Protein AF-A0A9P4I0J9-F1 (afdb_monomer)

Organism: NCBI:txid1314787

Nearest PDB structures (foldseek):
  6vil-assembly1_A  TM=6.342E-01  e=3.861E-03  Mus musculus
  6vil-assembly4_D  TM=7.256E-01  e=3.517E-02  Mus musculus
  4da4-assembly2_B  TM=3.181E-01  e=2.851E-04  Mus musculus
  6z1p-assembly1_At  TM=1.988E-01  e=9.945E-01  Tetrahymena thermophila SB210

Structure (mmCIF, N/CA/C/O backbone):
data_AF-A0A9P4I0J9-F1
#
_entry.id   AF-A0A9P4I0J9-F1
#
loop_
_atom_site.group_PDB
_atom_site.id
_atom_site.type_symbol
_atom_site.label_atom_id
_atom_site.label_alt_id
_atom_site.label_comp_id
_atom_site.label_asym_id
_atom_site.label_entity_id
_atom_site.label_seq_id
_atom_site.pdbx_PDB_ins_code
_atom_site.Cartn_x
_atom_site.Cartn_y
_atom_site.Cartn_z
_atom_site.occupancy
_atom_site.B_iso_or_equiv
_atom_site.auth_seq_id
_atom_site.auth_comp_id
_atom_site.auth_asym_id
_atom_site.auth_atom_id
_atom_site.pdbx_PDB_model_num
ATOM 1 N N . MET A 1 1 ? 35.336 -26.425 0.601 1.00 68.75 1 MET A N 1
ATOM 2 C CA . MET A 1 1 ? 36.348 -27.220 -0.132 1.00 68.75 1 MET A CA 1
ATOM 3 C C . MET A 1 1 ? 36.564 -26.547 -1.483 1.00 68.75 1 MET A C 1
ATOM 5 O O . MET A 1 1 ? 35.566 -26.185 -2.101 1.00 68.75 1 MET A O 1
ATOM 9 N N . VAL A 1 2 ? 37.815 -26.267 -1.863 1.00 86.06 2 VAL A N 1
ATOM 10 C CA . VAL A 1 2 ? 38.164 -25.614 -3.141 1.00 86.06 2 VAL A CA 1
ATOM 11 C C . VAL A 1 2 ? 38.646 -26.689 -4.107 1.00 86.06 2 VAL A C 1
ATOM 13 O O . VAL A 1 2 ? 39.490 -27.499 -3.737 1.00 86.06 2 VAL A O 1
ATOM 16 N N . GLU A 1 3 ? 38.092 -26.705 -5.310 1.00 92.75 3 GLU A N 1
ATOM 17 C CA . GLU A 1 3 ? 38.424 -27.637 -6.380 1.00 92.75 3 GLU A CA 1
ATOM 18 C C . GLU A 1 3 ? 39.177 -26.883 -7.483 1.00 92.75 3 GLU A C 1
ATOM 20 O O . GLU A 1 3 ? 38.707 -25.852 -7.971 1.00 92.75 3 GLU A O 1
ATOM 25 N N . VAL A 1 4 ? 40.377 -27.361 -7.826 1.00 94.31 4 VAL A N 1
ATOM 26 C CA . VAL A 1 4 ? 41.252 -26.728 -8.822 1.00 94.31 4 VAL A CA 1
ATOM 27 C C . VAL A 1 4 ? 41.124 -27.475 -10.145 1.00 94.31 4 VAL A C 1
ATOM 29 O O . VAL A 1 4 ? 41.554 -28.623 -10.255 1.00 94.31 4 VAL A O 1
ATOM 32 N N . LEU A 1 5 ? 40.539 -26.822 -11.145 1.00 94.56 5 LEU A N 1
ATOM 33 C CA . LEU A 1 5 ? 40.363 -27.357 -12.490 1.00 94.56 5 LEU A CA 1
ATOM 34 C C . LEU A 1 5 ? 41.642 -27.147 -13.303 1.00 94.56 5 LEU A C 1
ATOM 36 O O . LEU A 1 5 ? 42.174 -26.038 -13.343 1.00 94.56 5 LEU A O 1
ATOM 40 N N . GLN A 1 6 ? 42.122 -28.213 -13.941 1.00 96.31 6 GLN A N 1
ATOM 41 C CA . GLN A 1 6 ? 43.345 -28.196 -14.742 1.00 96.31 6 GLN A CA 1
ATOM 42 C C . GLN A 1 6 ? 43.036 -27.733 -16.165 1.00 96.31 6 GLN A C 1
ATOM 44 O O . GLN A 1 6 ? 42.313 -28.411 -16.895 1.00 96.31 6 GLN A O 1
ATOM 49 N N . VAL A 1 7 ? 43.580 -26.585 -16.561 1.00 93.75 7 VAL A N 1
ATOM 50 C CA . VAL A 1 7 ? 43.434 -26.058 -17.920 1.00 93.75 7 VAL A CA 1
ATOM 51 C C . VAL A 1 7 ? 44.343 -26.835 -18.883 1.00 93.75 7 VAL A C 1
ATOM 53 O O . VAL A 1 7 ? 45.548 -26.937 -18.615 1.00 93.75 7 VAL A O 1
ATOM 56 N N . PRO A 1 8 ? 43.820 -27.359 -20.012 1.00 89.19 8 PRO A N 1
ATOM 57 C CA . PRO A 1 8 ? 44.622 -28.051 -21.020 1.00 89.19 8 PRO A CA 1
ATOM 58 C C . PRO A 1 8 ? 45.741 -27.175 -21.598 1.00 89.19 8 PRO A C 1
ATOM 60 O O . PRO A 1 8 ? 45.658 -25.948 -21.600 1.00 89.19 8 PRO A O 1
ATOM 63 N N . ASP A 1 9 ? 46.787 -27.804 -22.139 1.00 88.56 9 ASP A N 1
ATOM 64 C CA . ASP A 1 9 ? 47.866 -27.081 -22.834 1.00 88.56 9 ASP A CA 1
ATOM 65 C C . ASP A 1 9 ? 47.443 -26.520 -24.202 1.00 88.56 9 ASP A C 1
ATOM 67 O O . ASP A 1 9 ? 48.098 -25.619 -24.728 1.00 88.56 9 ASP A O 1
ATOM 71 N N . ALA A 1 10 ? 46.345 -27.022 -24.771 1.00 84.31 10 ALA A N 1
ATOM 72 C CA . ALA A 1 10 ? 45.794 -26.545 -26.033 1.00 84.31 10 ALA A CA 1
ATOM 73 C C . ALA A 1 10 ? 45.177 -25.142 -25.861 1.00 84.31 10 ALA A C 1
ATOM 75 O O . ALA A 1 10 ? 44.298 -24.930 -25.024 1.00 84.31 10 ALA A O 1
ATOM 76 N N . SER A 1 11 ? 45.678 -24.164 -26.620 1.00 91.38 11 SER A N 1
ATOM 77 C CA . SER A 1 11 ? 45.246 -22.763 -26.570 1.00 91.38 11 SER A CA 1
ATOM 78 C C . SER A 1 11 ? 45.637 -22.039 -27.855 1.00 91.38 11 SER A C 1
ATOM 80 O O . SER A 1 11 ? 46.719 -22.266 -28.394 1.00 91.38 11 SER A O 1
ATOM 82 N N . ASP A 1 12 ? 44.799 -21.104 -28.298 1.00 91.06 12 ASP A N 1
ATOM 83 C CA . ASP A 1 12 ? 45.092 -20.205 -29.420 1.00 91.06 12 ASP A CA 1
ATOM 84 C C . ASP A 1 12 ? 45.889 -18.953 -28.992 1.00 91.06 12 ASP A C 1
ATOM 86 O O . ASP A 1 12 ? 46.214 -18.087 -29.805 1.00 91.06 12 ASP A O 1
ATOM 90 N N . GLY A 1 13 ? 46.214 -18.825 -27.704 1.00 90.81 13 GLY A N 1
ATOM 91 C CA . GLY A 1 13 ? 46.849 -17.635 -27.151 1.00 90.81 13 GLY A CA 1
ATOM 92 C C . GLY A 1 13 ? 48.238 -17.349 -27.736 1.00 90.81 13 GLY A C 1
ATOM 93 O O . GLY A 1 13 ? 49.169 -18.146 -27.635 1.00 90.81 13 GLY A O 1
ATOM 94 N N . ASN A 1 14 ? 48.434 -16.137 -28.255 1.00 88.56 14 ASN A N 1
ATOM 95 C CA . ASN A 1 14 ? 49.718 -15.649 -28.749 1.00 88.56 14 ASN A CA 1
ATOM 96 C C . ASN A 1 14 ? 50.461 -14.836 -27.674 1.00 88.56 14 ASN A C 1
ATOM 98 O O . ASN A 1 14 ? 50.035 -13.748 -27.267 1.00 88.56 14 ASN A O 1
ATOM 102 N N . ALA A 1 15 ? 51.630 -15.330 -27.252 1.00 87.62 15 ALA A N 1
ATOM 103 C CA . ALA A 1 15 ? 52.439 -14.691 -26.217 1.00 87.62 15 ALA A CA 1
ATOM 104 C C . ALA A 1 15 ? 53.045 -13.327 -26.619 1.00 87.62 15 ALA A C 1
ATOM 106 O O . ALA A 1 15 ? 53.403 -12.537 -25.745 1.00 87.62 15 ALA A O 1
ATOM 107 N N . GLY A 1 16 ? 53.130 -13.029 -27.918 1.00 85.00 16 GLY A N 1
ATOM 108 C CA . GLY A 1 16 ? 53.579 -11.742 -28.454 1.00 85.00 16 GLY A CA 1
ATOM 109 C C . GLY A 1 16 ? 52.495 -10.660 -28.468 1.00 85.00 16 GLY A C 1
ATOM 110 O O . GLY A 1 16 ? 52.801 -9.482 -28.644 1.00 85.00 16 GLY A O 1
ATOM 111 N N . HIS A 1 17 ? 51.224 -11.013 -28.253 1.00 92.69 17 HIS A N 1
ATOM 112 C CA . HIS A 1 17 ? 50.138 -10.036 -28.173 1.00 92.69 17 HIS A CA 1
ATOM 113 C C . HIS A 1 17 ? 50.061 -9.462 -26.766 1.00 92.69 17 HIS A C 1
ATOM 115 O O . HIS A 1 17 ? 49.460 -10.053 -25.868 1.00 92.69 17 HIS A O 1
ATOM 121 N N . ARG A 1 18 ? 50.724 -8.323 -26.572 1.00 91.94 18 ARG A N 1
ATOM 122 C CA . ARG A 1 18 ? 50.876 -7.615 -25.298 1.00 91.94 18 ARG A CA 1
ATOM 123 C C . ARG A 1 18 ? 50.580 -6.123 -25.489 1.00 91.94 18 ARG A C 1
ATOM 125 O O . ARG A 1 18 ? 50.684 -5.643 -26.621 1.00 91.94 18 ARG A O 1
ATOM 132 N N . PRO A 1 19 ? 50.201 -5.395 -24.422 1.00 89.62 19 PRO A N 1
ATOM 133 C CA . PRO A 1 19 ? 50.063 -3.947 -24.504 1.00 89.62 19 PRO A CA 1
ATOM 134 C C . PRO A 1 19 ? 51.399 -3.287 -24.857 1.00 89.62 19 PRO A C 1
ATOM 136 O O . PRO A 1 19 ? 52.463 -3.840 -24.581 1.00 89.62 19 PRO A O 1
ATOM 139 N N . ASP A 1 20 ? 51.325 -2.078 -25.411 1.00 84.75 20 ASP A N 1
ATOM 140 C CA . ASP A 1 20 ? 52.494 -1.221 -25.615 1.00 84.75 20 ASP A CA 1
ATOM 141 C C . ASP A 1 20 ? 53.254 -1.028 -24.280 1.00 84.75 20 ASP A C 1
ATOM 143 O O . ASP A 1 20 ? 52.652 -0.537 -23.311 1.00 84.75 20 ASP A O 1
ATOM 147 N N . PRO A 1 21 ? 54.555 -1.390 -24.207 1.00 79.12 21 PRO A N 1
ATOM 148 C CA . PRO A 1 21 ? 55.380 -1.215 -23.011 1.00 79.12 21 PRO A CA 1
ATOM 149 C C . PRO A 1 21 ? 55.423 0.226 -22.488 1.00 79.12 21 PRO A C 1
ATOM 151 O O . PRO A 1 21 ? 55.600 0.437 -21.290 1.00 79.12 21 PRO A O 1
ATOM 154 N N . HIS A 1 22 ? 55.221 1.221 -23.355 1.00 79.25 22 HIS A N 1
ATOM 155 C CA . HIS A 1 22 ? 55.258 2.637 -22.988 1.00 79.25 22 HIS A CA 1
ATOM 156 C C . HIS A 1 22 ? 53.895 3.195 -22.547 1.00 79.25 22 HIS A C 1
ATOM 158 O O . HIS A 1 22 ? 53.808 4.344 -22.116 1.00 79.25 22 HIS A O 1
ATOM 164 N N . ALA A 1 23 ? 52.819 2.401 -22.592 1.00 81.44 23 ALA A N 1
ATOM 165 C CA . ALA A 1 23 ? 51.459 2.868 -22.308 1.00 81.44 23 ALA A CA 1
ATOM 166 C C . ALA A 1 23 ? 51.027 2.753 -20.829 1.00 81.44 23 ALA A C 1
ATOM 168 O O . ALA A 1 23 ? 49.840 2.940 -20.529 1.00 81.44 23 ALA A O 1
ATOM 169 N N . GLY A 1 24 ? 51.960 2.472 -19.911 1.00 84.38 24 GLY A N 1
ATOM 170 C CA . GLY A 1 24 ? 51.718 2.453 -18.461 1.00 84.38 24 GLY A CA 1
ATOM 171 C C . GLY A 1 24 ? 50.949 1.228 -17.954 1.00 84.38 24 GLY A C 1
ATOM 172 O O . GLY A 1 24 ? 50.252 1.320 -16.945 1.00 84.38 24 GLY A O 1
ATOM 173 N N . TYR A 1 25 ? 51.030 0.102 -18.667 1.00 88.94 25 TYR A N 1
ATOM 174 C CA . TYR A 1 25 ? 50.451 -1.168 -18.231 1.00 88.94 25 TYR A CA 1
ATOM 175 C C . TYR A 1 25 ? 51.435 -1.944 -17.355 1.00 88.94 25 TYR A C 1
ATOM 177 O O . TYR A 1 25 ? 52.613 -2.044 -17.686 1.00 88.94 25 TYR A O 1
ATOM 185 N N . PHE A 1 26 ? 50.938 -2.576 -16.295 1.00 88.50 26 PHE A N 1
ATOM 186 C CA . PHE A 1 26 ? 51.705 -3.520 -15.483 1.00 88.50 26 PHE A CA 1
ATOM 187 C C . PHE A 1 26 ? 51.047 -4.899 -15.503 1.00 88.50 26 PHE A C 1
ATOM 189 O O . PHE A 1 26 ? 49.822 -5.029 -15.539 1.00 88.50 26 PHE A O 1
ATOM 196 N N . ARG A 1 27 ? 51.863 -5.953 -15.548 1.00 89.12 27 ARG A N 1
ATOM 197 C CA . ARG A 1 27 ? 51.378 -7.336 -15.611 1.00 89.12 27 ARG A CA 1
ATOM 198 C C . ARG A 1 27 ? 50.840 -7.762 -14.247 1.00 89.12 27 ARG A C 1
ATOM 200 O O . ARG A 1 27 ? 51.507 -7.569 -13.238 1.00 89.12 27 ARG A O 1
ATOM 207 N N . ILE A 1 28 ? 49.682 -8.416 -14.231 1.00 85.38 28 ILE A N 1
ATOM 208 C CA . ILE A 1 28 ? 49.177 -9.098 -13.038 1.00 85.38 28 ILE A CA 1
ATOM 209 C C . ILE A 1 28 ? 49.783 -10.503 -13.013 1.00 85.38 28 ILE A C 1
ATOM 211 O O . ILE A 1 28 ? 49.493 -11.319 -13.888 1.00 85.38 28 ILE A O 1
ATOM 215 N N . ALA A 1 29 ? 50.644 -10.773 -12.029 1.00 74.38 29 ALA A N 1
ATOM 216 C CA . ALA A 1 29 ? 51.324 -12.062 -11.896 1.00 74.38 29 ALA A CA 1
ATOM 217 C C . ALA A 1 29 ? 50.340 -13.208 -11.611 1.00 74.38 29 ALA A C 1
ATOM 219 O O . ALA A 1 29 ? 50.455 -14.272 -12.215 1.00 74.38 29 ALA A O 1
ATOM 220 N N . PHE A 1 30 ? 49.341 -12.958 -10.758 1.00 81.62 30 PHE A N 1
ATOM 221 C CA . PHE A 1 30 ? 48.326 -13.936 -10.378 1.00 81.62 30 PHE A CA 1
ATOM 222 C C . PHE A 1 30 ? 46.908 -13.346 -10.507 1.00 81.62 30 PHE A C 1
ATOM 224 O O . PHE A 1 30 ? 46.443 -12.626 -9.620 1.00 81.62 30 PHE A O 1
ATOM 231 N N . PRO A 1 31 ? 46.202 -13.571 -11.631 1.00 86.94 31 PRO A N 1
ATOM 232 C CA . PRO A 1 31 ? 44.880 -13.000 -11.872 1.00 86.94 31 PRO A CA 1
ATOM 233 C C . PRO A 1 31 ? 43.773 -13.836 -11.208 1.00 86.94 31 PRO A C 1
ATOM 235 O O . PRO A 1 31 ? 42.862 -14.308 -11.879 1.00 86.94 31 PRO A O 1
ATOM 238 N N . GLU A 1 32 ? 43.823 -13.989 -9.884 1.00 82.31 32 GLU A N 1
ATOM 239 C CA . GLU A 1 32 ? 42.953 -14.888 -9.103 1.00 82.31 32 GLU A CA 1
ATOM 240 C C . GLU A 1 32 ? 41.456 -14.734 -9.421 1.00 82.31 32 GLU A C 1
ATOM 242 O O . GLU A 1 32 ? 40.760 -15.714 -9.663 1.00 82.31 32 GLU A O 1
ATOM 247 N N . ASN A 1 33 ? 40.963 -13.493 -9.527 1.00 79.19 33 ASN A N 1
ATOM 248 C CA . ASN A 1 33 ? 39.554 -13.236 -9.857 1.00 79.19 33 ASN A CA 1
ATOM 249 C C . ASN A 1 33 ? 39.151 -13.792 -11.239 1.00 79.19 33 ASN A C 1
ATOM 251 O O . ASN A 1 33 ? 37.992 -14.140 -11.431 1.00 79.19 33 ASN A O 1
ATOM 255 N N . TYR A 1 34 ? 40.080 -13.856 -12.200 1.00 89.00 34 TYR A N 1
ATOM 256 C CA . TYR A 1 34 ? 39.820 -14.468 -13.505 1.00 89.00 34 TYR A CA 1
ATOM 257 C C . TYR A 1 34 ? 39.800 -15.994 -13.383 1.00 89.00 34 TYR A C 1
ATOM 259 O O . TYR A 1 34 ? 38.911 -16.625 -13.940 1.00 89.00 34 TYR A O 1
ATOM 267 N N . LEU A 1 35 ? 40.734 -16.580 -12.627 1.00 90.00 35 LEU A N 1
ATOM 268 C CA . LEU A 1 35 ? 40.828 -18.031 -12.436 1.00 90.00 35 LEU A CA 1
ATOM 269 C C . LEU A 1 35 ? 39.612 -18.597 -11.690 1.00 90.00 35 LEU A C 1
ATOM 271 O O . LEU A 1 35 ? 39.065 -19.613 -12.108 1.00 90.00 35 LEU A O 1
ATOM 275 N N . ILE A 1 36 ? 39.147 -17.923 -10.635 1.00 85.94 36 ILE A N 1
ATOM 276 C CA . ILE A 1 36 ? 37.952 -18.334 -9.882 1.00 85.94 36 ILE A CA 1
ATOM 277 C C . ILE A 1 36 ? 36.706 -18.218 -10.761 1.00 85.94 36 ILE A C 1
ATOM 279 O O . ILE A 1 36 ? 35.953 -19.176 -10.906 1.00 85.94 36 ILE A O 1
ATOM 283 N N . PHE A 1 37 ? 36.507 -17.060 -11.397 1.00 87.50 37 PHE A N 1
ATOM 284 C CA . PHE A 1 37 ? 35.320 -16.822 -12.215 1.00 87.50 37 PHE A CA 1
ATOM 285 C C . PHE A 1 37 ? 35.221 -17.800 -13.394 1.00 87.50 37 PHE A C 1
ATOM 287 O O . PHE A 1 37 ? 34.162 -18.385 -13.627 1.00 87.50 37 PHE A O 1
ATOM 294 N N . LEU A 1 38 ? 36.320 -17.999 -14.129 1.00 92.25 38 LEU A N 1
ATOM 295 C CA . LEU A 1 38 ? 36.351 -18.944 -15.244 1.00 92.25 38 LEU A CA 1
ATOM 296 C C . LEU A 1 38 ? 36.198 -20.386 -14.751 1.00 92.25 38 LEU A C 1
ATOM 298 O O . LEU A 1 38 ? 35.479 -21.150 -15.384 1.00 92.25 38 LEU A O 1
ATOM 302 N N . GLY A 1 39 ? 36.798 -20.743 -13.610 1.00 91.56 39 GLY A N 1
ATOM 303 C CA . GLY A 1 39 ? 36.669 -22.073 -13.014 1.00 91.56 39 GLY A CA 1
ATOM 304 C C . GLY A 1 39 ? 35.231 -22.412 -12.624 1.00 91.56 39 GLY A C 1
ATOM 305 O O . GLY A 1 39 ? 34.734 -23.480 -12.971 1.00 91.56 39 GLY A O 1
ATOM 306 N N . GLU A 1 40 ? 34.517 -21.490 -11.973 1.00 89.62 40 GLU A N 1
ATOM 307 C CA . GLU A 1 40 ? 33.098 -21.682 -11.649 1.00 89.62 40 GLU A CA 1
ATOM 308 C C . GLU A 1 40 ? 32.221 -21.777 -12.901 1.00 89.62 40 GLU A C 1
ATOM 310 O O . GLU A 1 40 ? 31.343 -22.641 -12.977 1.00 89.62 40 GLU A O 1
ATOM 315 N N . CYS A 1 41 ? 32.458 -20.918 -13.896 1.00 88.69 41 CYS A N 1
ATOM 316 C CA . CYS A 1 41 ? 31.709 -20.969 -15.149 1.00 88.69 41 CYS A CA 1
ATOM 317 C C . CYS A 1 41 ? 31.977 -22.270 -15.915 1.00 88.69 41 CYS A C 1
ATOM 319 O O . CYS A 1 41 ? 31.044 -22.851 -16.464 1.00 88.69 41 CYS A O 1
ATOM 321 N N . TRP A 1 42 ? 33.216 -22.763 -15.908 1.00 94.19 42 TRP A N 1
ATOM 322 C CA . TRP A 1 42 ? 33.584 -24.007 -16.578 1.00 94.19 42 TRP A CA 1
ATOM 323 C C . TRP A 1 42 ? 32.996 -25.242 -15.894 1.00 94.19 42 TRP A C 1
ATOM 325 O O . TRP A 1 42 ? 32.468 -26.122 -16.572 1.00 94.19 42 TRP A O 1
ATOM 335 N N . ALA A 1 43 ? 33.001 -25.284 -14.558 1.00 91.94 43 ALA A N 1
ATOM 336 C CA . ALA A 1 43 ? 32.340 -26.345 -13.799 1.00 91.94 43 ALA A CA 1
ATOM 337 C C . ALA A 1 43 ? 30.835 -26.413 -14.108 1.00 91.94 43 ALA A C 1
ATOM 339 O O . ALA A 1 43 ? 30.259 -27.493 -14.228 1.00 91.94 43 ALA A O 1
ATOM 340 N N . ARG A 1 44 ? 30.181 -25.255 -14.275 1.00 91.94 44 ARG A N 1
ATOM 341 C CA . ARG A 1 44 ? 28.766 -25.188 -14.675 1.00 91.94 44 ARG A CA 1
ATOM 342 C C . ARG A 1 44 ? 28.555 -25.630 -16.118 1.00 91.94 44 ARG A C 1
ATOM 344 O O . ARG A 1 44 ? 27.642 -26.407 -16.369 1.00 91.94 44 ARG A O 1
ATOM 351 N N . HIS A 1 45 ? 29.406 -25.171 -17.035 1.00 88.06 45 HIS A N 1
ATOM 352 C CA . HIS A 1 45 ? 29.361 -25.537 -18.455 1.00 88.06 45 HIS A CA 1
ATOM 353 C C . HIS A 1 45 ? 29.497 -27.048 -18.669 1.00 88.06 45 HIS A C 1
ATOM 355 O O . HIS A 1 45 ? 28.765 -27.634 -19.455 1.00 88.06 45 HIS A O 1
ATOM 361 N N . THR A 1 46 ? 30.373 -27.694 -17.898 1.00 87.56 46 THR A N 1
ATOM 362 C CA . THR A 1 46 ? 30.609 -29.147 -17.957 1.00 87.56 46 THR A CA 1
ATOM 363 C C . THR A 1 46 ? 29.645 -29.972 -17.097 1.00 87.56 46 THR A C 1
ATOM 365 O O . THR A 1 46 ? 29.736 -31.197 -17.084 1.00 87.56 46 THR A O 1
ATOM 368 N N . GLY A 1 47 ? 28.731 -29.335 -16.352 1.00 88.12 47 GLY A N 1
ATOM 369 C CA . GLY A 1 47 ? 27.794 -30.022 -15.455 1.00 88.12 47 GLY A CA 1
ATOM 370 C C . GLY A 1 47 ? 28.429 -30.629 -14.195 1.00 88.12 47 GLY A C 1
ATOM 371 O O . GLY A 1 47 ? 27.782 -31.405 -13.498 1.00 88.12 47 GLY A O 1
ATOM 372 N N . THR A 1 48 ? 29.676 -30.277 -13.872 1.00 86.12 48 THR A N 1
ATOM 373 C CA . THR A 1 48 ? 30.423 -30.768 -12.694 1.00 86.12 48 THR A CA 1
ATOM 374 C C . THR A 1 48 ? 30.260 -29.880 -11.451 1.00 86.12 48 THR A C 1
ATOM 376 O O . THR A 1 48 ? 30.844 -30.144 -10.396 1.00 86.12 48 THR A O 1
ATOM 379 N N . TYR A 1 49 ? 29.453 -28.820 -11.556 1.00 91.00 49 TYR A N 1
ATOM 380 C CA . TYR A 1 49 ? 29.207 -27.856 -10.487 1.00 91.00 49 TYR A CA 1
ATOM 381 C C . TYR A 1 49 ? 28.386 -28.440 -9.329 1.00 91.00 49 TYR A C 1
ATOM 383 O O . TYR A 1 49 ? 27.237 -28.843 -9.500 1.00 91.00 49 TYR A O 1
ATOM 391 N N . ASN A 1 50 ? 28.946 -28.375 -8.121 1.00 84.25 50 ASN A N 1
ATOM 392 C CA . ASN A 1 50 ? 28.307 -28.787 -6.878 1.00 84.25 50 ASN A CA 1
ATOM 393 C C . ASN A 1 50 ? 28.077 -27.582 -5.948 1.00 84.25 50 ASN A C 1
ATOM 395 O O . ASN A 1 50 ? 29.044 -26.908 -5.568 1.00 84.25 50 ASN A O 1
ATOM 399 N N . PRO A 1 51 ? 26.826 -27.328 -5.516 1.00 78.94 51 PRO A N 1
ATOM 400 C CA . PRO A 1 51 ? 26.522 -26.299 -4.525 1.00 78.94 51 PRO A CA 1
ATOM 401 C C . PRO A 1 51 ? 27.342 -26.493 -3.237 1.00 78.94 51 PRO A C 1
ATOM 403 O O . PRO A 1 51 ? 27.392 -27.585 -2.676 1.00 78.94 51 PRO A O 1
ATOM 406 N N . GLY A 1 52 ? 28.013 -25.436 -2.771 1.00 80.00 52 GLY A N 1
ATOM 407 C CA . GLY A 1 52 ? 28.858 -25.467 -1.565 1.00 80.00 52 GLY A CA 1
ATOM 408 C C . GLY A 1 52 ? 30.348 -25.770 -1.801 1.00 80.00 52 GLY A C 1
ATOM 409 O O . GLY A 1 52 ? 31.149 -25.643 -0.868 1.00 80.00 52 GLY A O 1
ATOM 410 N N . ARG A 1 53 ? 30.761 -26.107 -3.032 1.00 82.75 53 ARG A N 1
ATOM 411 C CA . ARG A 1 53 ? 32.177 -26.133 -3.445 1.00 82.75 53 ARG A CA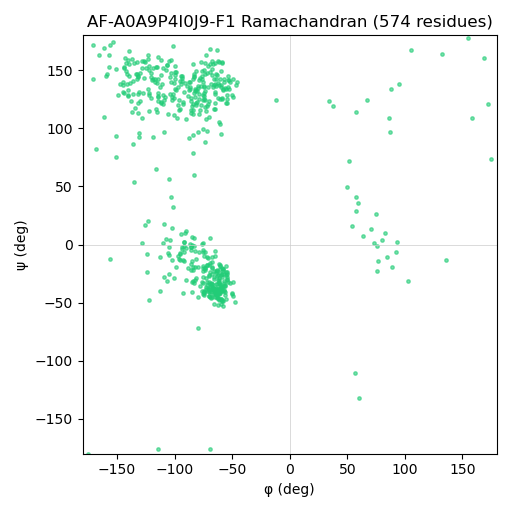 1
ATOM 412 C C . ARG A 1 53 ? 32.555 -24.856 -4.195 1.00 82.75 53 ARG A C 1
ATOM 414 O O . ARG A 1 53 ? 31.723 -24.255 -4.868 1.00 82.75 53 ARG A O 1
ATOM 421 N N . LYS A 1 54 ? 33.816 -24.437 -4.058 1.00 85.06 54 LYS A N 1
ATOM 422 C CA . LYS A 1 54 ? 34.401 -23.326 -4.829 1.00 85.06 54 LYS A CA 1
ATOM 423 C C . LYS A 1 54 ? 35.288 -23.901 -5.924 1.00 85.06 54 LYS A C 1
ATOM 425 O O . LYS A 1 54 ? 36.025 -24.839 -5.638 1.00 85.06 54 LYS A O 1
ATOM 430 N N . TYR A 1 55 ? 35.260 -23.316 -7.115 1.00 90.62 55 TYR A N 1
ATOM 431 C CA . TYR A 1 55 ? 36.048 -23.772 -8.261 1.00 90.62 55 TYR A CA 1
ATOM 432 C C . TYR A 1 55 ? 37.042 -22.689 -8.680 1.00 90.62 55 TYR A C 1
ATOM 434 O O . TYR A 1 55 ? 36.708 -21.507 -8.682 1.00 90.62 55 TYR A O 1
ATOM 442 N N . THR A 1 56 ? 38.263 -23.080 -9.030 1.00 93.62 56 THR A N 1
ATOM 443 C CA . THR A 1 56 ? 39.272 -22.177 -9.602 1.00 93.62 56 THR A CA 1
ATOM 444 C C . THR A 1 56 ? 40.069 -22.899 -10.672 1.00 93.62 56 THR A C 1
ATOM 446 O O . THR A 1 56 ? 40.275 -24.102 -10.573 1.00 93.62 56 THR A O 1
ATOM 449 N N . LEU A 1 57 ? 40.538 -22.177 -11.683 1.00 93.88 57 LEU A N 1
ATOM 450 C CA . LEU A 1 57 ? 41.539 -22.702 -12.610 1.00 93.88 57 LEU A CA 1
ATOM 451 C C . LEU A 1 57 ? 42.923 -22.739 -11.949 1.00 93.88 57 LEU A C 1
ATOM 453 O O . LEU A 1 57 ? 43.228 -21.890 -11.106 1.00 93.88 57 LEU A O 1
ATOM 457 N N . ASP A 1 58 ? 43.764 -23.683 -12.361 1.00 94.69 58 ASP A N 1
ATOM 458 C CA . ASP A 1 58 ? 45.193 -23.722 -12.027 1.00 94.69 58 ASP A CA 1
ATOM 459 C C . ASP A 1 58 ? 45.974 -22.579 -12.708 1.00 94.69 58 ASP A C 1
ATOM 461 O O . ASP A 1 58 ? 46.883 -21.994 -12.113 1.00 94.69 58 ASP A O 1
ATOM 465 N N . ARG A 1 59 ? 45.591 -22.218 -13.940 1.00 94.12 59 ARG A N 1
ATOM 466 C CA . ARG A 1 59 ? 46.190 -21.142 -14.747 1.00 94.12 59 ARG A CA 1
ATOM 467 C C . ARG A 1 59 ? 45.216 -20.598 -15.798 1.00 94.12 59 ARG A C 1
ATOM 469 O O . ARG A 1 59 ? 44.141 -21.140 -16.015 1.00 94.12 59 ARG A O 1
ATOM 476 N N . LEU A 1 60 ? 45.588 -19.505 -16.465 1.00 95.75 60 LEU A N 1
ATOM 477 C CA . LEU A 1 60 ? 44.919 -19.093 -17.708 1.00 95.75 60 LEU A CA 1
ATOM 478 C C . LEU A 1 60 ? 45.400 -19.967 -18.878 1.00 95.75 60 LEU A C 1
ATOM 480 O O . LEU A 1 60 ? 46.527 -20.467 -18.807 1.00 95.75 60 LEU A O 1
ATOM 484 N N . PRO A 1 61 ? 44.616 -20.094 -19.969 1.00 95.50 61 PRO A N 1
ATOM 485 C CA . PRO A 1 61 ? 45.079 -20.787 -21.166 1.00 95.50 61 PRO A CA 1
ATOM 486 C C . PRO A 1 61 ? 46.436 -20.245 -21.645 1.00 95.50 61 PRO A C 1
ATOM 488 O O . PRO A 1 61 ? 46.651 -19.023 -21.607 1.00 95.50 61 PRO A O 1
ATOM 491 N N . PRO A 1 62 ? 47.362 -21.116 -22.089 1.00 94.06 62 PRO A N 1
ATOM 492 C CA . PRO A 1 62 ? 48.677 -20.699 -22.563 1.00 94.06 62 PRO A CA 1
ATOM 493 C C . PRO A 1 62 ? 48.625 -19.513 -23.534 1.00 94.06 62 PRO A C 1
ATOM 495 O O . PRO A 1 62 ? 47.758 -19.431 -24.399 1.00 94.06 62 PRO A O 1
ATOM 498 N N . GLY A 1 63 ? 49.538 -18.554 -23.361 1.00 91.31 63 GLY A N 1
ATOM 499 C CA . GLY A 1 63 ? 49.617 -17.342 -24.186 1.00 91.31 63 GLY A CA 1
ATOM 500 C C . GLY A 1 63 ? 48.774 -16.155 -23.698 1.00 91.31 63 GLY A C 1
ATOM 501 O O . GLY A 1 63 ? 49.127 -15.012 -24.025 1.00 91.31 63 GLY A O 1
ATOM 502 N N . TYR A 1 64 ? 47.764 -16.381 -22.848 1.00 95.44 64 TYR A N 1
ATOM 503 C CA . TYR A 1 64 ? 46.928 -15.325 -22.268 1.00 95.44 64 TYR A CA 1
ATOM 504 C C . TYR A 1 64 ? 47.478 -14.755 -20.958 1.00 95.44 64 TYR A C 1
ATOM 506 O O . TYR A 1 64 ? 47.920 -15.481 -20.070 1.00 95.44 64 TYR A O 1
ATOM 514 N N . VAL A 1 65 ? 47.445 -13.426 -20.825 1.00 94.06 65 VAL A N 1
ATOM 515 C CA . VAL A 1 65 ? 47.980 -12.703 -19.661 1.00 94.06 65 VAL A CA 1
ATOM 516 C C . VAL A 1 65 ? 47.124 -11.478 -19.345 1.00 94.06 65 VAL A C 1
A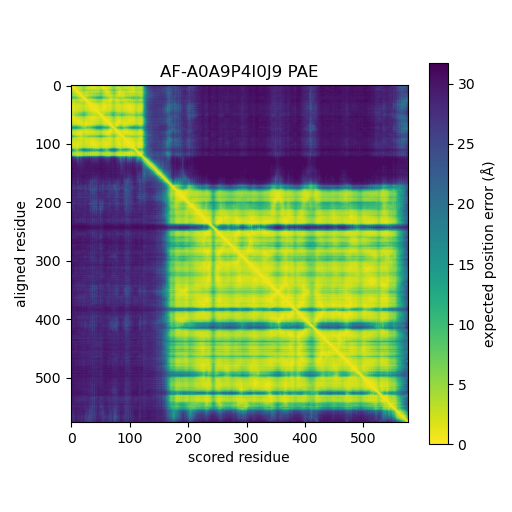TOM 518 O O . VAL A 1 65 ? 46.716 -10.745 -20.246 1.00 94.06 65 VAL A O 1
ATOM 521 N N . VAL A 1 66 ? 46.892 -11.218 -18.055 1.00 94.12 66 VAL A N 1
ATOM 522 C CA . VAL A 1 66 ? 46.192 -10.012 -17.591 1.00 94.12 66 VAL A CA 1
ATOM 523 C C . VAL A 1 66 ? 47.185 -8.891 -17.299 1.00 94.12 66 VAL A C 1
ATOM 525 O O . VAL A 1 66 ? 48.167 -9.072 -16.579 1.00 94.12 66 VAL A O 1
ATOM 528 N N . TYR A 1 67 ? 46.890 -7.713 -17.832 1.00 91.75 67 TYR A N 1
ATOM 529 C CA . TYR A 1 67 ? 47.557 -6.453 -17.541 1.00 91.75 67 TYR A CA 1
ATOM 530 C C . TYR A 1 67 ? 46.582 -5.495 -16.862 1.00 91.75 67 TYR A C 1
ATOM 532 O O . TYR A 1 67 ? 45.374 -5.561 -17.079 1.00 91.75 67 TYR A O 1
ATOM 540 N N . ALA A 1 68 ? 47.110 -4.588 -16.058 1.00 88.19 68 ALA A N 1
ATOM 541 C CA . ALA A 1 68 ? 46.368 -3.537 -15.388 1.00 88.19 68 ALA A CA 1
ATOM 542 C C . ALA A 1 68 ? 46.921 -2.163 -15.765 1.00 88.19 68 ALA A C 1
ATOM 544 O O . ALA A 1 68 ? 48.107 -2.025 -16.068 1.00 88.19 68 ALA A O 1
ATOM 545 N N . LYS A 1 69 ? 46.054 -1.151 -15.755 1.00 87.38 69 LYS A N 1
ATOM 546 C CA . LYS A 1 69 ? 46.421 0.250 -15.962 1.00 87.38 69 LYS A CA 1
ATOM 547 C C . LYS A 1 69 ? 45.619 1.147 -15.027 1.00 87.38 69 LYS A C 1
ATOM 549 O O . LYS A 1 69 ? 44.400 1.023 -14.934 1.00 87.38 69 LYS A O 1
ATOM 554 N N . ASN A 1 70 ? 46.306 2.073 -14.365 1.00 84.94 70 ASN A N 1
ATOM 555 C CA . ASN A 1 70 ? 45.659 3.075 -13.521 1.00 84.94 70 ASN A CA 1
ATOM 556 C C . ASN A 1 70 ? 44.913 4.091 -14.389 1.00 84.94 70 ASN A C 1
ATOM 558 O O . ASN A 1 70 ? 45.447 4.582 -15.391 1.00 84.94 70 ASN A O 1
ATOM 562 N N . ARG A 1 71 ? 43.683 4.425 -14.001 1.00 81.38 71 ARG A N 1
ATOM 563 C CA . ARG A 1 71 ? 42.897 5.450 -14.684 1.00 81.38 71 ARG A CA 1
ATOM 564 C C . ARG A 1 71 ? 43.346 6.838 -14.226 1.00 81.38 71 ARG A C 1
ATOM 566 O O . ARG A 1 71 ? 43.524 7.080 -13.036 1.00 81.38 71 ARG A O 1
ATOM 573 N N . ALA A 1 72 ? 43.521 7.763 -15.170 1.00 74.12 72 ALA A N 1
ATOM 574 C CA . ALA A 1 72 ? 43.876 9.142 -14.838 1.00 74.12 72 ALA A CA 1
ATOM 575 C C . ALA A 1 72 ? 42.812 9.759 -13.911 1.00 74.12 72 ALA A C 1
ATOM 577 O O . ALA A 1 72 ? 41.615 9.624 -14.172 1.00 74.12 72 ALA A O 1
ATOM 578 N N . ASN A 1 73 ? 43.259 10.424 -12.842 1.00 72.50 73 ASN A N 1
ATOM 579 C CA . ASN A 1 73 ? 42.420 11.089 -11.835 1.00 72.50 73 ASN A CA 1
ATOM 580 C C . ASN A 1 73 ? 41.405 10.175 -11.123 1.00 72.50 73 ASN A C 1
ATOM 582 O O . ASN A 1 73 ? 40.350 10.631 -10.688 1.00 72.50 73 ASN A O 1
ATOM 586 N N . SER A 1 74 ? 41.707 8.883 -10.984 1.00 70.25 74 SER A N 1
ATOM 587 C CA . SER A 1 74 ? 40.870 7.947 -10.238 1.00 70.25 74 SER A CA 1
ATOM 588 C C . SER A 1 74 ? 41.722 6.922 -9.493 1.00 70.25 74 SER A C 1
ATOM 590 O O . SER A 1 74 ? 42.803 6.555 -9.941 1.00 70.25 74 SER A O 1
ATOM 592 N N . LYS A 1 75 ? 41.204 6.411 -8.370 1.00 72.25 75 LYS A N 1
ATOM 593 C CA . LYS A 1 75 ? 41.762 5.230 -7.687 1.00 72.25 75 LYS A CA 1
ATOM 594 C C . LYS A 1 75 ? 41.411 3.915 -8.414 1.00 72.25 75 LYS A C 1
ATOM 596 O O . LYS A 1 75 ? 41.770 2.841 -7.944 1.00 72.25 75 LYS A O 1
ATOM 601 N N . HIS A 1 76 ? 40.681 3.984 -9.532 1.00 66.94 76 HIS A N 1
ATOM 602 C CA . HIS A 1 76 ? 40.258 2.825 -10.314 1.00 66.94 76 HIS A CA 1
ATOM 603 C C . HIS A 1 76 ? 41.396 2.258 -11.178 1.00 66.94 76 HIS A C 1
ATOM 605 O O . HIS A 1 76 ? 42.106 3.000 -11.864 1.00 66.94 76 HIS A O 1
ATOM 611 N N . VAL A 1 77 ? 41.516 0.928 -11.192 1.00 79.88 77 VAL A N 1
ATOM 612 C CA . VAL A 1 77 ? 42.492 0.181 -11.994 1.00 79.88 77 VAL A CA 1
ATOM 613 C C . VAL A 1 77 ? 41.752 -0.664 -13.024 1.00 79.88 77 VAL A C 1
ATOM 615 O O . VAL A 1 77 ? 41.041 -1.607 -12.675 1.00 79.88 77 VAL A O 1
ATOM 618 N N . ASP A 1 78 ? 41.939 -0.344 -14.299 1.00 81.56 78 ASP A N 1
ATOM 619 C CA . ASP A 1 78 ? 41.332 -1.080 -15.403 1.00 81.56 78 ASP A CA 1
ATOM 620 C C . ASP A 1 78 ? 42.167 -2.330 -15.717 1.00 81.56 78 ASP A C 1
ATOM 622 O O . ASP A 1 78 ? 43.394 -2.250 -15.822 1.00 81.56 78 ASP A O 1
ATOM 626 N N . LYS A 1 79 ? 41.515 -3.488 -15.881 1.00 89.88 79 LYS A N 1
ATOM 627 C CA . LYS A 1 79 ? 42.171 -4.772 -16.178 1.00 89.88 79 LYS A CA 1
ATOM 628 C C . LYS A 1 79 ? 41.851 -5.232 -17.594 1.00 89.88 79 LYS A C 1
ATOM 630 O O . LYS A 1 79 ? 40.716 -5.148 -18.046 1.00 89.88 79 LYS A O 1
ATOM 635 N N . TYR A 1 80 ? 42.862 -5.751 -18.274 1.00 91.88 80 TYR A N 1
ATOM 636 C CA . TYR A 1 80 ? 42.806 -6.122 -19.679 1.00 91.88 80 TYR A CA 1
ATOM 637 C C . TYR A 1 80 ? 43.504 -7.463 -19.883 1.00 91.88 80 TYR A C 1
ATOM 639 O O . TYR A 1 80 ? 44.678 -7.610 -19.548 1.00 91.88 80 TYR A O 1
ATOM 647 N N . LEU A 1 81 ? 42.799 -8.440 -20.440 1.00 94.75 81 LEU A N 1
ATOM 648 C CA . LEU A 1 81 ? 43.346 -9.752 -20.764 1.00 94.75 81 LEU A CA 1
ATOM 649 C C . LEU A 1 81 ? 43.766 -9.775 -22.238 1.00 94.75 81 LEU A C 1
ATOM 651 O O . LEU A 1 81 ? 42.944 -9.617 -23.141 1.00 94.75 81 LEU A O 1
ATOM 655 N N . TYR A 1 82 ? 45.069 -9.933 -22.455 1.00 94.31 82 TYR A N 1
ATOM 656 C CA . TYR A 1 82 ? 45.725 -9.977 -23.760 1.00 94.31 82 TYR A CA 1
ATOM 657 C C . TYR A 1 82 ? 46.115 -11.413 -24.118 1.00 94.31 82 TYR A C 1
ATOM 659 O O . TYR A 1 82 ? 46.284 -12.247 -23.231 1.00 94.31 82 TYR A O 1
ATOM 667 N N . GLY A 1 83 ? 46.294 -11.679 -25.412 1.00 93.19 83 GLY A N 1
ATOM 668 C CA . GLY A 1 83 ? 46.712 -12.986 -25.934 1.00 93.19 83 GLY A CA 1
ATOM 669 C C . GLY A 1 83 ? 45.921 -13.449 -27.157 1.00 93.19 83 GLY A C 1
ATOM 670 O O . GLY A 1 83 ? 46.371 -14.341 -27.856 1.00 93.19 83 GLY A O 1
ATOM 671 N N . HIS A 1 84 ? 44.787 -12.822 -27.479 1.00 93.38 84 HIS A N 1
ATOM 672 C CA . HIS A 1 84 ? 43.926 -13.277 -28.576 1.00 93.38 84 HIS A CA 1
ATOM 673 C C . HIS A 1 84 ? 44.603 -13.173 -29.964 1.00 93.38 84 HIS A C 1
ATOM 675 O O . HIS A 1 84 ? 45.182 -12.120 -30.251 1.00 93.38 84 HIS A O 1
ATOM 681 N N . PRO A 1 85 ? 44.474 -14.162 -30.875 1.00 90.00 85 PRO A N 1
ATOM 682 C CA . PRO A 1 85 ? 45.092 -14.153 -32.215 1.00 90.00 85 PRO A CA 1
ATOM 683 C C . PRO A 1 85 ? 44.788 -12.937 -33.100 1.00 90.00 85 PRO A C 1
ATOM 685 O O . PRO A 1 85 ? 45.581 -12.580 -33.965 1.00 90.00 85 PRO A O 1
ATOM 688 N N . ALA A 1 86 ? 43.660 -12.258 -32.879 1.00 86.81 86 ALA A N 1
ATOM 689 C CA . ALA A 1 86 ? 43.243 -11.085 -33.665 1.00 86.81 86 ALA A CA 1
ATOM 690 C C . ALA A 1 86 ? 44.159 -9.843 -33.540 1.00 86.81 86 ALA A C 1
ATOM 692 O O . ALA A 1 86 ? 43.921 -8.847 -34.228 1.00 86.81 86 ALA A O 1
ATOM 693 N N . GLY A 1 87 ? 45.175 -9.863 -32.670 1.00 83.81 87 GLY A N 1
ATOM 694 C CA . GLY A 1 87 ? 46.272 -8.889 -32.670 1.00 83.81 87 GLY A CA 1
ATOM 695 C C . GLY A 1 87 ? 46.603 -8.289 -31.302 1.00 83.81 87 GLY A C 1
ATOM 696 O O . GLY A 1 87 ? 45.799 -8.319 -30.372 1.00 83.81 87 GLY A O 1
ATOM 697 N N . SER A 1 88 ? 47.777 -7.661 -31.198 1.00 79.94 88 SER A N 1
ATOM 698 C CA . SER A 1 88 ? 48.302 -7.060 -29.958 1.00 79.94 88 SER A CA 1
ATOM 699 C C . SER A 1 88 ? 47.436 -5.940 -29.375 1.00 79.94 88 SER A C 1
ATOM 701 O O . SER A 1 88 ? 47.383 -5.788 -28.163 1.00 79.94 88 SER A O 1
ATOM 703 N N . ASN A 1 89 ? 46.687 -5.206 -30.204 1.00 80.12 89 ASN A N 1
ATOM 704 C CA . ASN A 1 89 ? 45.756 -4.157 -29.760 1.00 80.12 89 ASN A CA 1
ATOM 705 C C . ASN A 1 89 ? 44.365 -4.692 -29.356 1.00 80.12 89 ASN A C 1
ATOM 707 O O . ASN A 1 89 ? 43.433 -3.909 -29.146 1.00 80.12 89 ASN A O 1
ATOM 711 N N . LYS A 1 90 ? 44.174 -6.017 -29.312 1.00 85.38 90 LYS A N 1
ATOM 712 C CA . LYS A 1 90 ? 42.897 -6.663 -28.987 1.00 85.38 90 LYS A CA 1
ATOM 713 C C . LYS A 1 90 ? 42.985 -7.309 -27.610 1.00 85.38 90 LYS A C 1
ATOM 715 O O . LYS A 1 90 ? 43.468 -8.427 -27.462 1.00 85.38 90 LYS A O 1
ATOM 720 N N . ALA A 1 91 ? 42.494 -6.587 -26.609 1.00 90.56 91 ALA A N 1
ATOM 721 C CA . ALA A 1 91 ? 42.357 -7.093 -25.252 1.00 90.56 91 ALA A CA 1
ATOM 722 C C . ALA A 1 91 ? 40.894 -7.187 -24.841 1.00 90.56 91 ALA A C 1
ATOM 724 O O . ALA A 1 91 ? 40.093 -6.297 -25.145 1.00 90.56 91 ALA A O 1
ATOM 725 N N . TYR A 1 92 ? 40.584 -8.240 -24.099 1.00 90.56 92 TYR A N 1
ATOM 726 C CA . TYR A 1 92 ? 39.333 -8.368 -23.372 1.00 90.56 92 TYR A CA 1
ATOM 727 C C . TYR A 1 92 ? 39.375 -7.443 -22.158 1.00 90.56 92 TYR A C 1
ATOM 729 O O . TYR A 1 92 ? 40.298 -7.514 -21.348 1.00 90.56 92 TYR A O 1
ATOM 737 N N . ARG A 1 93 ? 38.392 -6.556 -22.028 1.00 87.81 93 ARG A N 1
ATOM 738 C CA . ARG A 1 93 ? 38.327 -5.534 -20.967 1.00 87.81 93 ARG A CA 1
ATOM 739 C C . ARG A 1 93 ? 37.775 -6.077 -19.650 1.00 87.81 93 ARG A C 1
ATOM 741 O O . ARG A 1 93 ? 37.711 -5.362 -18.658 1.00 87.81 93 ARG A O 1
ATOM 748 N N . SER A 1 94 ? 37.332 -7.330 -19.648 1.00 85.19 94 SER A N 1
ATOM 749 C CA . SER A 1 94 ? 36.860 -8.044 -18.468 1.00 85.19 94 SER A CA 1
ATOM 750 C C . SER A 1 94 ? 36.980 -9.551 -18.682 1.00 85.19 94 SER A C 1
ATOM 752 O O . SER A 1 94 ? 37.107 -10.024 -19.813 1.00 85.19 94 SER A O 1
ATOM 754 N N . VAL A 1 95 ? 36.917 -10.314 -17.590 1.00 87.06 95 VAL A N 1
ATOM 755 C CA . VAL A 1 95 ? 36.840 -11.780 -17.657 1.00 87.06 95 VAL A CA 1
ATOM 756 C C . VAL A 1 95 ? 35.574 -12.249 -18.387 1.00 87.06 95 VAL A C 1
ATOM 758 O O . VAL A 1 95 ? 35.624 -13.227 -19.122 1.00 87.06 95 VAL A O 1
ATOM 761 N N . ASN A 1 96 ? 34.473 -11.496 -18.287 1.00 83.12 96 ASN A N 1
ATOM 762 C CA . ASN A 1 96 ? 33.207 -11.813 -18.953 1.00 83.12 96 ASN A CA 1
ATOM 763 C C . ASN A 1 96 ? 33.315 -11.704 -20.478 1.00 83.12 96 ASN A C 1
ATOM 765 O O . ASN A 1 96 ? 32.744 -12.527 -21.183 1.00 83.12 96 ASN A O 1
ATOM 769 N N . GLU A 1 97 ? 34.056 -10.714 -20.998 1.00 87.31 97 GLU A N 1
ATOM 770 C CA . GLU A 1 97 ? 34.297 -10.628 -22.446 1.00 87.31 97 GLU A CA 1
ATOM 771 C C . GLU A 1 97 ? 35.148 -11.809 -22.950 1.00 87.31 97 GLU A C 1
ATOM 773 O O . GLU A 1 97 ? 35.002 -12.211 -24.104 1.00 87.31 97 GLU A O 1
ATOM 778 N N . PHE A 1 98 ? 36.023 -12.359 -22.098 1.00 94.25 98 PHE A N 1
ATOM 779 C CA . PHE A 1 98 ? 36.870 -13.509 -22.422 1.00 94.25 98 PHE A CA 1
ATOM 780 C C . PHE A 1 98 ? 36.150 -14.855 -22.267 1.00 94.25 98 PHE A C 1
ATOM 782 O O . PHE A 1 98 ? 36.452 -15.778 -23.014 1.00 94.25 98 PHE A O 1
ATOM 789 N N . LEU A 1 99 ? 35.182 -14.973 -21.351 1.00 93.31 99 LEU A N 1
ATOM 790 C CA . LEU A 1 99 ? 34.473 -16.219 -21.037 1.00 93.31 99 LEU A CA 1
ATOM 791 C C . LEU A 1 99 ? 33.968 -17.017 -22.259 1.00 93.31 99 LEU A C 1
ATOM 793 O O . LEU A 1 99 ? 34.261 -18.208 -22.307 1.00 93.31 99 LEU A O 1
ATOM 797 N N . PRO A 1 100 ? 33.256 -16.438 -23.251 1.00 91.62 100 PRO A N 1
ATOM 798 C CA . PRO A 1 100 ? 32.793 -17.214 -24.406 1.00 91.62 100 PRO A CA 1
ATOM 799 C C . PRO A 1 100 ? 33.953 -17.784 -25.228 1.00 91.62 100 PRO A C 1
ATOM 801 O O . PRO A 1 100 ? 33.851 -18.887 -25.752 1.00 91.62 100 PRO A O 1
ATOM 804 N N . HIS A 1 101 ? 35.071 -17.056 -25.304 1.00 93.31 101 HIS A N 1
ATOM 805 C CA . HIS A 1 101 ? 36.288 -17.549 -25.946 1.00 93.31 101 HIS A CA 1
ATOM 806 C C . HIS A 1 101 ? 36.930 -18.660 -25.125 1.00 93.31 101 HIS A C 1
ATOM 808 O O . HIS A 1 101 ? 37.311 -19.686 -25.665 1.00 93.31 101 HIS A O 1
ATOM 814 N N . PHE A 1 102 ? 37.016 -18.474 -23.809 1.00 95.31 102 PHE A N 1
ATOM 815 C CA . PHE A 1 102 ? 37.566 -19.467 -22.897 1.00 95.31 102 PHE A CA 1
ATOM 816 C C . PHE A 1 102 ? 36.800 -20.797 -22.960 1.00 95.31 102 PHE A C 1
ATOM 818 O O . PHE A 1 102 ? 37.433 -21.834 -23.107 1.00 95.31 102 PHE A O 1
ATOM 825 N N . LEU A 1 103 ? 35.464 -20.782 -22.900 1.00 92.94 103 LEU A N 1
ATOM 826 C CA . LEU A 1 103 ? 34.664 -22.011 -23.002 1.00 92.94 103 LEU A CA 1
ATOM 827 C C . LEU A 1 103 ? 34.854 -22.690 -24.363 1.00 92.94 103 LEU A C 1
ATOM 829 O O . LEU A 1 103 ? 35.056 -23.897 -24.413 1.00 92.94 103 LEU A O 1
ATOM 833 N N . HIS A 1 104 ? 34.906 -21.907 -25.446 1.00 89.06 104 HIS A N 1
ATOM 834 C CA . HIS A 1 104 ? 35.225 -22.427 -26.777 1.00 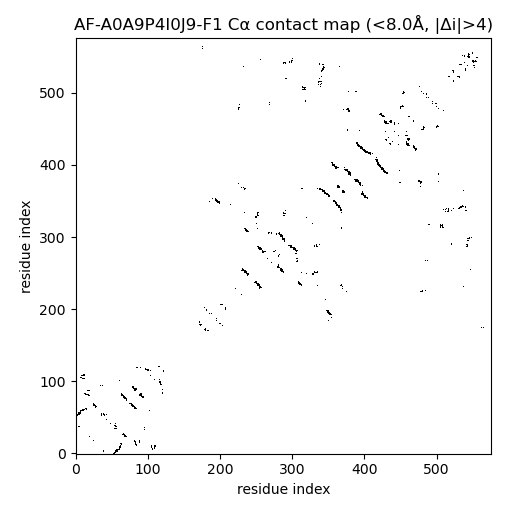89.06 104 HIS A CA 1
ATOM 835 C C . HIS A 1 104 ? 36.612 -23.091 -26.824 1.00 89.06 104 HIS A C 1
ATOM 837 O O . HIS A 1 104 ? 36.766 -24.154 -27.415 1.00 89.06 104 HIS A O 1
ATOM 843 N N . LEU A 1 105 ? 37.620 -22.520 -26.156 1.00 92.06 105 LEU A N 1
ATOM 844 C CA . LEU A 1 105 ? 38.937 -23.155 -26.031 1.00 92.06 105 LEU A CA 1
ATOM 845 C C . LEU A 1 105 ? 38.878 -24.472 -25.255 1.00 92.06 105 LEU A C 1
ATOM 847 O O . LEU A 1 105 ? 39.566 -25.418 -25.630 1.00 92.06 105 LEU A O 1
ATOM 851 N N . MET A 1 106 ? 38.075 -24.545 -24.193 1.00 92.56 106 MET A N 1
ATOM 852 C CA . MET A 1 106 ? 37.950 -25.772 -23.401 1.00 92.56 106 MET A CA 1
ATOM 853 C C . MET A 1 106 ? 37.217 -26.883 -24.161 1.00 92.56 106 MET A C 1
ATOM 855 O O . MET A 1 106 ? 37.544 -28.052 -23.973 1.00 92.56 106 MET A O 1
ATOM 859 N N . ASP A 1 107 ? 36.270 -26.524 -25.029 1.00 88.62 107 ASP A N 1
ATOM 860 C CA . ASP A 1 107 ? 35.498 -27.482 -25.823 1.00 88.62 107 ASP A CA 1
ATOM 861 C C . ASP A 1 107 ? 36.234 -27.923 -27.105 1.00 88.62 107 ASP A C 1
ATOM 863 O O . ASP A 1 107 ? 36.090 -29.071 -27.529 1.00 88.62 107 ASP A O 1
ATOM 867 N N . PHE A 1 108 ? 37.025 -27.032 -27.723 1.00 85.00 108 PHE A N 1
ATOM 868 C CA . PHE A 1 108 ? 37.551 -27.224 -29.087 1.00 85.00 108 PHE A CA 1
ATOM 869 C C . PHE A 1 108 ? 39.073 -27.043 -29.245 1.00 85.00 108 PHE A C 1
ATOM 871 O O . PHE A 1 108 ? 39.585 -27.149 -30.357 1.00 85.00 108 PHE A O 1
ATOM 878 N N . GLY A 1 109 ? 39.826 -26.766 -28.176 1.00 76.56 109 GLY A N 1
ATOM 879 C CA . GLY A 1 109 ? 41.298 -26.819 -28.177 1.00 76.56 109 GLY A CA 1
ATOM 880 C C . GLY A 1 109 ? 42.043 -25.694 -28.914 1.00 76.56 109 GLY A C 1
ATOM 881 O O . GLY A 1 109 ? 43.270 -25.689 -28.906 1.00 76.56 109 GLY A O 1
ATOM 882 N N . GLY A 1 110 ? 41.348 -24.713 -29.501 1.00 67.56 110 GLY A N 1
ATOM 883 C CA . GLY A 1 110 ? 41.960 -23.502 -30.079 1.00 67.56 110 GLY A CA 1
ATOM 884 C C . GLY A 1 110 ? 42.295 -23.536 -31.575 1.00 67.56 110 GLY A C 1
ATOM 885 O O . GLY A 1 110 ? 42.786 -22.534 -32.091 1.00 67.56 110 GLY A O 1
ATOM 886 N N . ASP A 1 111 ? 41.983 -24.620 -32.287 1.00 60.09 111 ASP A N 1
ATOM 887 C CA . ASP A 1 111 ? 42.298 -24.754 -33.721 1.00 60.09 111 ASP A CA 1
ATOM 888 C C . ASP A 1 111 ? 41.238 -24.147 -34.663 1.00 60.09 111 ASP A C 1
ATOM 890 O O . ASP A 1 111 ? 41.529 -23.877 -35.830 1.00 60.09 111 ASP A O 1
ATOM 894 N N . ASP A 1 112 ? 40.023 -23.878 -34.171 1.00 63.09 112 ASP A N 1
ATOM 895 C CA . ASP A 1 112 ? 38.933 -23.310 -34.969 1.00 63.09 112 ASP A CA 1
ATOM 896 C C . ASP A 1 112 ? 38.275 -22.113 -34.269 1.00 63.09 112 ASP A C 1
ATOM 898 O O . ASP A 1 112 ? 37.913 -22.177 -33.096 1.00 63.09 112 ASP A O 1
ATOM 902 N N . SER A 1 113 ? 38.102 -21.009 -34.999 1.00 68.56 113 SER A N 1
ATOM 903 C CA . SER A 1 113 ? 37.362 -19.827 -34.528 1.00 68.56 113 SER A CA 1
ATOM 904 C C . SER A 1 113 ? 35.899 -19.834 -34.982 1.00 68.56 113 SER A C 1
ATOM 906 O O . SER A 1 113 ? 35.109 -18.993 -34.535 1.00 68.56 113 SER A O 1
ATOM 908 N N . ALA A 1 114 ? 35.522 -20.781 -35.849 1.00 68.56 114 ALA A N 1
ATOM 909 C CA . ALA A 1 114 ? 34.157 -20.978 -36.297 1.00 68.56 114 ALA A CA 1
ATOM 910 C C . ALA A 1 114 ? 33.270 -21.410 -35.122 1.00 68.56 114 ALA A C 1
ATOM 912 O O . ALA A 1 114 ? 33.594 -22.309 -34.353 1.00 68.56 114 ALA A O 1
ATOM 913 N N . GLY A 1 115 ? 32.141 -20.721 -34.959 1.00 72.62 115 GLY A N 1
ATOM 914 C CA . GLY A 1 115 ? 31.204 -20.961 -33.857 1.00 72.62 115 GLY A CA 1
ATOM 915 C C . GLY A 1 115 ? 31.540 -20.238 -32.548 1.00 72.62 115 GLY A C 1
ATOM 916 O O . GLY A 1 115 ? 30.668 -20.149 -31.685 1.00 72.62 115 GLY A O 1
ATOM 917 N N . CYS A 1 116 ? 32.726 -19.631 -32.409 1.00 83.12 116 CYS A N 1
ATOM 918 C CA . CYS A 1 116 ? 33.061 -18.859 -31.213 1.00 83.12 116 CYS A CA 1
ATOM 919 C C . CYS A 1 116 ? 32.285 -17.529 -31.177 1.00 83.12 116 CYS A C 1
ATOM 921 O O . CYS A 1 116 ? 32.435 -16.658 -32.040 1.00 83.12 116 CYS A O 1
ATOM 923 N N . SER A 1 117 ? 31.472 -17.341 -30.136 1.00 84.44 117 SER A N 1
ATOM 924 C CA . SER A 1 117 ? 30.623 -16.155 -29.943 1.00 84.44 117 SER A CA 1
ATOM 925 C C . SER A 1 117 ? 31.351 -14.965 -29.303 1.00 84.44 117 SER A C 1
ATOM 927 O O . SER A 1 117 ? 30.733 -13.941 -28.995 1.00 84.44 117 SER A O 1
ATOM 929 N N . CYS A 1 118 ? 32.670 -15.063 -29.098 1.00 85.50 118 CYS A N 1
ATOM 930 C CA . CYS A 1 118 ? 33.444 -13.986 -28.498 1.00 85.50 118 CYS A CA 1
ATOM 931 C C . CYS A 1 118 ? 33.517 -12.756 -29.417 1.00 85.50 118 CYS A C 1
ATOM 933 O O . CYS A 1 118 ? 33.395 -12.824 -30.645 1.00 85.50 118 CYS A O 1
ATOM 935 N N . ARG A 1 119 ? 33.789 -11.597 -28.813 1.00 83.75 119 ARG A N 1
ATOM 936 C CA . ARG A 1 119 ? 33.838 -10.298 -29.501 1.00 83.75 119 ARG A CA 1
ATOM 937 C C . ARG A 1 119 ? 34.836 -10.239 -30.669 1.00 83.75 119 ARG A C 1
ATOM 939 O O . ARG A 1 119 ? 34.671 -9.391 -31.551 1.00 83.75 119 ARG A O 1
ATOM 946 N N . PHE A 1 120 ? 35.882 -11.066 -30.658 1.00 86.00 120 PHE A N 1
ATOM 947 C CA . PHE A 1 120 ? 36.948 -11.032 -31.661 1.00 86.00 120 PHE A CA 1
ATOM 948 C C . PHE A 1 120 ? 36.817 -12.111 -32.746 1.00 86.00 120 PHE A C 1
ATOM 950 O O . PHE A 1 120 ? 37.218 -11.833 -33.874 1.00 86.00 120 PHE A O 1
ATOM 957 N N . CYS A 1 121 ? 36.215 -13.268 -32.458 1.00 83.38 121 CYS A N 1
ATOM 958 C CA . CYS A 1 121 ? 35.953 -14.329 -33.441 1.00 83.38 121 CYS A CA 1
ATOM 959 C C . CYS A 1 121 ? 34.638 -14.095 -34.205 1.00 83.38 121 CYS A C 1
ATOM 961 O O . CYS A 1 121 ? 34.607 -14.186 -35.432 1.00 83.38 121 CYS A O 1
ATOM 963 N N . GLY A 1 122 ? 33.576 -13.655 -33.513 1.00 64.00 122 GLY A N 1
ATOM 964 C CA . GLY A 1 122 ? 32.222 -13.485 -34.065 1.00 64.00 122 GLY A CA 1
ATOM 965 C C . GLY A 1 122 ? 32.034 -12.344 -35.080 1.00 64.00 122 GLY A C 1
ATOM 966 O O . GLY A 1 122 ? 30.915 -12.069 -35.506 1.00 64.00 122 GLY A O 1
ATOM 967 N N . ARG A 1 123 ? 33.110 -11.653 -35.485 1.00 54.72 123 ARG A N 1
ATOM 968 C CA . ARG A 1 123 ? 33.110 -10.656 -36.571 1.00 54.72 123 ARG A CA 1
ATOM 969 C C . ARG A 1 123 ? 33.999 -11.110 -37.725 1.00 54.72 123 ARG A C 1
ATOM 971 O O . ARG A 1 123 ? 34.997 -10.467 -38.036 1.00 54.72 123 ARG A O 1
ATOM 978 N N . SER A 1 124 ? 33.630 -12.201 -38.385 1.00 38.44 124 SER A N 1
ATOM 979 C CA . SER A 1 124 ? 34.221 -12.555 -39.679 1.00 38.44 124 SER A CA 1
ATOM 980 C C . SER A 1 124 ? 33.251 -13.340 -40.568 1.00 38.44 124 SER A C 1
ATOM 982 O O . SER A 1 124 ? 33.391 -14.528 -40.802 1.00 38.44 124 SER A O 1
ATOM 984 N N . ALA A 1 125 ? 32.283 -12.618 -41.134 1.00 35.19 125 ALA A N 1
ATOM 985 C CA . ALA A 1 125 ? 31.627 -12.995 -42.387 1.00 35.19 125 ALA A CA 1
ATOM 986 C C . ALA A 1 125 ? 31.509 -11.767 -43.305 1.00 35.19 125 ALA A C 1
ATOM 988 O O . ALA A 1 125 ? 30.427 -11.395 -43.734 1.00 35.19 125 ALA A O 1
ATOM 989 N N . SER A 1 126 ? 32.628 -11.086 -43.569 1.00 34.47 126 SER A N 1
ATOM 990 C CA . SER A 1 126 ? 32.762 -10.193 -44.731 1.00 34.47 126 SER A CA 1
ATOM 991 C C . SER A 1 126 ? 34.224 -9.791 -44.927 1.00 34.47 126 SER A C 1
ATOM 993 O O . SER A 1 126 ? 34.646 -8.743 -44.444 1.00 34.47 126 SER A O 1
ATOM 995 N N . THR A 1 127 ? 35.017 -10.643 -45.577 1.00 30.53 127 THR A N 1
ATOM 996 C CA . THR A 1 127 ? 36.080 -10.268 -46.540 1.00 30.53 127 THR A CA 1
ATOM 997 C C . THR A 1 127 ? 36.856 -11.517 -46.967 1.00 30.53 127 THR A C 1
ATOM 999 O O . THR A 1 127 ? 38.009 -11.729 -46.600 1.00 30.53 127 THR A O 1
ATOM 1002 N N . ALA A 1 128 ? 36.224 -12.345 -47.800 1.00 28.20 128 ALA A N 1
ATOM 1003 C CA . ALA A 1 128 ? 36.981 -13.173 -48.727 1.00 28.20 128 ALA A CA 1
ATOM 1004 C C . ALA A 1 128 ? 37.407 -12.288 -49.907 1.00 28.20 128 ALA A C 1
ATOM 1006 O O . ALA A 1 128 ? 36.619 -11.530 -50.470 1.00 28.20 128 ALA A O 1
ATOM 1007 N N . ARG A 1 129 ? 38.702 -12.349 -50.204 1.00 28.36 129 ARG A N 1
ATOM 1008 C CA . ARG A 1 129 ? 39.419 -11.582 -51.221 1.00 28.36 129 ARG A CA 1
ATOM 1009 C C . ARG A 1 129 ? 38.769 -11.722 -52.600 1.00 28.36 129 ARG A C 1
ATOM 1011 O O . ARG A 1 129 ? 38.530 -12.825 -53.073 1.00 28.36 129 ARG A O 1
ATOM 1018 N N . SER A 1 130 ? 38.628 -10.603 -53.298 1.00 27.14 130 SER A N 1
ATOM 1019 C CA . SER A 1 130 ? 38.723 -10.570 -54.756 1.00 27.14 130 SER A CA 1
ATOM 1020 C C . SER A 1 130 ? 39.606 -9.392 -55.132 1.00 27.14 130 SER A C 1
ATOM 1022 O O . SER A 1 130 ? 39.352 -8.245 -54.768 1.00 27.14 130 SER A O 1
ATOM 1024 N N . ALA A 1 131 ? 40.721 -9.728 -55.765 1.00 26.16 131 ALA A N 1
ATOM 1025 C CA . ALA A 1 131 ? 41.688 -8.791 -56.286 1.00 26.16 131 ALA A CA 1
ATOM 1026 C C . ALA A 1 131 ? 41.130 -8.132 -57.551 1.00 26.16 131 ALA A C 1
ATOM 1028 O O . ALA A 1 131 ? 40.813 -8.827 -58.509 1.00 26.16 131 ALA A O 1
ATOM 1029 N N . SER A 1 132 ? 41.091 -6.801 -57.583 1.00 27.95 132 SER A N 1
ATOM 1030 C CA . SER A 1 132 ? 41.253 -6.039 -58.824 1.00 27.95 132 SER A CA 1
ATOM 1031 C C . SER A 1 132 ? 41.620 -4.586 -58.517 1.00 27.95 132 SER A C 1
ATOM 1033 O O . SER A 1 132 ? 40.838 -3.800 -57.990 1.00 27.95 132 SER A O 1
ATOM 1035 N N . THR A 1 133 ? 42.868 -4.276 -58.841 1.00 26.52 133 THR A N 1
ATOM 1036 C CA . THR A 1 133 ? 43.432 -3.000 -59.292 1.00 26.52 133 THR A CA 1
ATOM 1037 C C . THR A 1 133 ? 42.422 -1.912 -59.697 1.00 26.52 133 THR A C 1
ATOM 1039 O O . THR A 1 133 ? 41.686 -2.099 -60.660 1.00 26.52 133 THR A O 1
ATOM 1042 N N . SER A 1 134 ? 42.499 -0.715 -59.084 1.00 28.33 134 SER A N 1
ATOM 1043 C CA . SER A 1 134 ? 42.816 0.557 -59.786 1.00 28.33 134 SER A CA 1
ATOM 1044 C C . SER A 1 134 ? 42.668 1.837 -58.931 1.00 28.33 134 SER A C 1
ATOM 1046 O O . SER A 1 134 ? 41.601 2.179 -58.447 1.00 28.33 134 SER A O 1
ATOM 1048 N N . LYS A 1 135 ? 43.800 2.551 -58.828 1.00 29.95 135 LYS A N 1
ATOM 1049 C CA . LYS A 1 135 ? 44.057 4.013 -58.827 1.00 29.95 135 LYS A CA 1
ATOM 1050 C C . LYS A 1 135 ? 43.107 5.024 -58.132 1.00 29.95 135 LYS A C 1
ATOM 1052 O O . LYS A 1 135 ? 42.031 5.337 -58.612 1.00 29.95 135 LYS A O 1
ATOM 1057 N N . LYS A 1 136 ? 43.713 5.714 -57.146 1.00 26.88 136 LYS A N 1
ATOM 1058 C CA . LYS A 1 136 ? 43.790 7.184 -56.906 1.00 26.88 136 LYS A CA 1
ATOM 1059 C C . LYS A 1 136 ? 42.585 8.070 -57.298 1.00 26.88 136 LYS A C 1
ATOM 1061 O O . LYS A 1 136 ? 42.425 8.361 -58.478 1.00 26.88 136 LYS A O 1
ATOM 1066 N N . ARG A 1 137 ? 42.054 8.817 -56.312 1.00 25.86 137 ARG A N 1
ATOM 1067 C CA . ARG A 1 137 ? 42.271 10.284 -56.183 1.00 25.86 137 ARG A CA 1
ATOM 1068 C C . ARG A 1 137 ? 41.748 10.870 -54.857 1.00 25.86 137 ARG A C 1
ATOM 1070 O O . ARG A 1 137 ? 40.713 10.464 -54.351 1.00 25.86 137 ARG A O 1
ATOM 1077 N N . LYS A 1 138 ? 42.515 11.831 -54.324 1.00 26.20 138 LYS A N 1
ATOM 1078 C CA . LYS A 1 138 ? 42.188 12.771 -53.232 1.00 26.20 138 LYS A CA 1
ATOM 1079 C C . LYS A 1 138 ? 41.268 13.893 -53.742 1.00 26.20 138 LYS A C 1
ATOM 1081 O O . LYS A 1 138 ? 41.490 14.282 -54.884 1.00 26.20 138 LYS A O 1
ATOM 1086 N N . THR A 1 139 ? 40.405 14.426 -52.858 1.00 25.69 139 THR A N 1
ATOM 1087 C CA . THR A 1 139 ? 40.073 15.859 -52.547 1.00 25.69 139 THR A CA 1
ATOM 1088 C C . THR A 1 139 ? 38.683 15.918 -51.877 1.00 25.69 139 THR A C 1
ATOM 1090 O O . THR A 1 139 ? 37.732 15.412 -52.453 1.00 25.69 139 THR A O 1
ATOM 1093 N N . THR A 1 140 ? 38.550 16.207 -50.575 1.00 24.81 140 THR A N 1
ATOM 1094 C CA . THR A 1 140 ? 38.343 17.515 -49.890 1.00 24.81 140 THR A CA 1
ATOM 1095 C C . THR A 1 140 ? 37.001 18.243 -50.121 1.00 24.81 140 THR A C 1
ATOM 1097 O O . THR A 1 140 ? 36.693 18.633 -51.237 1.00 24.81 140 THR A O 1
ATOM 1100 N N . HIS A 1 141 ? 36.352 18.534 -48.979 1.00 26.31 141 HIS A N 1
ATOM 1101 C CA . HIS A 1 141 ? 35.355 19.569 -48.628 1.00 26.31 141 HIS A CA 1
ATOM 1102 C C . HIS A 1 141 ? 33.835 19.366 -48.846 1.00 26.31 141 HIS A C 1
ATOM 1104 O O . HIS A 1 141 ? 33.307 19.447 -49.942 1.00 26.31 141 HIS A O 1
ATOM 1110 N N . MET A 1 142 ? 33.176 19.213 -47.684 1.00 24.31 142 MET A N 1
ATOM 1111 C CA . MET A 1 142 ? 32.045 19.977 -47.117 1.00 24.31 142 MET A CA 1
ATOM 1112 C C . MET A 1 142 ? 30.709 20.121 -47.875 1.00 24.31 142 MET A C 1
ATOM 1114 O O . MET A 1 142 ? 30.563 20.926 -48.781 1.00 24.31 142 MET A O 1
ATOM 1118 N N . ALA A 1 143 ? 29.713 19.501 -47.233 1.00 23.53 143 ALA A N 1
ATOM 1119 C CA . ALA A 1 143 ? 28.445 20.072 -46.768 1.00 23.53 143 ALA A CA 1
ATOM 1120 C C . ALA A 1 143 ? 27.208 20.122 -47.690 1.00 23.53 143 ALA A C 1
ATOM 1122 O O . ALA A 1 143 ? 27.198 20.669 -48.786 1.00 23.53 143 ALA A O 1
ATOM 1123 N N . THR A 1 144 ? 26.118 19.697 -47.039 1.00 25.61 144 THR A N 1
ATOM 1124 C CA . THR A 1 144 ? 24.687 19.977 -47.237 1.00 25.61 144 THR A CA 1
ATOM 1125 C C . THR A 1 144 ? 23.839 19.024 -48.083 1.00 25.61 144 THR A C 1
ATOM 1127 O O . THR A 1 144 ? 24.205 18.576 -49.162 1.00 25.61 144 THR A O 1
ATOM 1130 N N . ASN A 1 145 ? 22.642 18.815 -47.522 1.00 26.33 145 ASN A N 1
ATOM 1131 C CA . ASN A 1 145 ? 21.402 18.272 -48.069 1.00 26.33 145 ASN A CA 1
ATOM 1132 C C . ASN A 1 145 ? 21.198 16.752 -48.046 1.00 26.33 145 ASN A C 1
ATOM 1134 O O . ASN A 1 145 ? 21.563 16.006 -48.949 1.00 26.33 145 ASN A O 1
ATOM 1138 N N . HIS A 1 146 ? 20.468 16.339 -47.004 1.00 29.84 146 HIS A N 1
ATOM 1139 C CA . HIS A 1 146 ? 19.574 15.188 -47.027 1.00 29.84 146 HIS A CA 1
ATOM 1140 C C . HIS A 1 146 ? 18.640 15.234 -48.244 1.00 29.84 146 HIS A C 1
ATOM 1142 O O . HIS A 1 146 ? 18.039 16.274 -48.522 1.00 29.84 146 HIS A O 1
ATOM 1148 N N . PRO A 1 147 ? 18.374 14.063 -48.837 1.00 25.78 147 PRO A N 1
ATOM 1149 C CA . PRO A 1 147 ? 17.009 13.732 -49.190 1.00 25.78 147 PRO A CA 1
ATOM 1150 C C . PRO A 1 147 ? 16.577 12.416 -48.540 1.00 25.78 147 PRO A C 1
ATOM 1152 O O . PRO A 1 147 ? 17.265 11.398 -48.553 1.00 25.78 147 PRO A O 1
ATOM 1155 N N . VAL A 1 148 ? 15.379 12.485 -47.974 1.00 27.77 148 VAL A N 1
ATOM 1156 C CA . VAL A 1 148 ? 14.498 11.375 -47.620 1.00 27.77 148 VAL A CA 1
ATOM 1157 C C . VAL A 1 148 ? 14.196 10.526 -48.859 1.00 27.77 148 VAL A C 1
ATOM 1159 O O . VAL A 1 148 ? 13.919 11.104 -49.910 1.00 27.77 148 VAL A O 1
ATOM 1162 N N . ARG A 1 149 ? 14.175 9.189 -48.705 1.00 26.59 149 ARG A N 1
ATOM 1163 C CA . ARG A 1 149 ? 13.290 8.190 -49.368 1.00 26.59 149 ARG A CA 1
ATOM 1164 C C . ARG A 1 149 ? 13.806 6.758 -49.100 1.00 26.59 149 ARG A C 1
ATOM 1166 O O . ARG A 1 149 ? 15.005 6.598 -48.909 1.00 26.59 149 ARG A O 1
ATOM 1173 N N . PRO A 1 150 ? 12.985 5.708 -49.258 1.00 24.89 150 PRO A N 1
ATOM 1174 C CA . PRO A 1 150 ? 11.648 5.482 -48.714 1.00 24.89 150 PRO A CA 1
ATOM 1175 C C . PRO A 1 150 ? 11.593 4.169 -47.897 1.00 24.89 150 PRO A C 1
ATOM 1177 O O . PRO A 1 150 ? 12.449 3.297 -48.008 1.00 24.89 150 PRO A O 1
ATOM 1180 N N . ILE A 1 151 ? 10.554 4.047 -47.074 1.00 28.02 151 ILE A N 1
ATOM 1181 C CA . ILE A 1 151 ? 10.175 2.820 -46.367 1.00 28.02 151 ILE A CA 1
ATOM 1182 C C . ILE A 1 151 ? 9.759 1.777 -47.408 1.00 28.02 151 ILE A C 1
ATOM 1184 O O . ILE A 1 151 ? 8.816 2.027 -48.158 1.00 28.02 151 ILE A O 1
ATOM 1188 N N . ASP A 1 152 ? 10.433 0.627 -47.424 1.00 23.66 152 ASP A N 1
ATOM 1189 C CA . ASP A 1 152 ? 9.953 -0.561 -48.126 1.00 23.66 152 ASP A CA 1
ATOM 1190 C C . ASP A 1 152 ? 9.269 -1.489 -47.114 1.00 23.66 152 ASP A C 1
ATOM 1192 O O . ASP A 1 152 ? 9.886 -2.042 -46.201 1.00 23.66 152 ASP A O 1
ATOM 1196 N N . LEU A 1 153 ? 7.944 -1.548 -47.236 1.00 31.19 153 LEU A N 1
ATOM 1197 C CA . LEU A 1 153 ? 7.030 -2.390 -46.479 1.00 31.19 153 LEU A CA 1
ATOM 1198 C C . LEU A 1 153 ? 6.929 -3.735 -47.196 1.00 31.19 153 LEU A C 1
ATOM 1200 O O . LEU A 1 153 ? 6.053 -3.928 -48.035 1.00 31.19 153 LEU A O 1
ATOM 1204 N N . THR A 1 154 ? 7.772 -4.690 -46.821 1.00 26.47 154 THR A N 1
ATOM 1205 C CA . THR A 1 154 ? 7.472 -6.108 -47.047 1.00 26.47 154 THR A CA 1
ATOM 1206 C C . THR A 1 154 ? 7.717 -6.876 -45.755 1.00 26.47 154 THR A C 1
ATOM 1208 O O . THR A 1 154 ? 8.813 -6.912 -45.204 1.00 26.47 154 THR A O 1
ATOM 1211 N N . GLY A 1 155 ? 6.620 -7.388 -45.199 1.00 27.52 155 GLY A N 1
ATOM 1212 C CA . GLY A 1 155 ? 6.598 -8.072 -43.919 1.00 27.52 155 GLY A CA 1
ATOM 1213 C C . GLY A 1 155 ? 7.194 -9.472 -43.995 1.00 27.52 155 GLY A C 1
ATOM 1214 O O . GLY A 1 155 ? 6.839 -10.264 -44.864 1.00 27.52 155 GLY A O 1
ATOM 1215 N N . GLN A 1 156 ? 8.007 -9.793 -42.997 1.00 25.03 156 GLN A N 1
ATOM 1216 C CA . GLN A 1 156 ? 8.090 -11.134 -42.437 1.00 25.03 156 GLN A CA 1
ATOM 1217 C C . GLN A 1 156 ? 7.771 -11.020 -40.946 1.00 25.03 156 GLN A C 1
ATOM 1219 O O . GLN A 1 156 ? 8.437 -10.311 -40.194 1.00 25.03 156 GLN A O 1
ATOM 1224 N N . MET A 1 157 ? 6.655 -11.637 -40.561 1.00 29.28 157 MET A N 1
ATOM 1225 C CA . MET A 1 157 ? 6.248 -11.812 -39.173 1.00 29.28 157 MET A CA 1
ATOM 1226 C C . MET A 1 157 ? 7.172 -12.864 -38.559 1.00 29.28 157 MET A C 1
ATOM 1228 O O . MET A 1 157 ? 7.047 -14.039 -38.890 1.00 29.28 157 MET A O 1
ATOM 1232 N N . ASP A 1 158 ? 8.081 -12.436 -37.685 1.00 28.08 158 ASP A N 1
ATOM 1233 C CA . ASP A 1 158 ? 8.839 -13.345 -36.829 1.00 28.08 158 ASP A CA 1
ATOM 1234 C C . ASP A 1 158 ? 8.061 -13.635 -35.532 1.00 28.08 158 ASP A C 1
ATOM 1236 O O . ASP A 1 158 ? 7.475 -12.756 -34.896 1.00 28.08 158 ASP A O 1
ATOM 1240 N N . ASP A 1 159 ? 8.069 -14.919 -35.196 1.00 27.58 159 ASP A N 1
ATOM 1241 C CA . ASP A 1 159 ? 7.359 -15.670 -34.160 1.00 27.58 159 ASP A CA 1
ATOM 1242 C C . ASP A 1 159 ? 7.434 -15.074 -32.722 1.00 27.58 159 ASP A C 1
ATOM 1244 O O . ASP A 1 159 ? 8.532 -14.813 -32.209 1.00 27.58 159 ASP A O 1
ATOM 1248 N N . PRO A 1 160 ? 6.301 -14.869 -32.012 1.00 30.23 160 PRO A N 1
ATOM 1249 C CA . PRO A 1 160 ? 6.275 -14.321 -30.657 1.00 30.23 160 PRO A CA 1
ATOM 1250 C C . PRO A 1 160 ? 6.509 -15.426 -29.614 1.00 30.23 160 PRO A C 1
ATOM 1252 O O . PRO A 1 160 ? 5.566 -15.904 -28.990 1.00 30.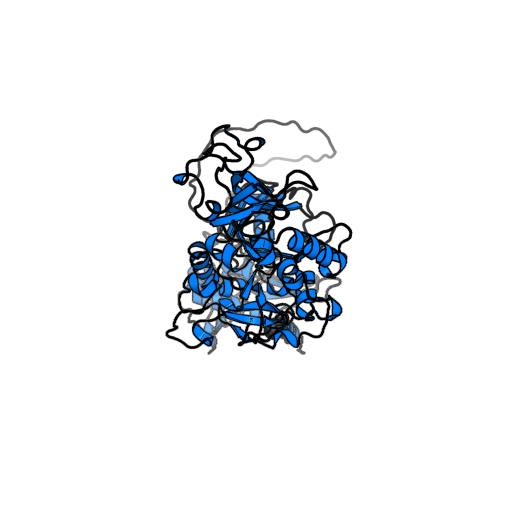23 160 PRO A O 1
ATOM 1255 N N . GLY A 1 161 ? 7.761 -15.849 -29.403 1.00 28.19 161 GLY A N 1
ATOM 1256 C CA . GLY A 1 161 ? 7.998 -16.970 -28.478 1.00 28.19 161 GLY A CA 1
ATOM 1257 C C . GLY A 1 161 ? 9.362 -17.123 -27.807 1.00 28.19 161 GLY A C 1
ATOM 1258 O O . GLY A 1 161 ? 9.454 -17.897 -26.856 1.00 28.19 161 GLY A O 1
ATOM 1259 N N . LYS A 1 162 ? 10.424 -16.416 -28.216 1.00 26.48 162 LYS A N 1
ATOM 1260 C CA . LYS A 1 162 ? 11.753 -16.595 -27.598 1.00 26.48 162 LYS A CA 1
ATOM 1261 C C . LYS A 1 162 ? 12.209 -15.367 -26.801 1.00 26.48 162 LYS A C 1
ATOM 1263 O O . LYS A 1 162 ? 12.345 -14.295 -27.394 1.00 26.48 162 LYS A O 1
ATOM 1268 N N . PRO A 1 163 ? 12.508 -15.504 -25.492 1.00 28.70 163 PRO A N 1
ATOM 1269 C CA . PRO A 1 163 ? 13.233 -14.472 -24.767 1.00 28.70 163 PRO A CA 1
ATOM 1270 C C . PRO A 1 163 ? 14.597 -14.285 -25.437 1.00 28.70 163 PRO A C 1
ATOM 1272 O O . PRO A 1 163 ? 15.340 -15.245 -25.630 1.00 28.70 163 PRO A O 1
ATOM 1275 N N . ARG A 1 164 ? 14.917 -13.052 -25.837 1.00 36.22 164 ARG A N 1
ATOM 1276 C CA . ARG A 1 164 ? 16.276 -12.695 -26.245 1.00 36.22 164 ARG A CA 1
ATOM 1277 C C . ARG A 1 164 ? 17.097 -12.518 -24.975 1.00 36.22 164 ARG A C 1
ATOM 1279 O O . ARG A 1 164 ? 16.806 -11.615 -24.194 1.00 36.22 164 ARG A O 1
ATOM 1286 N N . ASP A 1 165 ? 18.104 -13.364 -24.783 1.00 30.55 165 ASP A N 1
ATOM 1287 C CA . ASP A 1 165 ? 19.072 -13.209 -23.700 1.00 30.55 165 ASP A CA 1
ATOM 1288 C C . ASP A 1 165 ? 19.824 -11.885 -23.878 1.00 30.55 165 ASP A C 1
ATOM 1290 O O . ASP A 1 165 ? 20.662 -11.712 -24.767 1.00 30.55 165 ASP A O 1
ATOM 1294 N N . VAL A 1 166 ? 19.478 -10.907 -23.042 1.00 34.38 166 VAL A N 1
ATOM 1295 C CA . VAL A 1 166 ? 20.207 -9.645 -22.934 1.00 34.38 166 VAL A CA 1
ATOM 1296 C C . VAL A 1 166 ? 21.509 -9.941 -22.194 1.00 34.38 166 VAL A C 1
ATOM 1298 O O . VAL A 1 166 ? 21.493 -10.373 -21.044 1.00 34.38 166 VAL A O 1
ATOM 1301 N N . ALA A 1 167 ? 22.649 -9.715 -22.850 1.00 34.06 167 ALA A N 1
ATOM 1302 C CA . ALA A 1 167 ? 23.964 -9.910 -22.248 1.00 34.06 167 ALA A CA 1
ATOM 1303 C C . ALA A 1 167 ? 24.104 -9.098 -20.942 1.00 34.06 167 ALA A C 1
ATOM 1305 O O . ALA A 1 167 ? 24.013 -7.865 -20.951 1.00 34.06 167 ALA A O 1
ATOM 1306 N N . LEU A 1 168 ? 24.381 -9.800 -19.835 1.00 35.41 168 LEU A N 1
ATOM 1307 C CA . LEU A 1 168 ? 24.481 -9.271 -18.466 1.00 35.41 168 LEU A CA 1
ATOM 1308 C C . LEU A 1 168 ? 25.488 -8.106 -18.331 1.00 35.41 168 LEU A C 1
ATOM 1310 O O . LEU A 1 168 ? 25.355 -7.269 -17.449 1.00 35.41 168 LEU A O 1
ATOM 1314 N N . SER A 1 169 ? 26.473 -8.007 -19.234 1.00 36.00 169 SER A N 1
ATOM 1315 C CA . SER A 1 169 ? 27.488 -6.938 -19.255 1.00 36.00 169 SER A CA 1
ATOM 1316 C C . SER A 1 169 ? 26.976 -5.576 -19.738 1.00 36.00 169 SER A C 1
ATOM 1318 O O . SER A 1 169 ? 27.740 -4.614 -19.762 1.00 36.00 169 SER A O 1
ATOM 1320 N N . SER A 1 170 ? 25.733 -5.511 -20.218 1.00 41.72 170 SER A N 1
ATOM 1321 C CA . SER A 1 170 ? 25.084 -4.278 -20.678 1.00 41.72 170 SER A CA 1
ATOM 1322 C C . SER A 1 170 ? 24.042 -3.745 -19.696 1.00 41.72 170 SER A C 1
ATOM 1324 O O . SER A 1 170 ? 23.456 -2.695 -19.961 1.00 41.72 170 SER A O 1
ATOM 1326 N N . LEU A 1 171 ? 23.824 -4.465 -18.591 1.00 51.00 171 LEU A N 1
ATOM 1327 C CA . LEU A 1 171 ? 22.900 -4.071 -17.545 1.00 51.00 171 LEU A CA 1
ATOM 1328 C C . LEU A 1 171 ? 23.566 -3.017 -16.666 1.00 51.00 171 LEU A C 1
ATOM 1330 O O . LEU A 1 171 ? 24.651 -3.236 -16.130 1.00 51.00 171 LEU A O 1
ATOM 1334 N N . ARG A 1 172 ? 22.909 -1.871 -16.519 1.00 59.78 172 ARG A N 1
ATOM 1335 C CA . ARG A 1 172 ? 23.240 -0.924 -15.459 1.00 59.78 172 ARG A CA 1
ATOM 1336 C C . ARG A 1 172 ? 23.012 -1.617 -14.122 1.00 59.78 172 ARG A C 1
ATOM 1338 O O . ARG A 1 172 ? 22.023 -2.337 -13.972 1.00 59.78 172 ARG A O 1
ATOM 1345 N N . THR A 1 173 ? 23.940 -1.424 -13.199 1.00 56.50 173 THR A N 1
ATOM 1346 C CA . THR A 1 173 ? 23.876 -1.944 -11.834 1.00 56.50 173 THR A CA 1
ATOM 1347 C C . THR A 1 173 ? 23.928 -0.780 -10.862 1.00 56.50 173 THR A C 1
ATOM 1349 O O . THR A 1 173 ? 24.596 0.216 -11.150 1.00 56.50 173 THR A O 1
ATOM 1352 N N . ASP A 1 174 ? 23.257 -0.914 -9.728 1.00 54.97 174 ASP A N 1
ATOM 1353 C CA . ASP A 1 174 ? 23.352 0.036 -8.624 1.00 54.97 174 ASP A CA 1
ATOM 1354 C C . ASP A 1 174 ? 24.736 -0.004 -7.938 1.00 54.97 174 ASP A C 1
ATOM 1356 O O . ASP A 1 174 ? 25.664 -0.707 -8.365 1.00 54.97 174 ASP A O 1
ATOM 1360 N N . GLU A 1 175 ? 24.889 0.778 -6.866 1.00 44.38 175 GLU A N 1
ATOM 1361 C CA . GLU A 1 175 ? 26.120 0.863 -6.064 1.00 44.38 175 GLU A CA 1
ATOM 1362 C C . GLU A 1 175 ? 26.546 -0.492 -5.457 1.00 44.38 175 GLU A C 1
ATOM 1364 O O . GLU A 1 175 ? 27.726 -0.697 -5.138 1.00 44.38 175 GLU A O 1
ATOM 1369 N N . GLU A 1 176 ? 25.602 -1.430 -5.354 1.00 46.66 176 GLU A N 1
ATOM 1370 C CA . GLU A 1 176 ? 25.740 -2.761 -4.760 1.00 46.66 176 GLU A CA 1
ATOM 1371 C C . GLU A 1 176 ? 26.042 -3.841 -5.816 1.00 46.66 176 GLU A C 1
ATOM 1373 O O . GLU A 1 176 ? 26.411 -4.968 -5.480 1.00 46.66 176 GLU A O 1
ATOM 1378 N N . GLY A 1 177 ? 25.992 -3.486 -7.105 1.00 55.19 177 GLY A N 1
ATOM 1379 C CA . GLY A 1 177 ? 26.208 -4.410 -8.218 1.00 55.19 177 GLY A CA 1
ATOM 1380 C C . GLY A 1 177 ? 24.959 -5.211 -8.599 1.00 55.19 177 GLY A C 1
ATOM 1381 O O . GLY A 1 177 ? 25.061 -6.130 -9.418 1.00 55.19 177 GLY A O 1
ATOM 1382 N N . THR A 1 178 ? 23.792 -4.865 -8.048 1.00 60.91 178 THR A N 1
ATOM 1383 C CA . THR A 1 178 ? 22.501 -5.449 -8.420 1.00 60.91 178 THR A CA 1
ATOM 1384 C C . THR A 1 178 ? 22.009 -4.778 -9.704 1.00 60.91 178 THR A C 1
ATOM 1386 O O . THR A 1 178 ? 22.065 -3.554 -9.820 1.00 60.91 178 THR A O 1
ATOM 1389 N N . PRO A 1 179 ? 21.560 -5.534 -10.723 1.00 68.31 179 PRO A N 1
ATOM 1390 C CA . PRO A 1 179 ? 21.032 -4.939 -11.945 1.00 68.31 179 PRO A CA 1
ATOM 1391 C C . PRO A 1 179 ? 19.837 -4.019 -11.671 1.00 68.31 179 PRO A C 1
ATOM 1393 O O . PRO A 1 179 ? 18.833 -4.464 -11.121 1.00 68.31 179 PRO A O 1
ATOM 1396 N N . ASP A 1 180 ? 19.905 -2.775 -12.146 1.00 75.81 180 ASP A N 1
ATOM 1397 C CA . ASP A 1 180 ? 18.775 -1.844 -12.147 1.00 75.81 180 ASP A CA 1
ATOM 1398 C C . ASP A 1 180 ? 17.777 -2.281 -13.225 1.00 75.81 180 ASP A C 1
ATOM 1400 O O . ASP A 1 180 ? 17.860 -1.914 -14.404 1.00 75.81 180 ASP A O 1
ATOM 1404 N N . ILE A 1 181 ? 16.856 -3.163 -12.844 1.00 82.06 181 ILE A N 1
ATOM 1405 C CA . ILE A 1 181 ? 15.925 -3.786 -13.782 1.00 82.06 181 ILE A CA 1
ATOM 1406 C C . ILE A 1 181 ? 15.050 -2.740 -14.485 1.00 82.06 181 ILE A C 1
ATOM 1408 O O . ILE A 1 181 ? 14.821 -2.867 -15.689 1.00 82.06 181 ILE A O 1
ATOM 1412 N N . TYR A 1 182 ? 14.613 -1.684 -13.797 1.00 82.12 182 TYR A N 1
ATOM 1413 C CA . TYR A 1 182 ? 13.738 -0.666 -14.385 1.00 82.12 182 TYR A CA 1
ATOM 1414 C C . TYR A 1 182 ? 14.464 0.156 -15.442 1.00 82.12 182 TYR A C 1
ATOM 1416 O O . TYR A 1 182 ? 13.950 0.307 -16.556 1.00 82.12 182 TYR A O 1
ATOM 1424 N N . ARG A 1 183 ? 15.684 0.617 -15.154 1.00 82.69 183 ARG A N 1
ATOM 1425 C CA . ARG A 1 183 ? 16.462 1.375 -16.134 1.00 82.69 183 ARG A CA 1
ATOM 1426 C C . ARG A 1 183 ? 16.877 0.514 -17.319 1.00 82.69 183 ARG A C 1
ATOM 1428 O O . ARG A 1 183 ? 16.806 0.967 -18.459 1.00 82.69 183 ARG A O 1
ATOM 1435 N N . ASN A 1 184 ? 17.208 -0.753 -17.084 1.00 84.75 184 ASN A N 1
ATOM 1436 C CA . ASN A 1 184 ? 17.500 -1.698 -18.161 1.00 84.75 184 ASN A CA 1
ATOM 1437 C C . ASN A 1 184 ? 16.279 -1.945 -19.068 1.00 84.75 184 ASN A C 1
ATOM 1439 O O . ASN A 1 184 ? 16.416 -2.022 -20.290 1.00 84.75 184 ASN A O 1
ATOM 1443 N N . LEU A 1 185 ? 15.072 -2.016 -18.500 1.00 88.19 185 LEU A N 1
ATOM 1444 C CA . LEU A 1 185 ? 13.822 -2.120 -19.259 1.00 88.19 185 LEU A CA 1
ATOM 1445 C C . LEU A 1 185 ? 13.522 -0.854 -20.072 1.00 88.19 185 LEU A C 1
ATOM 1447 O O . LEU A 1 185 ? 13.091 -0.958 -21.223 1.00 88.19 185 LEU A O 1
ATOM 1451 N N . ILE A 1 186 ? 13.790 0.330 -19.515 1.00 88.06 186 ILE A N 1
ATOM 1452 C CA . ILE A 1 186 ? 13.672 1.616 -20.220 1.00 88.06 186 ILE A CA 1
ATOM 1453 C C . ILE A 1 186 ? 14.682 1.699 -21.372 1.00 88.06 186 ILE A C 1
ATOM 1455 O O . ILE A 1 186 ? 14.309 2.054 -22.491 1.00 88.06 186 ILE A O 1
ATOM 1459 N N . ASP A 1 187 ? 15.939 1.316 -21.142 1.00 86.31 187 ASP A N 1
ATOM 1460 C CA . ASP A 1 187 ? 16.984 1.303 -22.168 1.00 86.31 187 ASP A CA 1
ATOM 1461 C C . ASP A 1 187 ? 16.635 0.312 -23.296 1.00 86.31 187 ASP A C 1
ATOM 1463 O O . ASP A 1 187 ? 16.799 0.628 -24.478 1.00 86.31 187 ASP A O 1
ATOM 1467 N N . ASN A 1 188 ? 16.086 -0.861 -22.963 1.00 89.44 188 ASN A N 1
ATOM 1468 C CA . ASN A 1 188 ? 15.565 -1.808 -23.952 1.00 89.44 188 ASN A CA 1
ATOM 1469 C C . ASN A 1 188 ? 14.387 -1.219 -24.735 1.00 89.44 188 ASN A C 1
ATOM 1471 O O . ASN A 1 188 ? 14.334 -1.357 -25.957 1.00 89.44 188 ASN A O 1
ATOM 1475 N N . LEU A 1 189 ? 13.475 -0.512 -24.067 1.00 92.12 189 LEU A N 1
ATOM 1476 C CA . LEU A 1 189 ? 12.363 0.162 -24.727 1.00 92.12 189 LEU A CA 1
ATOM 1477 C C . LEU A 1 189 ? 12.845 1.236 -25.706 1.00 92.12 189 LEU A C 1
ATOM 1479 O O . LEU A 1 189 ? 12.331 1.310 -26.820 1.00 92.12 189 LEU A O 1
ATOM 1483 N N . LYS A 1 190 ? 13.866 2.013 -25.330 1.00 90.88 190 LYS A N 1
ATOM 1484 C CA . LYS A 1 190 ? 14.517 3.009 -26.193 1.00 90.88 190 LYS A CA 1
ATOM 1485 C C . LYS A 1 190 ? 15.176 2.365 -27.414 1.00 90.88 190 LYS A C 1
ATOM 1487 O O . LYS A 1 190 ? 15.073 2.895 -28.515 1.00 90.88 190 LYS A O 1
ATOM 1492 N N . ARG A 1 191 ? 15.839 1.215 -27.236 1.00 90.88 191 ARG A N 1
ATOM 1493 C CA . ARG A 1 191 ? 16.550 0.495 -28.311 1.00 90.88 191 ARG A CA 1
ATOM 1494 C C . ARG A 1 191 ? 15.613 -0.220 -29.283 1.00 90.88 191 ARG A C 1
ATOM 1496 O O . ARG A 1 191 ? 15.858 -0.188 -30.484 1.00 90.88 191 ARG A O 1
ATOM 1503 N N . TYR A 1 192 ? 14.581 -0.890 -28.774 1.00 92.25 192 TYR A N 1
ATOM 1504 C CA . TYR A 1 192 ? 13.729 -1.788 -29.565 1.00 92.25 192 TYR A CA 1
ATOM 1505 C C . TYR A 1 192 ? 12.354 -1.198 -29.905 1.00 92.25 192 TYR A C 1
ATOM 1507 O O . TYR A 1 192 ? 11.611 -1.787 -30.686 1.00 92.25 192 TYR A O 1
ATOM 1515 N N . GLY A 1 193 ? 11.982 -0.057 -29.323 1.00 92.69 193 GLY A N 1
ATOM 1516 C CA . GLY A 1 193 ? 10.708 0.630 -29.555 1.00 92.69 193 GLY A CA 1
ATOM 1517 C C . GLY A 1 193 ? 9.495 -0.006 -28.863 1.00 92.69 193 GLY A C 1
ATOM 1518 O O . GLY A 1 193 ? 8.518 0.693 -28.594 1.00 92.69 193 GLY A O 1
ATOM 1519 N N . TYR A 1 194 ? 9.551 -1.298 -28.528 1.00 95.94 194 TYR A N 1
ATOM 1520 C CA . TYR A 1 194 ? 8.522 -2.034 -27.793 1.00 95.94 194 TYR A CA 1
ATOM 1521 C C . TYR A 1 194 ? 9.153 -3.023 -26.813 1.00 95.94 194 TYR A C 1
ATOM 1523 O O . TYR A 1 194 ? 10.106 -3.717 -27.162 1.00 95.94 194 TYR A O 1
ATOM 1531 N N . VAL A 1 195 ? 8.592 -3.111 -25.607 1.00 95.50 195 VAL A N 1
ATOM 1532 C CA . VAL A 1 195 ? 8.952 -4.113 -24.593 1.00 95.50 195 VAL A CA 1
ATOM 1533 C C . VAL A 1 195 ? 7.673 -4.611 -23.933 1.00 95.50 195 VAL A C 1
ATOM 1535 O O . VAL A 1 195 ? 6.776 -3.819 -23.640 1.00 95.50 195 VAL A O 1
ATOM 1538 N N . ASP A 1 196 ? 7.604 -5.917 -23.696 1.00 96.44 196 ASP A N 1
ATOM 1539 C CA . ASP A 1 196 ? 6.515 -6.593 -22.990 1.00 96.44 196 ASP A CA 1
ATOM 1540 C C . ASP A 1 196 ? 7.086 -7.833 -22.296 1.00 96.44 196 ASP A C 1
ATOM 1542 O O . ASP A 1 196 ? 7.255 -8.877 -22.923 1.00 96.44 196 ASP A O 1
ATOM 1546 N N . GLN A 1 197 ? 7.481 -7.696 -21.030 1.00 93.56 197 GLN A N 1
ATOM 1547 C CA . GLN A 1 197 ? 8.134 -8.780 -20.296 1.00 93.56 197 GLN A CA 1
ATOM 1548 C C . GLN A 1 197 ? 7.872 -8.716 -18.785 1.00 93.56 197 GLN A C 1
ATOM 1550 O O . GLN A 1 197 ? 7.709 -7.622 -18.229 1.00 93.56 197 GLN A O 1
ATOM 1555 N N . PRO A 1 198 ? 7.876 -9.874 -18.098 1.00 93.06 198 PRO A N 1
ATOM 1556 C CA . PRO A 1 198 ? 7.812 -9.911 -16.644 1.00 93.06 198 PRO A CA 1
ATOM 1557 C C . PRO A 1 198 ? 9.058 -9.267 -16.025 1.00 93.06 198 PRO A C 1
ATOM 1559 O O . PRO A 1 198 ? 10.167 -9.377 -16.556 1.00 93.06 198 PRO A O 1
ATOM 1562 N N . ILE A 1 199 ? 8.870 -8.625 -14.878 1.00 87.69 199 ILE A N 1
ATOM 1563 C CA . ILE A 1 199 ? 9.945 -8.088 -14.045 1.00 87.69 199 ILE A CA 1
ATOM 1564 C C . ILE A 1 199 ? 10.437 -9.215 -13.140 1.00 87.69 199 ILE A C 1
ATOM 1566 O O . ILE A 1 199 ? 9.655 -9.863 -12.444 1.00 87.69 199 ILE A O 1
ATOM 1570 N N . LYS A 1 200 ? 11.744 -9.468 -13.178 1.00 82.62 200 LYS A N 1
ATOM 1571 C CA . LYS A 1 200 ? 12.411 -10.470 -12.348 1.00 82.62 200 LYS A CA 1
ATOM 1572 C C . LYS A 1 200 ? 13.709 -9.878 -11.824 1.00 82.62 200 LYS A C 1
ATOM 1574 O O . LYS A 1 200 ? 14.624 -9.637 -12.607 1.00 82.62 200 LYS A O 1
ATOM 1579 N N . GLU A 1 201 ? 13.797 -9.680 -10.515 1.00 75.31 201 GLU A N 1
ATOM 1580 C CA . GLU A 1 201 ? 14.995 -9.155 -9.853 1.00 75.31 201 GLU A CA 1
ATOM 1581 C C . GLU A 1 201 ? 15.717 -10.308 -9.138 1.00 75.31 201 GLU A C 1
ATOM 1583 O O . GLU A 1 201 ? 15.935 -10.295 -7.934 1.00 75.31 201 GLU A O 1
ATOM 1588 N N . THR A 1 202 ? 16.080 -11.364 -9.877 1.00 72.00 202 THR A N 1
ATOM 1589 C CA . THR A 1 202 ? 16.617 -12.614 -9.295 1.00 72.00 202 THR A CA 1
ATOM 1590 C C . THR A 1 202 ? 17.923 -12.439 -8.519 1.00 72.00 202 THR A C 1
ATOM 1592 O O . THR A 1 202 ? 18.305 -13.329 -7.763 1.00 72.00 202 THR A O 1
ATOM 1595 N N . MET A 1 203 ? 18.619 -11.319 -8.720 1.00 65.44 203 MET A N 1
ATOM 1596 C CA . MET A 1 203 ? 19.835 -10.964 -7.987 1.00 65.44 203 MET A CA 1
ATOM 1597 C C . MET A 1 203 ? 19.547 -10.187 -6.695 1.00 65.44 203 MET A C 1
ATOM 1599 O O . MET A 1 203 ? 20.383 -10.215 -5.799 1.00 65.44 203 MET A O 1
ATOM 1603 N N . SER A 1 204 ? 18.365 -9.575 -6.563 1.00 66.31 204 SER A N 1
ATOM 1604 C CA . SER A 1 204 ? 17.915 -8.935 -5.324 1.00 66.31 204 SER A CA 1
ATOM 1605 C C . SER A 1 204 ? 17.507 -10.012 -4.310 1.00 66.31 204 SER A C 1
ATOM 1607 O O . SER A 1 204 ? 16.781 -10.958 -4.635 1.00 66.31 204 SER A O 1
ATOM 1609 N N . LEU A 1 205 ? 18.053 -9.936 -3.092 1.00 65.50 205 LEU A N 1
ATOM 1610 C CA . LEU A 1 205 ? 17.674 -10.819 -1.982 1.00 65.50 205 LEU A CA 1
ATOM 1611 C C . LEU A 1 205 ? 16.252 -10.508 -1.515 1.00 65.50 205 LEU A C 1
ATOM 1613 O O . LEU A 1 205 ? 15.445 -11.431 -1.399 1.00 65.50 205 LEU A O 1
ATOM 1617 N N . ASP A 1 206 ? 15.936 -9.223 -1.365 1.00 65.56 206 ASP A N 1
ATOM 1618 C CA . ASP A 1 206 ? 14.618 -8.741 -0.951 1.00 65.56 206 ASP A CA 1
ATOM 1619 C C . ASP A 1 206 ? 13.536 -9.189 -1.927 1.00 65.56 206 ASP A C 1
ATOM 1621 O O . ASP A 1 206 ? 12.540 -9.785 -1.523 1.00 65.56 206 ASP A O 1
ATOM 1625 N N . TRP A 1 207 ? 13.768 -9.022 -3.235 1.00 73.75 207 TRP A N 1
ATOM 1626 C CA . TRP A 1 207 ? 12.812 -9.478 -4.243 1.00 73.75 207 TRP A CA 1
ATOM 1627 C C . TRP A 1 207 ? 12.596 -10.990 -4.182 1.00 73.75 207 TRP A C 1
ATOM 1629 O O . TRP A 1 207 ? 11.474 -11.452 -4.363 1.00 73.75 207 TRP A O 1
ATOM 1639 N N . ARG A 1 208 ? 13.642 -11.786 -3.922 1.00 70.69 208 ARG A N 1
ATOM 1640 C CA . ARG A 1 208 ? 13.506 -13.247 -3.805 1.00 70.69 208 ARG A CA 1
ATOM 1641 C C . ARG A 1 208 ? 12.701 -13.646 -2.572 1.00 70.69 208 ARG A C 1
ATOM 1643 O O . ARG A 1 208 ? 11.819 -14.489 -2.707 1.00 70.69 208 ARG A O 1
ATOM 1650 N N . ALA A 1 209 ? 12.980 -13.033 -1.424 1.00 70.56 209 ALA A N 1
ATOM 1651 C CA . ALA A 1 209 ? 12.242 -13.277 -0.189 1.00 70.56 209 ALA A CA 1
ATOM 1652 C C . ALA A 1 209 ? 10.768 -12.860 -0.327 1.00 70.56 209 ALA A C 1
ATOM 1654 O O . ALA A 1 209 ? 9.864 -13.627 0.005 1.00 70.56 209 ALA A O 1
ATOM 1655 N N . GLU A 1 210 ? 10.504 -11.682 -0.902 1.00 75.56 210 GLU A N 1
ATOM 1656 C CA . GLU A 1 210 ? 9.142 -11.230 -1.182 1.00 75.56 210 GLU A CA 1
ATOM 1657 C C . GLU A 1 210 ? 8.440 -12.146 -2.188 1.00 75.56 210 GLU A C 1
ATOM 1659 O O . GLU A 1 210 ? 7.300 -12.546 -1.968 1.00 75.56 210 GLU A O 1
ATOM 1664 N N . ASN A 1 211 ? 9.098 -12.518 -3.287 1.00 80.25 211 ASN A N 1
ATOM 1665 C CA . ASN A 1 211 ? 8.486 -13.313 -4.351 1.00 80.25 211 ASN A CA 1
ATOM 1666 C C . ASN A 1 211 ? 8.193 -14.769 -3.934 1.00 80.25 211 ASN A C 1
ATOM 1668 O O . ASN A 1 211 ? 7.406 -15.435 -4.605 1.00 80.25 211 ASN A O 1
ATOM 1672 N N . GLU A 1 212 ? 8.775 -15.261 -2.837 1.00 81.62 212 GLU A N 1
ATOM 1673 C CA . GLU A 1 212 ? 8.447 -16.571 -2.260 1.00 81.62 212 GLU A CA 1
ATOM 1674 C C . GLU A 1 212 ? 7.088 -16.569 -1.537 1.00 81.62 212 GLU A C 1
ATOM 1676 O O . GLU A 1 212 ? 6.303 -17.505 -1.694 1.00 81.62 212 GLU A O 1
ATOM 1681 N N . VAL A 1 213 ? 6.775 -15.506 -0.786 1.00 83.31 213 VAL A N 1
ATOM 1682 C CA . VAL A 1 213 ? 5.622 -15.478 0.139 1.00 83.31 213 VAL A CA 1
ATOM 1683 C C . VAL A 1 213 ? 4.520 -14.514 -0.302 1.00 83.31 213 VAL A C 1
ATOM 1685 O O . VAL A 1 213 ? 3.330 -14.816 -0.201 1.00 83.31 213 VAL A O 1
ATOM 1688 N N . LEU A 1 214 ? 4.889 -13.342 -0.820 1.00 86.31 214 LEU A N 1
ATOM 1689 C CA . LEU A 1 214 ? 3.946 -12.281 -1.163 1.00 86.31 214 LEU A CA 1
ATOM 1690 C C . LEU A 1 214 ? 2.899 -12.724 -2.198 1.00 86.31 214 LEU A C 1
ATOM 1692 O O . LEU A 1 214 ? 1.744 -12.309 -2.064 1.00 86.31 214 LEU A O 1
ATOM 1696 N N . PRO A 1 215 ? 3.216 -13.564 -3.210 1.00 89.19 215 PRO A N 1
ATOM 1697 C CA . PRO A 1 215 ? 2.218 -13.970 -4.182 1.00 89.19 215 PRO A CA 1
ATOM 1698 C C . PRO A 1 215 ? 0.990 -14.664 -3.601 1.00 89.19 215 PRO A C 1
ATOM 1700 O O . PRO A 1 215 ? -0.131 -14.213 -3.851 1.00 89.19 215 PRO A O 1
ATOM 1703 N N . SER A 1 216 ? 1.212 -15.710 -2.804 1.00 89.62 216 SER A N 1
ATOM 1704 C CA . SER A 1 216 ? 0.151 -16.493 -2.168 1.00 89.62 216 SER A CA 1
ATOM 1705 C C . SER A 1 216 ? -0.610 -15.661 -1.139 1.00 89.62 216 SER A C 1
ATOM 1707 O O . SER A 1 216 ? -1.837 -15.731 -1.070 1.00 89.62 216 SER A O 1
ATOM 1709 N N . GLN A 1 217 ? 0.096 -14.800 -0.403 1.00 90.88 217 GLN A N 1
ATOM 1710 C CA . GLN A 1 217 ? -0.515 -13.893 0.563 1.00 90.88 217 GLN A CA 1
ATOM 1711 C C . GLN A 1 217 ? -1.469 -12.888 -0.101 1.00 90.88 217 GLN A C 1
ATOM 1713 O O . GLN A 1 217 ? -2.573 -12.657 0.392 1.00 90.88 217 GLN A O 1
ATOM 1718 N N . LEU A 1 218 ? -1.085 -12.299 -1.239 1.00 93.00 218 LEU A N 1
ATOM 1719 C CA . LEU A 1 218 ? -1.972 -11.391 -1.970 1.00 93.00 218 LEU A CA 1
ATOM 1720 C C . LEU A 1 218 ? -3.188 -12.119 -2.549 1.00 93.00 218 LEU A C 1
ATOM 1722 O O . LEU A 1 218 ? -4.281 -11.556 -2.537 1.00 93.00 218 LEU A O 1
ATOM 1726 N N . ASP A 1 219 ? -3.031 -13.357 -3.020 1.00 92.25 219 ASP A N 1
ATOM 1727 C CA . ASP A 1 219 ? -4.160 -14.161 -3.497 1.00 92.25 219 ASP A CA 1
ATOM 1728 C C . ASP A 1 219 ? -5.142 -14.492 -2.369 1.00 92.25 219 ASP A C 1
ATOM 1730 O O . ASP A 1 219 ? -6.354 -14.374 -2.561 1.00 92.25 219 ASP A O 1
ATOM 1734 N N . GLN A 1 220 ? -4.637 -14.794 -1.170 1.00 92.50 220 GLN A N 1
ATOM 1735 C CA . GLN A 1 220 ? -5.467 -14.940 0.024 1.00 92.50 220 GLN A CA 1
ATOM 1736 C C . GLN A 1 220 ? -6.235 -13.646 0.331 1.00 92.50 220 GLN A C 1
ATOM 1738 O O . GLN A 1 220 ? -7.446 -13.684 0.544 1.00 92.50 220 GLN A O 1
ATOM 1743 N N . TYR A 1 221 ? -5.572 -12.487 0.301 1.00 94.69 221 TYR A N 1
ATOM 1744 C CA . TYR A 1 221 ? -6.222 -11.201 0.580 1.00 94.69 221 TYR A CA 1
ATOM 1745 C C . TYR A 1 221 ? -7.278 -10.796 -0.448 1.00 94.69 221 TYR A C 1
ATOM 1747 O O . TYR A 1 221 ? -8.221 -10.096 -0.083 1.00 94.69 221 TYR A O 1
ATOM 1755 N N . ARG A 1 222 ? -7.150 -11.233 -1.707 1.00 93.44 222 ARG A N 1
ATOM 1756 C CA . ARG A 1 222 ? -8.162 -11.012 -2.756 1.00 93.44 222 ARG A CA 1
ATOM 1757 C C . ARG A 1 222 ? -9.433 -11.830 -2.536 1.00 93.44 222 ARG A C 1
ATOM 1759 O O . ARG A 1 222 ? -10.491 -11.448 -3.022 1.00 93.44 222 ARG A O 1
ATOM 1766 N N . GLN A 1 223 ? -9.323 -12.961 -1.843 1.00 91.69 223 GLN A N 1
ATOM 1767 C CA . GLN A 1 223 ? -10.454 -13.832 -1.500 1.00 91.69 223 GLN A CA 1
ATOM 1768 C C . GLN A 1 223 ? -11.070 -13.486 -0.138 1.00 91.69 223 GLN A C 1
ATOM 1770 O O . GLN A 1 223 ? -12.156 -13.956 0.195 1.00 91.69 223 GLN A O 1
ATOM 1775 N N . GLN A 1 224 ? -10.361 -12.689 0.658 1.00 93.25 224 GLN A N 1
ATOM 1776 C CA . GLN A 1 224 ? -10.771 -12.255 1.982 1.00 93.25 224 GLN A CA 1
ATOM 1777 C C . GLN A 1 224 ? -11.703 -11.041 1.905 1.00 93.25 224 GLN A C 1
ATOM 1779 O O . GLN A 1 224 ? -11.549 -10.166 1.056 1.00 93.25 224 GLN A O 1
ATOM 1784 N N . GLU A 1 225 ? -12.641 -10.966 2.844 1.00 94.81 225 GLU A N 1
ATOM 1785 C CA . GLU A 1 225 ? -13.512 -9.805 3.032 1.00 94.81 225 GLU A CA 1
ATOM 1786 C C . GLU A 1 225 ? -12.696 -8.554 3.422 1.00 94.81 225 GLU A C 1
ATOM 1788 O O . GLU A 1 225 ? -11.679 -8.639 4.121 1.00 94.81 225 GLU A O 1
ATOM 1793 N N . GLN A 1 226 ? -13.133 -7.374 2.973 1.00 96.62 226 GLN A N 1
ATOM 1794 C CA . GLN A 1 226 ? -12.349 -6.134 3.068 1.00 96.62 226 GLN A CA 1
ATOM 1795 C C . GLN A 1 226 ? -12.283 -5.554 4.486 1.00 96.62 226 GLN A C 1
ATOM 1797 O O . GLN A 1 226 ? -11.387 -4.759 4.778 1.00 96.62 226 GLN A O 1
ATOM 1802 N N . TRP A 1 227 ? -13.215 -5.921 5.368 1.00 95.56 227 TRP A N 1
ATOM 1803 C CA . TRP A 1 227 ? -13.219 -5.516 6.775 1.00 95.56 227 TRP A CA 1
ATOM 1804 C C . TRP A 1 227 ? -12.069 -6.117 7.592 1.00 95.56 227 TRP A C 1
ATOM 1806 O O . TRP A 1 227 ? -11.726 -5.581 8.645 1.00 95.56 227 TRP A O 1
ATOM 1816 N N . ILE A 1 228 ? -11.449 -7.201 7.133 1.00 97.00 228 ILE A N 1
ATOM 1817 C CA . ILE A 1 228 ? -10.361 -7.844 7.867 1.00 97.00 228 ILE A CA 1
ATOM 1818 C C . ILE A 1 228 ? -9.045 -7.090 7.588 1.00 97.00 228 ILE A C 1
ATOM 1820 O O . ILE A 1 228 ? -8.637 -7.005 6.425 1.00 97.00 228 ILE A O 1
ATOM 1824 N N . PRO A 1 229 ? -8.351 -6.571 8.623 1.00 97.31 229 PRO A N 1
ATOM 1825 C CA . PRO A 1 229 ? -7.078 -5.875 8.457 1.00 97.31 229 PRO A CA 1
ATOM 1826 C C . PRO A 1 229 ? -6.015 -6.731 7.763 1.00 97.31 229 PRO A C 1
ATOM 1828 O O . PRO A 1 229 ? -5.898 -7.934 8.015 1.00 97.31 229 PRO A O 1
ATOM 1831 N N . ARG A 1 230 ? -5.214 -6.097 6.907 1.00 97.25 230 ARG A N 1
ATOM 1832 C CA . ARG A 1 230 ? -4.105 -6.736 6.179 1.00 97.25 230 ARG A CA 1
ATOM 1833 C C . ARG A 1 230 ? -2.764 -6.379 6.814 1.00 97.25 230 ARG A C 1
ATOM 1835 O O . ARG A 1 230 ? -2.650 -5.377 7.518 1.00 97.25 230 ARG A O 1
ATOM 1842 N N . LEU A 1 231 ? -1.740 -7.194 6.555 1.00 95.62 231 LEU A N 1
ATOM 1843 C CA . LEU A 1 231 ? -0.371 -6.882 6.976 1.00 95.62 231 LEU A CA 1
ATOM 1844 C C . LEU A 1 231 ? 0.049 -5.489 6.479 1.00 95.62 231 LEU A C 1
ATOM 1846 O O . LEU A 1 231 ? -0.315 -5.087 5.378 1.00 95.62 231 LEU A O 1
ATOM 1850 N N . GLY A 1 232 ? 0.781 -4.747 7.311 1.00 95.38 232 GLY A N 1
ATOM 1851 C CA . GLY A 1 232 ? 1.273 -3.399 7.013 1.00 95.38 232 GLY A CA 1
ATOM 1852 C C . GLY A 1 232 ? 0.224 -2.280 7.090 1.00 95.38 232 GLY A C 1
ATOM 1853 O O . GLY A 1 232 ? 0.567 -1.110 6.878 1.00 95.38 232 GLY A O 1
ATOM 1854 N N . GLU A 1 233 ? -1.041 -2.595 7.382 1.00 98.06 233 GLU A N 1
ATOM 1855 C CA . GLU A 1 233 ? -2.083 -1.584 7.585 1.00 98.06 233 GLU A CA 1
ATOM 1856 C C . GLU A 1 233 ? -1.953 -0.904 8.945 1.00 98.06 233 GLU A C 1
ATOM 1858 O O . GLU A 1 233 ? -1.598 -1.535 9.942 1.00 98.06 233 GLU A O 1
ATOM 1863 N N . ILE A 1 234 ? -2.275 0.390 8.978 1.00 98.38 234 ILE A N 1
ATOM 1864 C CA . ILE A 1 234 ? -2.400 1.142 10.223 1.00 98.38 234 ILE A CA 1
ATOM 1865 C C . ILE A 1 234 ? -3.834 0.989 10.716 1.00 98.38 234 ILE A C 1
ATOM 1867 O O . ILE A 1 234 ? -4.796 1.265 9.992 1.00 98.38 234 ILE A O 1
ATOM 1871 N N . VAL A 1 235 ? -3.975 0.591 11.972 1.00 98.00 235 VAL A N 1
ATOM 1872 C CA . VAL A 1 235 ? -5.261 0.409 12.635 1.00 98.00 235 VAL A CA 1
ATOM 1873 C C . VAL A 1 235 ? -5.327 1.217 13.919 1.00 98.00 235 VAL A C 1
ATOM 1875 O O . VAL A 1 235 ? -4.315 1.470 14.571 1.00 98.00 235 VAL A O 1
ATOM 1878 N N . LEU A 1 236 ? -6.544 1.597 14.289 1.00 96.25 236 LEU A N 1
ATOM 1879 C CA . LEU A 1 236 ? -6.867 2.091 15.616 1.00 96.25 236 LEU A CA 1
ATOM 1880 C C . LEU A 1 236 ? -7.182 0.887 16.509 1.00 96.25 236 LEU A C 1
ATOM 1882 O O . LEU A 1 236 ? -7.941 0.004 16.108 1.00 96.25 236 LEU A O 1
ATOM 1886 N N . TYR A 1 237 ? -6.642 0.839 17.718 1.00 94.62 237 TYR A N 1
ATOM 1887 C CA . TYR A 1 237 ? -6.922 -0.244 18.650 1.00 94.62 237 TYR A CA 1
ATOM 1888 C C . TYR A 1 237 ? -7.033 0.236 20.092 1.00 94.62 237 TYR A C 1
ATOM 1890 O O . TYR A 1 237 ? -6.504 1.280 20.461 1.00 94.62 237 TYR A O 1
ATOM 1898 N N . ASN A 1 238 ? -7.735 -0.535 20.918 1.00 89.12 238 ASN A N 1
ATOM 1899 C CA . ASN A 1 238 ? -7.889 -0.259 22.344 1.00 89.12 238 ASN A CA 1
ATOM 1900 C C . ASN A 1 238 ? -7.387 -1.445 23.178 1.00 89.12 238 ASN A C 1
ATOM 1902 O O . ASN A 1 238 ? -7.788 -2.588 22.961 1.00 89.12 238 ASN A O 1
ATOM 1906 N N . LYS A 1 239 ? -6.545 -1.155 24.177 1.00 76.19 239 LYS A N 1
ATOM 1907 C CA . LYS A 1 239 ? -5.958 -2.147 25.095 1.00 76.19 239 LYS A CA 1
ATOM 1908 C C . LYS A 1 239 ? -6.938 -2.667 26.158 1.00 76.19 239 LYS A C 1
ATOM 1910 O O . LYS A 1 239 ? -6.676 -3.695 26.785 1.00 76.19 239 LYS A O 1
ATOM 1915 N N . GLN A 1 240 ? -8.040 -1.968 26.422 1.00 68.00 240 GLN A N 1
ATOM 1916 C CA . GLN A 1 240 ? -8.919 -2.292 27.546 1.00 68.00 240 GLN A CA 1
ATOM 1917 C C . GLN A 1 240 ? -9.775 -3.542 27.269 1.00 68.00 240 GLN A C 1
ATOM 1919 O O . GLN A 1 240 ? -10.512 -3.623 26.287 1.00 68.00 240 GLN A O 1
ATOM 1924 N N . ARG A 1 241 ? -9.678 -4.532 28.171 1.00 55.78 241 ARG A N 1
ATOM 1925 C CA . ARG A 1 241 ? -10.426 -5.807 28.124 1.00 55.78 241 ARG A CA 1
ATOM 1926 C C . ARG A 1 241 ? -11.841 -5.733 28.713 1.00 55.78 241 ARG A C 1
ATOM 1928 O O . ARG A 1 241 ? -12.642 -6.623 28.445 1.00 55.78 241 ARG A O 1
ATOM 1935 N N . LYS A 1 242 ? -12.131 -4.722 29.539 1.00 50.91 242 LYS A N 1
ATOM 1936 C CA . LYS A 1 242 ? -13.428 -4.510 30.200 1.00 50.91 242 LYS A CA 1
ATOM 1937 C C . LYS A 1 242 ? -13.925 -3.102 29.905 1.00 50.91 242 LYS A C 1
ATOM 1939 O O . LYS A 1 242 ? -13.119 -2.175 29.885 1.00 50.91 242 LYS A O 1
ATOM 1944 N N . GLU A 1 243 ? -15.234 -2.967 29.726 1.00 49.09 243 GLU A N 1
ATOM 1945 C CA . GLU A 1 243 ? -15.938 -1.685 29.692 1.00 49.09 243 GLU A CA 1
ATOM 1946 C C . GLU A 1 243 ? -15.705 -0.967 31.028 1.00 49.09 243 GLU A C 1
ATOM 1948 O O . GLU A 1 243 ? -16.355 -1.249 32.033 1.00 49.09 243 GLU A O 1
ATOM 1953 N N . ARG A 1 244 ? -14.704 -0.086 31.088 1.00 45.31 244 ARG A N 1
ATOM 1954 C CA . ARG A 1 244 ? -14.645 0.922 32.144 1.00 45.31 244 ARG A CA 1
ATOM 1955 C C . ARG A 1 244 ? -15.617 2.034 31.775 1.00 45.31 244 ARG A C 1
ATOM 1957 O O . ARG A 1 244 ? -15.744 2.394 30.610 1.00 45.31 244 ARG A O 1
ATOM 1964 N N . THR A 1 245 ? -16.277 2.597 32.778 1.00 44.16 245 THR A N 1
ATOM 1965 C CA . THR A 1 245 ? -17.026 3.847 32.645 1.00 44.16 245 THR A CA 1
ATOM 1966 C C . THR A 1 245 ? -16.049 4.955 32.229 1.00 44.16 245 THR A C 1
ATOM 1968 O O . THR A 1 245 ? -15.238 5.387 33.046 1.00 44.16 245 THR A O 1
ATOM 1971 N N . GLY A 1 246 ? -16.060 5.350 30.952 1.00 61.31 246 GLY A N 1
ATOM 1972 C CA . GLY A 1 246 ? -15.151 6.349 30.373 1.00 61.31 246 GLY A CA 1
ATOM 1973 C C . GLY A 1 246 ? -14.958 6.184 28.859 1.00 61.31 246 GLY A C 1
ATOM 1974 O O . GLY A 1 246 ? -15.511 5.266 28.251 1.00 61.31 246 GLY A O 1
ATOM 1975 N N . HIS A 1 247 ? -14.178 7.075 28.240 1.00 64.12 247 HIS A N 1
ATOM 1976 C CA . HIS A 1 247 ? -13.783 6.933 26.837 1.00 64.12 247 HIS A CA 1
ATOM 1977 C C . HIS A 1 247 ? -12.691 5.854 26.683 1.00 64.12 247 HIS A C 1
ATOM 1979 O O . HIS A 1 247 ? -11.801 5.762 27.533 1.00 64.12 247 HIS A O 1
ATOM 1985 N N . PRO A 1 248 ? -12.734 5.014 25.632 1.00 70.38 248 PRO A N 1
ATOM 1986 C CA . PRO A 1 248 ? -11.693 4.021 25.403 1.00 70.38 248 PRO A CA 1
ATOM 1987 C C . PRO A 1 248 ? -10.360 4.700 25.061 1.00 70.38 248 PRO A C 1
ATOM 1989 O O . PRO A 1 248 ? -10.334 5.620 24.247 1.00 70.38 248 PRO A O 1
ATOM 1992 N N . ASN A 1 249 ? -9.256 4.233 25.656 1.00 83.56 249 ASN A N 1
ATOM 1993 C CA . ASN A 1 249 ? -7.923 4.748 25.333 1.00 83.56 249 ASN A CA 1
ATOM 1994 C C . ASN A 1 249 ? -7.434 4.111 24.027 1.00 83.56 249 ASN A C 1
ATOM 1996 O O . ASN A 1 249 ? -6.976 2.963 24.022 1.00 83.56 249 ASN A O 1
ATOM 2000 N N . PHE A 1 250 ? -7.619 4.834 22.925 1.00 91.50 250 PHE A N 1
ATOM 2001 C CA . PHE A 1 250 ? -7.228 4.378 21.602 1.00 91.50 250 PHE A CA 1
ATOM 2002 C C . PHE A 1 250 ? -5.777 4.722 21.283 1.00 91.50 250 PHE A C 1
ATOM 2004 O O . PHE A 1 250 ? -5.297 5.825 21.530 1.00 91.50 250 PHE A O 1
ATOM 2011 N N . GLU A 1 251 ? -5.115 3.773 20.640 1.00 95.56 251 GLU A N 1
ATOM 2012 C CA . GLU A 1 251 ? -3.772 3.899 20.098 1.00 95.56 251 GLU A CA 1
ATOM 2013 C C . GLU A 1 251 ? -3.803 3.531 18.615 1.00 95.56 251 GLU A C 1
ATOM 2015 O O . GLU A 1 251 ? -4.688 2.799 18.169 1.00 95.56 251 GLU A O 1
ATOM 2020 N N . ALA A 1 252 ? -2.835 4.016 17.842 1.00 97.19 252 ALA A N 1
ATOM 2021 C CA . ALA A 1 252 ? -2.607 3.539 16.485 1.00 97.19 252 ALA A CA 1
ATOM 2022 C C . ALA A 1 252 ? -1.404 2.594 16.421 1.00 97.19 252 ALA A C 1
ATOM 2024 O O . ALA A 1 252 ? -0.435 2.729 17.176 1.00 97.19 252 ALA A O 1
ATOM 2025 N N . GLY A 1 253 ? -1.468 1.626 15.516 1.00 96.75 253 GLY A N 1
ATOM 2026 C CA . GLY A 1 253 ? -0.392 0.668 15.305 1.00 96.75 253 GLY A CA 1
ATOM 2027 C C . GLY A 1 253 ? -0.479 -0.029 13.960 1.00 96.75 253 GLY A C 1
ATOM 2028 O O . GLY A 1 253 ? -1.481 0.082 13.257 1.00 96.75 253 GLY A O 1
ATOM 2029 N N . VAL A 1 254 ? 0.589 -0.733 13.614 1.00 97.38 254 VAL A N 1
ATOM 2030 C CA . VAL A 1 254 ? 0.766 -1.452 12.355 1.00 97.38 254 VAL A CA 1
ATOM 2031 C C . VAL A 1 254 ? 0.456 -2.923 12.575 1.00 97.38 254 VAL A C 1
ATOM 2033 O O . VAL A 1 254 ? 0.945 -3.531 13.527 1.00 97.38 254 VAL A O 1
ATOM 2036 N N . VAL A 1 255 ? -0.344 -3.508 11.690 1.00 97.44 255 VAL A N 1
ATOM 2037 C CA . VAL A 1 255 ? -0.601 -4.951 11.685 1.00 97.44 255 VAL A CA 1
ATOM 2038 C C . VAL A 1 255 ? 0.639 -5.677 11.168 1.00 97.44 255 VAL A C 1
ATOM 2040 O O . VAL A 1 255 ? 1.003 -5.544 10.001 1.00 97.44 255 VAL A O 1
ATOM 2043 N N . THR A 1 256 ? 1.278 -6.466 12.026 1.00 95.00 256 THR A N 1
ATOM 2044 C CA . THR A 1 256 ? 2.512 -7.210 11.713 1.00 95.00 256 THR A CA 1
ATOM 2045 C C . THR A 1 256 ? 2.314 -8.720 11.696 1.00 95.00 256 THR A C 1
ATOM 2047 O O . THR A 1 256 ? 3.164 -9.446 11.191 1.00 95.00 256 THR A O 1
ATOM 2050 N N . GLN A 1 257 ? 1.163 -9.199 12.172 1.00 94.62 257 GLN A N 1
ATOM 2051 C CA . GLN A 1 257 ? 0.714 -10.577 11.997 1.00 94.62 257 GLN A CA 1
ATOM 2052 C C . GLN A 1 257 ? -0.811 -10.613 11.896 1.00 94.62 257 GLN A C 1
ATOM 2054 O O . GLN A 1 257 ? -1.507 -9.944 12.666 1.00 94.62 257 GLN A O 1
ATOM 2059 N N . VAL A 1 258 ? -1.318 -11.423 10.970 1.00 95.00 258 VAL A N 1
ATOM 2060 C CA . VAL A 1 258 ? -2.747 -11.725 10.814 1.00 95.00 258 VAL A CA 1
ATOM 2061 C C . VAL A 1 258 ? -3.079 -13.076 11.460 1.00 95.00 258 VAL A C 1
ATOM 2063 O O . VAL A 1 258 ? -2.187 -13.923 11.579 1.00 95.00 258 VAL A O 1
ATOM 2066 N N . PRO A 1 259 ? -4.331 -13.299 11.897 1.00 94.31 259 PRO A N 1
ATOM 2067 C CA . PRO A 1 259 ? -4.721 -14.558 12.516 1.00 94.31 259 PRO A CA 1
ATOM 2068 C C . PRO A 1 259 ? -4.603 -15.730 11.536 1.00 94.31 259 PRO A C 1
ATOM 2070 O O . PRO A 1 259 ? -4.916 -15.618 10.352 1.00 94.31 259 PRO A O 1
ATOM 2073 N N . THR A 1 260 ? -4.174 -16.873 12.066 1.00 91.38 260 THR A N 1
ATOM 2074 C CA . THR A 1 260 ? -4.155 -18.157 11.340 1.00 91.38 260 THR A CA 1
ATOM 2075 C C . THR A 1 260 ? -5.524 -18.835 11.350 1.00 91.38 260 THR A C 1
ATOM 2077 O O . THR A 1 260 ? -5.879 -19.551 10.416 1.00 91.38 260 THR A O 1
ATOM 2080 N N . GLU A 1 261 ? -6.314 -18.584 12.396 1.00 90.56 261 GLU A N 1
ATOM 2081 C CA . GLU A 1 261 ? -7.698 -19.038 12.498 1.00 90.56 261 GLU A CA 1
ATOM 2082 C C . GLU A 1 261 ? -8.616 -18.121 11.676 1.00 90.56 261 GLU A C 1
ATOM 2084 O O . GLU A 1 261 ? -8.498 -16.894 11.726 1.00 90.56 261 GLU A O 1
ATOM 2089 N N . LYS A 1 262 ? -9.557 -18.705 10.924 1.00 90.38 262 LYS A N 1
ATOM 2090 C CA . LYS A 1 262 ? -10.502 -17.932 10.110 1.00 90.38 262 LYS A CA 1
ATOM 2091 C C . LYS A 1 262 ? -11.410 -17.088 11.007 1.00 90.38 262 LYS A C 1
ATOM 2093 O O . LYS A 1 262 ? -12.023 -17.596 11.946 1.00 90.38 262 LYS A O 1
ATOM 2098 N N . LEU A 1 263 ? -11.542 -15.808 10.674 1.00 92.81 263 LEU A N 1
ATOM 2099 C CA . LEU A 1 263 ? -12.467 -14.917 11.361 1.00 92.81 263 LEU A CA 1
ATOM 2100 C C . LEU A 1 263 ? -13.907 -15.162 10.916 1.00 92.81 263 LEU A C 1
ATOM 2102 O O . LEU A 1 263 ? -14.195 -15.407 9.743 1.00 92.81 263 LEU A O 1
ATOM 2106 N N . ASN A 1 264 ? -14.810 -15.063 11.880 1.00 92.75 264 ASN A N 1
ATOM 2107 C CA . ASN A 1 264 ? -16.234 -14.943 11.649 1.00 92.75 264 ASN A CA 1
ATOM 2108 C C . ASN A 1 264 ? -16.599 -13.453 11.646 1.00 92.75 264 ASN A C 1
ATOM 2110 O O . ASN A 1 264 ? -16.059 -12.682 12.434 1.00 92.75 264 ASN A O 1
ATOM 2114 N N . ILE A 1 265 ? -17.553 -13.043 10.814 1.00 91.81 265 ILE A N 1
ATOM 2115 C CA . ILE A 1 265 ? -18.020 -11.653 10.758 1.00 91.81 265 ILE A CA 1
ATOM 2116 C C . ILE A 1 265 ? -18.478 -11.106 12.121 1.00 91.81 265 ILE A C 1
ATOM 2118 O O . ILE A 1 265 ? -18.299 -9.923 12.406 1.00 91.81 265 ILE A O 1
ATOM 2122 N N . TYR A 1 266 ? -18.996 -11.965 13.009 1.00 90.50 266 TYR A N 1
ATOM 2123 C CA . TYR A 1 266 ? -19.358 -11.577 14.373 1.00 90.50 266 TYR A CA 1
ATOM 2124 C C . TYR A 1 266 ? -18.149 -11.119 15.202 1.00 90.50 266 TYR A C 1
ATOM 2126 O O . TYR A 1 266 ? -18.321 -10.243 16.050 1.00 90.50 266 TYR A O 1
ATOM 2134 N N . ASP A 1 267 ? -16.933 -11.603 14.904 1.00 92.06 267 ASP A N 1
ATOM 2135 C CA . ASP A 1 267 ? -15.692 -11.206 15.589 1.00 92.06 267 ASP A CA 1
ATOM 2136 C C . ASP A 1 267 ? -15.392 -9.710 15.462 1.00 92.06 267 ASP A C 1
ATOM 2138 O O . ASP A 1 267 ? -14.671 -9.160 16.296 1.00 92.06 267 ASP A O 1
ATOM 2142 N N . ALA A 1 268 ? -15.962 -9.031 14.460 1.00 89.25 268 ALA A N 1
ATOM 2143 C CA . ALA A 1 268 ? -15.869 -7.581 14.318 1.00 89.25 268 ALA A CA 1
ATOM 2144 C C . ALA A 1 268 ? -16.460 -6.823 15.522 1.00 89.25 268 ALA A C 1
ATOM 2146 O O . ALA A 1 268 ? -16.043 -5.695 15.808 1.00 89.25 268 ALA A O 1
ATOM 2147 N N . TYR A 1 269 ? -17.407 -7.443 16.235 1.00 85.50 269 TYR A N 1
ATOM 2148 C CA . TYR A 1 269 ? -18.105 -6.866 17.383 1.00 85.50 269 TYR A CA 1
ATOM 2149 C C . TYR A 1 269 ? -17.945 -7.701 18.661 1.00 85.50 269 TYR A C 1
ATOM 2151 O O . TYR A 1 269 ? -17.629 -7.159 19.719 1.00 85.50 269 TYR A O 1
ATOM 2159 N N . THR A 1 270 ? -18.148 -9.015 18.580 1.00 87.06 270 THR A N 1
ATOM 2160 C CA . THR A 1 270 ? -18.067 -9.948 19.710 1.00 87.06 270 THR A CA 1
ATOM 2161 C C . THR A 1 270 ? -17.219 -11.147 19.329 1.00 87.06 270 THR A C 1
ATOM 2163 O O . THR A 1 270 ? -17.444 -11.785 18.311 1.00 87.06 270 THR A O 1
ATOM 2166 N N . GLU A 1 271 ? -16.249 -11.461 20.177 1.00 86.69 271 GLU A N 1
ATOM 2167 C CA . GLU A 1 271 ? -15.326 -12.567 19.960 1.00 86.69 271 GLU A CA 1
ATOM 2168 C C . GLU A 1 271 ? -16.075 -13.902 20.017 1.00 86.69 271 GLU A C 1
ATOM 2170 O O . GLU A 1 271 ? -16.667 -14.257 21.038 1.00 86.69 271 GLU A O 1
ATOM 2175 N N . THR A 1 272 ? -16.076 -14.615 18.894 1.00 90.75 272 THR A N 1
ATOM 2176 C CA . THR A 1 272 ? -16.615 -15.972 18.798 1.00 90.75 272 THR A CA 1
ATOM 2177 C C . THR A 1 272 ? -15.676 -16.969 19.487 1.00 90.75 272 THR A C 1
ATOM 2179 O O . THR A 1 272 ? -14.483 -16.682 19.616 1.00 90.75 272 THR A O 1
ATOM 2182 N N . PRO A 1 273 ? -16.169 -18.138 19.944 1.00 92.06 273 PRO A N 1
ATOM 2183 C CA . PRO A 1 273 ? -15.316 -19.160 20.547 1.00 92.06 273 PRO A CA 1
ATOM 2184 C C . PRO A 1 273 ? -14.153 -19.543 19.623 1.00 92.06 273 PRO A C 1
ATOM 2186 O O . PRO A 1 273 ? -14.381 -19.908 18.470 1.00 92.06 273 PRO A O 1
ATOM 2189 N N . LYS A 1 274 ? -12.920 -19.451 20.136 1.00 90.69 274 LYS A N 1
ATOM 2190 C CA . LYS A 1 274 ? -11.685 -19.742 19.394 1.00 90.69 274 LYS A CA 1
ATOM 2191 C C . LYS A 1 274 ? -11.100 -21.084 19.787 1.00 90.69 274 LYS A C 1
ATOM 2193 O O . LYS A 1 274 ? -11.153 -21.467 20.955 1.00 90.69 274 LYS A O 1
ATOM 2198 N N . GLN A 1 275 ? -10.524 -21.779 18.810 1.00 88.00 275 GLN A N 1
ATOM 2199 C CA . GLN A 1 275 ? -9.810 -23.035 19.061 1.00 88.00 275 GLN A CA 1
ATOM 2200 C C . GLN A 1 275 ? -8.436 -22.770 19.674 1.00 88.00 275 GLN A C 1
ATOM 2202 O O . GLN A 1 275 ? -7.947 -23.557 20.483 1.00 88.00 275 GLN A O 1
ATOM 2207 N N . SER A 1 276 ? -7.832 -21.646 19.291 1.00 89.94 276 SER A N 1
ATOM 2208 C CA . SER A 1 276 ? -6.495 -21.257 19.721 1.00 89.94 276 SER A CA 1
ATOM 2209 C C . SER A 1 276 ? -6.514 -19.993 20.577 1.00 89.94 276 SER A C 1
ATOM 2211 O O . SER A 1 276 ? -7.455 -19.194 20.558 1.00 89.94 276 SER A O 1
ATOM 2213 N N . ASN A 1 277 ? -5.429 -19.781 21.319 1.00 91.38 277 ASN A N 1
ATOM 2214 C CA . ASN A 1 277 ? -5.214 -18.541 22.057 1.00 91.38 277 ASN A CA 1
ATOM 2215 C C . ASN A 1 277 ? -5.102 -17.324 21.104 1.00 91.38 277 ASN A C 1
ATOM 2217 O O . ASN A 1 277 ? -4.914 -17.458 19.892 1.00 91.38 277 ASN A O 1
ATOM 2221 N N . VAL A 1 278 ? -5.159 -16.117 21.672 1.00 90.88 278 VAL A N 1
ATOM 2222 C CA . VAL A 1 278 ? -5.139 -14.852 20.912 1.00 90.88 278 VAL A CA 1
ATOM 2223 C C . VAL A 1 278 ? -3.868 -14.641 20.075 1.00 90.88 278 VAL A C 1
ATOM 2225 O O . VAL A 1 278 ? -3.878 -13.822 19.162 1.00 90.88 278 VAL A O 1
ATOM 2228 N N . THR A 1 279 ? -2.775 -15.369 20.339 1.00 91.56 279 THR A N 1
ATOM 2229 C CA . THR A 1 279 ? -1.556 -15.256 19.520 1.00 91.56 279 THR A CA 1
ATOM 2230 C C . THR A 1 279 ? -1.710 -15.916 18.149 1.00 91.56 279 THR A C 1
ATOM 2232 O O . THR A 1 279 ? -1.007 -15.546 17.215 1.00 91.56 279 THR A O 1
ATOM 2235 N N . HIS A 1 280 ? -2.651 -16.855 18.016 1.00 91.19 280 HIS A N 1
ATOM 2236 C CA . HIS A 1 280 ? -2.993 -17.523 16.757 1.00 91.19 280 HIS A CA 1
ATOM 2237 C C . HIS A 1 280 ? -4.333 -17.063 16.169 1.00 91.19 280 HIS A C 1
ATOM 2239 O O . HIS A 1 280 ? -4.487 -17.062 14.944 1.00 91.19 280 HIS A O 1
ATOM 2245 N N . SER A 1 281 ? -5.291 -16.689 17.025 1.00 93.12 281 SER A N 1
ATOM 2246 C CA . SER A 1 281 ? -6.644 -16.269 16.631 1.00 93.12 281 SER A CA 1
ATOM 2247 C C . SER A 1 281 ? -6.835 -14.748 16.545 1.00 93.12 281 SER A C 1
ATOM 2249 O O . SER A 1 281 ? -7.859 -14.289 16.040 1.00 93.12 281 SER A O 1
ATOM 2251 N N . GLY A 1 282 ? -5.859 -13.960 17.008 1.00 94.69 282 GLY A N 1
ATOM 2252 C CA . GLY A 1 282 ? -5.851 -12.497 16.950 1.00 94.69 282 GLY A CA 1
ATOM 2253 C C . GLY A 1 282 ? -4.757 -11.923 16.044 1.00 94.69 282 GLY A C 1
ATOM 2254 O O . GLY A 1 282 ? -4.018 -12.646 15.379 1.00 94.69 282 GLY A O 1
ATOM 2255 N N . PHE A 1 283 ? -4.652 -10.597 16.033 1.00 96.69 283 PHE A N 1
ATOM 2256 C CA . PHE A 1 283 ? -3.663 -9.844 15.260 1.00 96.69 283 PHE A CA 1
ATOM 2257 C C . PHE A 1 283 ? -2.510 -9.406 16.150 1.00 96.69 283 PHE A C 1
ATOM 2259 O O . PHE A 1 283 ? -2.754 -8.911 17.252 1.00 96.69 283 PHE A O 1
ATOM 2266 N N . ARG A 1 284 ? -1.274 -9.496 15.651 1.00 96.38 284 ARG A N 1
ATOM 2267 C CA . ARG A 1 284 ? -0.126 -8.812 16.260 1.00 96.38 284 ARG A CA 1
ATOM 2268 C C . ARG A 1 284 ? -0.093 -7.384 15.722 1.00 96.38 284 ARG A C 1
ATOM 2270 O O . ARG A 1 284 ? -0.000 -7.180 14.512 1.00 96.38 284 ARG A O 1
ATOM 2277 N N . VAL A 1 285 ? -0.210 -6.412 16.621 1.00 96.56 285 VAL A N 1
ATOM 2278 C CA . VAL A 1 285 ? -0.176 -4.979 16.309 1.00 96.56 285 VAL A CA 1
ATOM 2279 C C . VAL A 1 285 ? 0.980 -4.331 17.061 1.00 96.56 285 VAL A C 1
ATOM 2281 O O . VAL A 1 285 ? 1.075 -4.460 18.285 1.00 96.56 285 VAL A O 1
ATOM 2284 N N . GLU A 1 286 ? 1.847 -3.638 16.329 1.00 95.56 286 GLU A N 1
ATOM 2285 C CA . GLU A 1 286 ? 2.969 -2.863 16.873 1.00 95.56 286 GLU A CA 1
ATOM 2286 C C . GLU A 1 286 ? 2.594 -1.371 16.918 1.00 95.56 286 GLU A C 1
ATOM 2288 O O . GLU A 1 286 ? 2.149 -0.835 15.900 1.00 95.56 286 GLU A O 1
ATOM 2293 N N . PRO A 1 287 ? 2.704 -0.673 18.065 1.00 95.06 287 PRO A N 1
ATOM 2294 C CA . PRO A 1 287 ? 2.424 0.757 18.143 1.00 95.06 287 PRO A CA 1
ATOM 2295 C C . PRO A 1 287 ? 3.335 1.556 17.204 1.00 95.06 287 PRO A C 1
ATOM 2297 O O . PRO A 1 287 ? 4.539 1.315 17.141 1.00 95.06 287 PRO A O 1
ATOM 2300 N N . LEU A 1 288 ? 2.770 2.537 16.498 1.00 94.38 288 LEU A N 1
ATOM 2301 C CA . LEU A 1 288 ? 3.537 3.296 15.510 1.00 94.38 288 LEU A CA 1
ATOM 2302 C C . LEU A 1 288 ? 4.454 4.333 16.203 1.00 94.38 288 LEU A C 1
ATOM 2304 O O . LEU A 1 288 ? 3.931 5.208 16.905 1.00 94.38 288 LEU A O 1
ATOM 2308 N N . PRO A 1 289 ? 5.792 4.269 16.035 1.00 94.00 289 PRO A N 1
ATOM 2309 C CA . PRO A 1 289 ? 6.716 5.277 16.560 1.00 94.00 289 PRO A CA 1
ATOM 2310 C C . PRO A 1 289 ? 6.568 6.604 15.808 1.00 94.00 289 PRO A C 1
ATOM 2312 O O . PRO A 1 289 ? 5.911 6.653 14.773 1.00 94.00 289 PRO A O 1
ATOM 2315 N N . ASP A 1 290 ? 7.166 7.681 16.322 1.00 94.31 290 ASP A N 1
ATOM 2316 C CA . ASP A 1 290 ? 7.159 8.973 15.625 1.00 94.31 290 ASP A CA 1
ATOM 2317 C C . ASP A 1 290 ? 7.937 8.856 14.306 1.00 94.31 290 ASP A C 1
ATOM 2319 O O . ASP A 1 290 ? 9.149 8.621 14.353 1.00 94.31 290 ASP A O 1
ATOM 2323 N N . PRO A 1 291 ? 7.300 9.033 13.129 1.00 91.31 291 PRO A N 1
ATOM 2324 C CA . PRO A 1 291 ? 7.991 8.910 11.852 1.00 91.31 291 PRO A CA 1
ATOM 2325 C C . PRO A 1 291 ? 9.026 10.009 11.583 1.00 91.31 291 PRO A C 1
ATOM 2327 O O . PRO A 1 291 ? 9.819 9.873 10.660 1.00 91.31 291 PRO A O 1
ATOM 2330 N N . ASN A 1 292 ? 9.005 11.109 12.340 1.00 90.81 292 ASN A N 1
ATOM 2331 C CA . ASN A 1 292 ? 9.998 12.182 12.253 1.00 90.81 292 ASN A CA 1
ATOM 2332 C C . ASN A 1 292 ? 11.085 12.074 13.334 1.00 90.81 292 ASN A C 1
ATOM 2334 O O . ASN A 1 292 ? 12.135 12.707 13.219 1.00 90.81 292 ASN A O 1
ATOM 2338 N N . GLY A 1 293 ? 10.814 11.326 14.403 1.00 88.81 293 GLY A N 1
ATOM 2339 C CA . GLY A 1 293 ? 11.698 11.182 15.550 1.00 88.81 293 GLY A CA 1
ATOM 2340 C C . GLY A 1 293 ? 12.768 10.116 15.335 1.00 88.81 293 GLY A C 1
ATOM 2341 O O . GLY A 1 293 ? 12.589 9.172 14.570 1.00 88.81 293 GLY A O 1
ATOM 2342 N N . THR A 1 294 ? 13.882 10.243 16.054 1.00 87.12 294 THR A N 1
ATOM 2343 C CA . THR A 1 294 ? 14.935 9.216 16.100 1.00 87.12 294 THR A CA 1
ATOM 2344 C C . THR A 1 294 ? 14.637 8.112 17.115 1.00 87.12 294 THR A C 1
ATOM 2346 O O . THR A 1 294 ? 15.159 7.009 16.981 1.00 87.12 294 THR A O 1
ATOM 2349 N N . ASP A 1 295 ? 13.793 8.382 18.116 1.00 89.25 295 ASP A N 1
ATOM 2350 C CA . ASP A 1 295 ? 13.350 7.377 19.080 1.00 89.25 295 ASP A CA 1
ATOM 2351 C C . ASP A 1 295 ? 12.254 6.488 18.477 1.00 89.25 295 ASP A C 1
ATOM 2353 O O . ASP A 1 295 ? 11.123 6.918 18.232 1.00 89.25 295 ASP A O 1
ATOM 2357 N N . LYS A 1 296 ? 12.603 5.218 18.259 1.00 89.69 296 LYS A N 1
ATOM 2358 C CA . LYS A 1 296 ? 11.717 4.185 17.717 1.00 89.69 296 LYS A CA 1
ATOM 2359 C C . LYS A 1 296 ? 11.324 3.134 18.757 1.00 89.69 296 LYS A C 1
ATOM 2361 O O . LYS A 1 296 ? 10.810 2.080 18.399 1.00 89.69 296 LYS A O 1
ATOM 2366 N N . ALA A 1 297 ? 11.487 3.403 20.057 1.00 88.00 297 ALA A N 1
ATOM 2367 C CA . ALA A 1 297 ? 11.195 2.435 21.119 1.00 88.00 297 ALA A CA 1
ATOM 2368 C C . ALA A 1 297 ? 9.765 1.858 21.073 1.00 88.00 297 ALA A C 1
ATOM 2370 O O . ALA A 1 297 ? 9.541 0.719 21.488 1.00 88.00 297 ALA A O 1
ATOM 2371 N N . LEU A 1 298 ? 8.793 2.612 20.544 1.00 86.81 298 LEU A N 1
ATOM 2372 C CA . LEU A 1 298 ? 7.418 2.139 20.367 1.00 86.81 298 LEU A CA 1
ATOM 2373 C C . LEU A 1 298 ? 7.293 0.970 19.375 1.00 86.81 298 LEU A C 1
ATOM 2375 O O . LEU A 1 298 ? 6.484 0.082 19.640 1.00 86.81 298 LEU A O 1
ATOM 2379 N N . SER A 1 299 ? 8.108 0.903 18.310 1.00 80.75 299 SER A N 1
ATOM 2380 C CA . SER A 1 299 ? 8.040 -0.203 17.335 1.00 80.75 299 SER A CA 1
ATOM 2381 C C . SER A 1 299 ? 8.557 -1.534 17.886 1.00 80.75 299 SER A C 1
ATOM 2383 O O . SER A 1 299 ? 8.337 -2.575 17.279 1.00 80.75 299 SER A O 1
ATOM 2385 N N . LYS A 1 300 ? 9.224 -1.521 19.048 1.00 82.06 300 LYS A N 1
ATOM 2386 C CA . LYS A 1 300 ? 9.715 -2.722 19.753 1.00 82.06 300 LYS A CA 1
ATOM 2387 C C . LYS A 1 300 ? 8.655 -3.349 20.659 1.00 82.06 300 LYS A C 1
ATOM 2389 O O . LYS A 1 300 ? 8.887 -4.369 21.300 1.00 82.06 300 LYS A O 1
ATOM 2394 N N . GLN A 1 301 ? 7.496 -2.707 20.783 1.00 89.69 301 GLN A N 1
ATOM 2395 C CA . GLN A 1 301 ? 6.376 -3.217 21.560 1.00 89.69 301 GLN A CA 1
ATOM 2396 C C . GLN A 1 301 ? 5.364 -3.865 20.620 1.00 89.69 301 GLN A C 1
ATOM 2398 O O . GLN A 1 301 ? 5.152 -3.403 19.507 1.00 89.69 301 GLN A O 1
ATOM 2403 N N . HIS A 1 302 ? 4.665 -4.894 21.089 1.00 92.25 302 HIS A N 1
ATOM 2404 C CA . HIS A 1 302 ? 3.556 -5.475 20.341 1.00 92.25 302 HIS A CA 1
ATOM 2405 C C . HIS A 1 302 ? 2.426 -5.915 21.269 1.00 92.25 302 HIS A C 1
ATOM 2407 O O . HIS A 1 302 ? 2.599 -6.097 22.483 1.00 92.25 302 HIS A O 1
ATOM 2413 N N . LYS A 1 303 ? 1.239 -6.081 20.687 1.00 92.81 303 LYS A N 1
ATOM 2414 C CA . LYS A 1 303 ? 0.067 -6.655 21.347 1.00 92.81 303 LYS A CA 1
ATOM 2415 C C . LYS A 1 303 ? -0.630 -7.632 20.421 1.00 92.81 303 LYS A C 1
ATOM 2417 O O . LYS A 1 303 ? -0.784 -7.356 19.239 1.00 92.81 303 LYS A O 1
ATOM 2422 N N . TYR A 1 304 ? -1.097 -8.733 20.999 1.00 94.94 304 TYR A N 1
ATOM 2423 C CA . TYR A 1 304 ? -2.039 -9.627 20.345 1.00 94.94 304 TYR A CA 1
ATOM 2424 C C . TYR A 1 304 ? -3.461 -9.225 20.716 1.00 94.94 304 TYR A C 1
ATOM 2426 O O . TYR A 1 304 ? -3.804 -9.180 21.902 1.00 94.94 304 TYR A O 1
ATOM 2434 N N . LEU A 1 305 ? -4.259 -8.893 19.706 1.00 94.50 305 LEU A N 1
ATOM 2435 C CA . LEU A 1 305 ? -5.580 -8.298 19.868 1.00 94.50 305 LEU A CA 1
ATOM 2436 C C . LEU A 1 305 ? -6.627 -9.103 19.084 1.00 94.50 305 LEU A C 1
ATOM 2438 O O . LEU A 1 305 ? -6.422 -9.364 17.896 1.00 94.50 305 LEU A O 1
ATOM 2442 N N . PRO A 1 306 ? -7.763 -9.482 19.696 1.00 94.38 306 PRO A N 1
ATOM 2443 C CA . PRO A 1 306 ? -8.900 -10.002 18.955 1.00 94.38 306 PRO A CA 1
ATOM 2444 C C . PRO A 1 306 ? -9.505 -8.905 18.071 1.00 94.38 306 PRO A C 1
ATOM 2446 O O . PRO A 1 306 ? -9.433 -7.712 18.378 1.00 94.38 306 PRO A O 1
ATOM 2449 N N . MET A 1 307 ? -10.180 -9.319 17.003 1.00 94.19 307 MET A N 1
ATOM 2450 C CA . MET A 1 307 ? -10.704 -8.415 15.977 1.00 94.19 307 MET A CA 1
ATOM 2451 C C . MET A 1 307 ? -11.642 -7.320 16.520 1.00 94.19 307 MET A C 1
ATOM 2453 O O . MET A 1 307 ? -11.570 -6.166 16.100 1.00 94.19 307 MET A O 1
ATOM 2457 N N . ARG A 1 308 ? -12.454 -7.629 17.541 1.00 91.38 308 ARG A N 1
ATOM 2458 C CA . ARG A 1 308 ? -13.356 -6.659 18.188 1.00 91.38 308 ARG A CA 1
ATOM 2459 C C . ARG A 1 308 ? -12.653 -5.431 18.774 1.00 91.38 308 ARG A C 1
ATOM 2461 O O . ARG A 1 308 ? -13.315 -4.412 18.961 1.00 91.38 308 ARG A O 1
ATOM 2468 N N . GLN A 1 309 ? -11.348 -5.507 19.054 1.00 92.62 309 GLN A N 1
ATOM 2469 C CA . GLN A 1 309 ? -10.544 -4.409 19.607 1.00 92.62 309 GLN A CA 1
ATOM 2470 C C . GLN A 1 309 ? -9.864 -3.537 18.542 1.00 92.62 309 GLN A C 1
ATOM 2472 O O . GLN A 1 309 ? -9.203 -2.567 18.908 1.00 92.62 309 GLN A O 1
ATOM 2477 N N . ILE A 1 310 ? -10.026 -3.857 17.255 1.00 94.50 310 ILE A N 1
ATOM 2478 C CA . ILE A 1 310 ? -9.341 -3.200 16.137 1.00 94.50 310 ILE A CA 1
ATOM 2479 C C . ILE A 1 310 ? -10.357 -2.482 15.250 1.00 94.50 310 ILE A C 1
ATOM 2481 O O . ILE A 1 310 ? -11.443 -2.997 14.980 1.00 94.50 310 ILE A O 1
ATOM 2485 N N . ARG A 1 311 ? -10.016 -1.282 14.782 1.00 94.25 311 ARG A N 1
ATOM 2486 C CA . ARG A 1 311 ? -10.804 -0.496 13.828 1.00 94.25 311 ARG A CA 1
ATOM 2487 C C . ARG A 1 311 ? -9.909 0.052 12.719 1.00 94.25 311 ARG A C 1
ATOM 2489 O O . ARG A 1 311 ? -8.761 0.405 12.991 1.00 94.25 311 ARG A O 1
ATOM 2496 N N . PRO A 1 312 ? -10.419 0.186 11.484 1.00 96.56 312 PRO A N 1
ATOM 2497 C CA . PRO A 1 312 ? -9.703 0.903 10.438 1.00 96.56 312 PRO A CA 1
ATOM 2498 C C . PRO A 1 312 ? -9.346 2.321 10.885 1.00 96.56 312 PRO A C 1
ATOM 2500 O O . PRO A 1 312 ? -10.197 3.044 11.410 1.00 96.56 312 PRO A O 1
ATOM 2503 N N . PHE A 1 313 ? -8.098 2.733 10.654 1.00 97.69 313 PHE A N 1
ATOM 2504 C CA . PHE A 1 313 ? -7.616 4.037 11.113 1.00 97.69 313 PHE A CA 1
ATOM 2505 C C . PHE A 1 313 ? -8.361 5.214 10.469 1.00 97.69 313 PHE A C 1
ATOM 2507 O O . PHE A 1 313 ? -8.448 6.276 11.071 1.00 97.69 313 PHE A O 1
ATOM 2514 N N . ILE A 1 314 ? -8.992 5.030 9.304 1.00 96.12 314 ILE A N 1
ATOM 2515 C CA . ILE A 1 314 ? -9.833 6.054 8.663 1.00 96.12 314 ILE A CA 1
ATOM 2516 C C . ILE A 1 314 ? -10.948 6.603 9.577 1.00 96.12 314 ILE A C 1
ATOM 2518 O O . ILE A 1 314 ? -11.376 7.737 9.389 1.00 96.12 314 ILE A O 1
ATOM 2522 N N . PHE A 1 315 ? -11.376 5.848 10.596 1.00 95.12 315 PHE A N 1
ATOM 2523 C CA . PHE A 1 315 ? -12.387 6.282 11.568 1.00 95.12 315 PHE A CA 1
ATOM 2524 C C . PHE A 1 315 ? -11.812 6.973 12.814 1.00 95.12 315 PHE A C 1
ATOM 2526 O O . PHE A 1 315 ? -12.542 7.188 13.783 1.00 95.12 315 PHE A O 1
ATOM 2533 N N . TRP A 1 316 ? -10.514 7.304 12.840 1.00 95.38 316 TRP A N 1
ATOM 2534 C CA . TRP A 1 316 ? -9.856 7.905 14.009 1.00 95.38 316 TRP A CA 1
ATOM 2535 C C . TRP A 1 316 ? -10.633 9.112 14.546 1.00 95.38 316 TRP A C 1
ATOM 2537 O O . TRP A 1 316 ? -10.820 9.246 15.754 1.00 95.38 316 TRP A O 1
ATOM 2547 N N . LYS A 1 317 ? -11.148 9.959 13.649 1.00 94.69 317 LYS A N 1
ATOM 2548 C CA . LYS A 1 317 ? -11.819 11.201 14.026 1.00 94.69 317 LYS A CA 1
ATOM 2549 C C . LYS A 1 317 ? -13.169 10.936 14.682 1.00 94.69 317 LYS A C 1
ATOM 2551 O O . LYS A 1 317 ? -13.515 11.591 15.660 1.00 94.69 317 LYS A O 1
ATOM 2556 N N . GLU A 1 318 ? -13.925 9.968 14.177 1.00 91.75 318 GLU A N 1
ATOM 2557 C CA . GLU A 1 318 ? -15.191 9.536 14.763 1.00 91.75 318 GLU A CA 1
ATOM 2558 C C . GLU A 1 318 ? -14.995 8.948 16.165 1.00 91.75 318 GLU A C 1
ATOM 2560 O O . GLU A 1 318 ? -15.774 9.250 17.069 1.00 91.75 318 GLU A O 1
ATOM 2565 N N . TYR A 1 319 ? -13.942 8.151 16.362 1.00 91.19 319 TYR A N 1
ATOM 2566 C CA . TYR A 1 319 ? -13.648 7.508 17.645 1.00 91.19 319 TYR A CA 1
ATOM 2567 C C . TYR A 1 319 ? -13.074 8.464 18.697 1.00 91.19 319 TYR A C 1
ATOM 2569 O O . TYR A 1 319 ? -13.373 8.312 19.881 1.00 91.19 319 TYR A O 1
ATOM 2577 N N . LEU A 1 320 ? -12.296 9.463 18.276 1.00 92.06 320 LEU A N 1
ATOM 2578 C CA . LEU A 1 320 ? -11.674 10.445 19.168 1.00 92.06 320 LEU A CA 1
ATOM 2579 C C . LEU A 1 320 ? -12.510 11.721 19.355 1.00 92.06 320 LEU A C 1
ATOM 2581 O O . LEU A 1 320 ? -12.136 12.574 20.148 1.00 92.06 320 LEU A O 1
ATOM 2585 N N . LYS A 1 321 ? -13.671 11.853 18.694 1.00 90.75 321 LYS A N 1
ATOM 2586 C CA . LYS A 1 321 ? -14.524 13.063 18.694 1.00 90.75 321 LYS A CA 1
ATOM 2587 C C . LYS A 1 321 ? -14.820 13.651 20.083 1.00 90.75 321 LYS A C 1
ATOM 2589 O O . LYS A 1 321 ? -15.040 14.852 20.194 1.00 90.75 321 LYS A O 1
ATOM 2594 N N . LYS A 1 322 ? -14.901 12.808 21.117 1.00 88.56 322 LYS A N 1
ATOM 2595 C CA . LYS A 1 322 ? -15.235 13.201 22.500 1.00 88.56 322 LYS A CA 1
ATOM 2596 C C . LYS A 1 322 ? -14.022 13.231 23.440 1.00 88.56 322 LYS A C 1
ATOM 2598 O O . LYS A 1 322 ? -14.206 13.434 24.632 1.00 88.56 322 LYS A O 1
ATOM 2603 N N . ILE A 1 323 ? -12.820 12.996 22.917 1.00 89.81 323 ILE A N 1
ATOM 2604 C CA . ILE A 1 323 ? -11.572 12.945 23.680 1.00 89.81 323 ILE A CA 1
ATOM 2605 C C . ILE A 1 323 ? -10.745 14.182 23.299 1.00 89.81 323 ILE A C 1
ATOM 2607 O O . ILE A 1 323 ? -10.444 14.336 22.109 1.00 89.81 323 ILE A O 1
ATOM 2611 N N . PRO A 1 324 ? -10.390 15.060 24.256 1.00 91.44 324 PRO A N 1
ATOM 2612 C CA . PRO A 1 324 ? -9.507 16.198 24.003 1.00 91.44 324 PRO A CA 1
ATOM 2613 C C . PRO A 1 324 ? -8.187 15.765 23.354 1.00 91.44 324 PRO A C 1
ATOM 2615 O O . PRO A 1 324 ? -7.678 14.683 23.643 1.00 91.44 324 PRO A O 1
ATOM 2618 N N . GLU A 1 325 ? -7.633 16.592 22.466 1.00 92.44 325 GLU A N 1
ATOM 2619 C CA . GLU A 1 325 ? -6.423 16.246 21.704 1.00 92.44 325 GLU A CA 1
ATOM 2620 C C . GLU A 1 325 ? -5.203 16.026 22.612 1.00 92.44 325 GLU A C 1
ATOM 2622 O O . GLU A 1 325 ? -4.340 15.200 22.317 1.00 92.44 325 GLU A O 1
ATOM 2627 N N . GLU A 1 326 ? -5.154 16.722 23.745 1.00 92.62 326 GLU A N 1
ATOM 2628 C CA . GLU A 1 326 ? -4.110 16.617 24.767 1.00 92.62 326 GLU A CA 1
ATOM 2629 C C . GLU A 1 326 ? -4.103 15.246 25.458 1.00 92.62 326 GLU A C 1
ATOM 2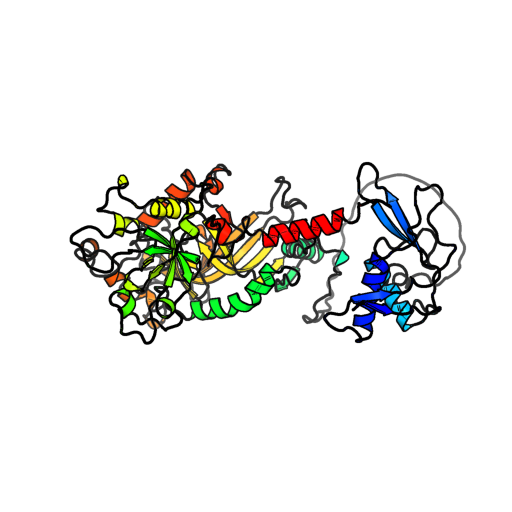631 O O . GLU A 1 326 ? -3.082 14.829 26.002 1.00 92.62 326 GLU A O 1
ATOM 2636 N N . GLU A 1 327 ? -5.233 14.538 25.421 1.00 90.81 327 GLU A N 1
ATOM 2637 C CA . GLU A 1 327 ? -5.400 13.198 25.985 1.00 90.81 327 GLU A CA 1
ATOM 2638 C C . GLU A 1 327 ? -5.160 12.086 24.952 1.00 90.81 327 GLU A C 1
ATOM 2640 O O . GLU A 1 327 ? -5.207 10.901 25.292 1.00 90.81 327 GLU A O 1
ATOM 2645 N N . TRP A 1 328 ? -4.911 12.425 23.682 1.00 93.44 328 TRP A N 1
ATOM 2646 C CA . TRP A 1 328 ? -4.644 11.415 22.661 1.00 93.44 328 TRP A CA 1
ATOM 2647 C C . TRP A 1 328 ? -3.307 10.727 22.916 1.00 93.44 328 TRP A C 1
ATOM 2649 O O . TRP A 1 328 ? -2.287 11.366 23.181 1.00 93.44 328 TRP A O 1
ATOM 2659 N N . HIS A 1 329 ? -3.279 9.406 22.743 1.00 94.69 329 HIS A N 1
ATOM 2660 C CA . HIS A 1 329 ? -2.017 8.685 22.767 1.00 94.69 329 HIS A CA 1
ATOM 2661 C C . HIS A 1 329 ? -1.104 9.162 21.615 1.00 94.69 329 HIS A C 1
ATOM 2663 O O . HIS A 1 329 ? -1.589 9.317 20.487 1.00 94.69 329 HIS A O 1
ATOM 2669 N N . PRO A 1 330 ? 0.219 9.336 21.829 1.00 95.06 330 PRO A N 1
ATOM 2670 C CA . PRO A 1 330 ? 1.132 9.870 20.810 1.00 95.06 330 PRO A CA 1
ATOM 2671 C C . PRO A 1 330 ? 1.100 9.124 19.471 1.00 95.06 330 PRO A C 1
ATOM 2673 O O . PRO A 1 330 ? 1.229 9.730 18.408 1.00 95.06 330 PRO A O 1
ATOM 2676 N N . THR A 1 331 ? 0.841 7.812 19.507 1.00 96.31 331 THR A N 1
ATOM 2677 C CA . THR A 1 331 ? 0.747 6.971 18.304 1.00 96.31 331 THR A CA 1
ATOM 2678 C C . THR A 1 331 ? -0.331 7.437 17.323 1.00 96.31 331 THR A C 1
ATOM 2680 O O . THR A 1 331 ? -0.190 7.205 16.127 1.00 96.31 331 THR A O 1
ATOM 2683 N N . ILE A 1 332 ? -1.378 8.134 17.784 1.00 97.50 332 ILE A N 1
ATOM 2684 C CA . ILE A 1 332 ? -2.389 8.730 16.902 1.00 97.50 332 ILE A CA 1
ATOM 2685 C C . ILE A 1 332 ? -1.746 9.777 15.993 1.00 97.50 332 ILE A C 1
ATOM 2687 O O . ILE A 1 332 ? -1.887 9.684 14.776 1.00 97.50 332 ILE A O 1
ATOM 2691 N N . LYS A 1 333 ? -0.999 10.735 16.558 1.00 97.06 333 LYS A N 1
ATOM 2692 C CA . LYS A 1 333 ? -0.310 11.775 15.776 1.00 97.06 333 LYS A CA 1
ATOM 2693 C C . LYS A 1 333 ? 0.744 11.166 14.857 1.00 97.06 333 LYS A C 1
ATOM 2695 O O . LYS A 1 333 ? 0.805 11.533 13.689 1.00 97.06 333 LYS A O 1
ATOM 2700 N N . ASN A 1 334 ? 1.467 10.157 15.338 1.00 97.06 334 ASN A N 1
ATOM 2701 C CA . ASN A 1 334 ? 2.412 9.390 14.524 1.00 97.06 334 ASN A CA 1
ATOM 2702 C C . ASN A 1 334 ? 1.731 8.773 13.292 1.00 97.06 334 ASN A C 1
ATOM 2704 O O . ASN A 1 334 ? 2.254 8.845 12.182 1.00 97.06 334 ASN A O 1
ATOM 2708 N N . ALA A 1 335 ? 0.532 8.209 13.464 1.00 97.69 335 ALA A N 1
ATOM 2709 C CA . ALA A 1 335 ? -0.232 7.636 12.363 1.00 97.69 335 ALA A CA 1
ATOM 2710 C C . ALA A 1 335 ? -0.739 8.706 11.397 1.00 97.69 335 ALA A C 1
ATOM 2712 O O . ALA A 1 335 ? -0.625 8.512 10.188 1.00 97.69 335 ALA A O 1
ATOM 2713 N N . LEU A 1 336 ? -1.216 9.852 11.902 1.00 97.88 336 LEU A N 1
ATOM 2714 C CA . LEU A 1 336 ? -1.585 10.999 11.065 1.00 97.88 336 LEU A CA 1
ATOM 2715 C C . LEU A 1 336 ? -0.404 11.463 10.200 1.00 97.88 336 LEU A C 1
ATOM 2717 O O . LEU A 1 336 ? -0.604 11.749 9.022 1.00 97.88 336 LEU A O 1
ATOM 2721 N N . THR A 1 337 ? 0.821 11.479 10.736 1.00 96.00 337 THR A N 1
ATOM 2722 C CA . THR A 1 337 ? 2.044 11.838 9.997 1.00 96.00 337 THR A CA 1
ATOM 2723 C C . THR A 1 337 ? 2.257 10.962 8.756 1.00 96.00 337 THR A C 1
ATOM 2725 O O . THR A 1 337 ? 2.652 11.480 7.714 1.00 96.00 337 THR A O 1
ATOM 2728 N N . ALA A 1 338 ? 1.910 9.672 8.796 1.00 94.38 338 ALA A N 1
ATOM 2729 C CA . ALA A 1 338 ? 2.113 8.736 7.683 1.00 94.38 338 ALA A CA 1
ATOM 2730 C C . ALA A 1 338 ? 0.973 8.712 6.633 1.00 94.38 338 ALA A C 1
ATOM 2732 O O . ALA A 1 338 ? 1.041 7.952 5.663 1.00 94.38 338 ALA A O 1
ATOM 2733 N N . MET A 1 339 ? -0.090 9.514 6.781 1.00 96.19 339 MET A N 1
ATOM 2734 C CA . MET A 1 339 ? -1.311 9.365 5.966 1.00 96.19 339 MET A CA 1
ATOM 2735 C C . MET A 1 339 ? -1.213 9.828 4.507 1.00 96.19 339 MET A C 1
ATOM 2737 O O . MET A 1 339 ? -2.013 9.375 3.683 1.00 96.19 339 MET A O 1
ATOM 2741 N N . SER A 1 340 ? -0.241 10.676 4.167 1.00 94.25 340 SER A N 1
ATOM 2742 C CA . SER A 1 340 ? 0.050 11.099 2.787 1.00 94.25 340 SER A CA 1
ATOM 2743 C C . SER A 1 340 ? 1.277 10.381 2.218 1.00 94.25 340 SER A C 1
ATOM 2745 O O . SER A 1 340 ? 2.102 10.967 1.519 1.00 94.25 340 SER A O 1
ATOM 2747 N N . THR A 1 341 ? 1.390 9.086 2.508 1.00 93.81 341 THR A N 1
ATOM 2748 C CA . THR A 1 341 ? 2.397 8.188 1.931 1.00 93.81 341 THR A CA 1
ATOM 2749 C C . THR A 1 341 ? 1.745 7.181 0.987 1.00 93.81 341 THR A C 1
ATOM 2751 O O . THR A 1 341 ? 0.571 6.830 1.150 1.00 93.81 341 THR A O 1
ATOM 2754 N N . PHE A 1 342 ? 2.488 6.700 -0.007 1.00 95.12 342 PHE A N 1
ATOM 2755 C CA . PHE A 1 342 ? 2.084 5.525 -0.773 1.00 95.12 342 PHE A CA 1
ATOM 2756 C C . PHE A 1 342 ? 3.281 4.653 -1.160 1.00 95.12 342 PHE A C 1
ATOM 2758 O O . PHE A 1 342 ? 4.393 5.148 -1.334 1.00 95.12 342 PHE A O 1
ATOM 2765 N N . THR A 1 343 ? 3.023 3.356 -1.327 1.00 94.06 343 THR A N 1
ATOM 2766 C CA . THR A 1 343 ? 4.028 2.348 -1.700 1.00 94.06 343 THR A CA 1
ATOM 2767 C C . THR A 1 343 ? 3.406 1.364 -2.678 1.00 94.06 343 THR A C 1
ATOM 2769 O O . THR A 1 343 ? 2.342 0.809 -2.402 1.00 94.06 343 THR A O 1
ATOM 2772 N N . LEU A 1 344 ? 4.060 1.118 -3.811 1.00 93.19 344 LEU A N 1
ATOM 2773 C CA . LEU A 1 344 ? 3.657 0.072 -4.755 1.00 93.19 344 LEU A CA 1
ATOM 2774 C C . LEU A 1 344 ? 4.306 -1.250 -4.363 1.00 93.19 344 LEU A C 1
ATOM 2776 O O . LEU A 1 344 ? 5.513 -1.290 -4.158 1.00 93.19 344 LEU A O 1
ATOM 2780 N N . ILE A 1 345 ? 3.527 -2.329 -4.341 1.00 91.69 345 ILE A N 1
ATOM 2781 C CA . ILE A 1 345 ? 4.048 -3.670 -4.060 1.00 91.69 345 ILE A CA 1
ATOM 2782 C C . ILE A 1 345 ? 3.880 -4.589 -5.261 1.00 91.69 345 ILE A C 1
ATOM 2784 O O . ILE A 1 345 ? 2.954 -4.419 -6.063 1.00 91.69 345 ILE A O 1
ATOM 2788 N N . ARG A 1 346 ? 4.772 -5.583 -5.350 1.00 90.19 346 ARG A N 1
ATOM 2789 C CA . ARG A 1 346 ? 4.768 -6.620 -6.387 1.00 90.19 346 ARG A CA 1
ATOM 2790 C C . ARG A 1 346 ? 4.695 -5.995 -7.787 1.00 90.19 346 ARG A C 1
ATOM 2792 O O . ARG A 1 346 ? 3.655 -6.013 -8.435 1.00 90.19 346 ARG A O 1
ATOM 2799 N N . LYS A 1 347 ? 5.788 -5.372 -8.231 1.00 90.25 347 LYS A N 1
ATOM 2800 C CA . LYS A 1 347 ? 5.940 -4.824 -9.591 1.00 90.25 347 LYS A CA 1
ATOM 2801 C C . LYS A 1 347 ? 6.184 -6.002 -10.549 1.00 90.25 347 LYS A C 1
ATOM 2803 O O . LYS A 1 347 ? 7.279 -6.540 -10.599 1.00 90.25 347 LYS A O 1
ATOM 2808 N N . GLU A 1 348 ? 5.146 -6.454 -11.249 1.00 90.75 348 GLU A N 1
ATOM 2809 C CA . GLU A 1 348 ? 5.122 -7.769 -11.919 1.00 90.75 348 GLU A CA 1
ATOM 2810 C C . GLU A 1 348 ? 5.584 -7.732 -13.370 1.00 90.75 348 GLU A C 1
ATOM 2812 O O . GLU A 1 348 ? 6.250 -8.651 -13.839 1.00 90.75 348 GLU A O 1
ATOM 2817 N N . HIS A 1 349 ? 5.169 -6.710 -14.119 1.00 94.19 349 HIS A N 1
ATOM 2818 C CA . HIS A 1 349 ? 5.249 -6.762 -15.577 1.00 94.19 349 HIS A CA 1
ATOM 2819 C C . HIS A 1 349 ? 5.464 -5.387 -16.183 1.00 94.19 349 HIS A C 1
ATOM 2821 O O . HIS A 1 349 ? 4.689 -4.468 -15.911 1.00 94.19 349 HIS A O 1
ATOM 2827 N N . PHE A 1 350 ? 6.475 -5.267 -17.041 1.00 95.94 350 PHE A N 1
ATOM 2828 C CA . PHE A 1 350 ? 6.796 -4.046 -17.769 1.00 95.94 350 PHE A CA 1
ATOM 2829 C C . PHE A 1 350 ? 6.301 -4.148 -19.208 1.00 95.94 350 PHE A C 1
ATOM 2831 O O . PHE A 1 350 ? 6.634 -5.087 -19.931 1.00 95.94 350 PHE A O 1
ATOM 2838 N N . LYS A 1 351 ? 5.518 -3.158 -19.638 1.00 97.31 351 LYS A N 1
ATOM 2839 C CA . LYS A 1 351 ? 4.977 -3.087 -20.995 1.00 97.31 351 LYS A CA 1
ATOM 2840 C C . LYS A 1 351 ? 4.926 -1.655 -21.497 1.00 97.31 351 LYS A C 1
ATOM 2842 O O . LYS A 1 351 ? 4.355 -0.793 -20.827 1.00 97.31 351 LYS A O 1
ATOM 2847 N N . GLY A 1 352 ? 5.445 -1.398 -22.693 1.00 96.00 352 GLY A N 1
ATOM 2848 C CA . GLY A 1 352 ? 5.479 -0.050 -23.257 1.00 96.00 352 GLY A CA 1
ATOM 2849 C C . GLY A 1 352 ? 5.796 0.012 -24.745 1.00 96.00 352 GLY A C 1
ATOM 2850 O O . GLY A 1 352 ? 6.326 -0.936 -25.320 1.00 96.00 352 GLY A O 1
ATOM 2851 N N . ARG A 1 353 ? 5.488 1.164 -25.349 1.00 96.12 353 ARG A N 1
ATOM 2852 C CA . ARG A 1 353 ? 5.981 1.604 -26.662 1.00 96.12 353 ARG A CA 1
ATOM 2853 C C . ARG A 1 353 ? 6.684 2.936 -26.458 1.00 96.12 353 ARG A C 1
ATOM 2855 O O . ARG A 1 353 ? 6.105 3.830 -25.848 1.00 96.12 353 ARG A O 1
ATOM 2862 N N . TRP A 1 354 ? 7.911 3.069 -26.948 1.00 94.69 354 TRP A N 1
ATOM 2863 C CA . TRP A 1 354 ? 8.690 4.292 -26.763 1.00 94.69 354 TRP A CA 1
ATOM 2864 C C . TRP A 1 354 ? 7.898 5.537 -27.222 1.00 94.69 354 TRP A C 1
ATOM 2866 O O . TRP A 1 354 ? 7.304 5.481 -28.302 1.00 94.69 354 TRP A O 1
ATOM 2876 N N . PRO A 1 355 ? 7.855 6.641 -26.440 1.00 93.44 355 PRO A N 1
ATOM 2877 C CA . PRO A 1 355 ? 8.604 6.928 -25.207 1.00 93.44 355 PRO A CA 1
ATOM 2878 C C . PRO A 1 355 ? 7.798 6.728 -23.908 1.00 93.44 355 PRO A C 1
ATOM 2880 O O . PRO A 1 355 ? 7.972 7.463 -22.937 1.00 93.44 355 PRO A O 1
ATOM 2883 N N . SER A 1 356 ? 6.861 5.778 -23.874 1.00 93.50 356 SER A N 1
ATOM 2884 C CA . SER A 1 356 ? 6.008 5.535 -22.703 1.00 93.50 356 SER A CA 1
ATOM 2885 C C . SER A 1 356 ? 5.928 4.062 -22.319 1.00 93.50 356 SER A C 1
ATOM 2887 O O . SER A 1 356 ? 5.873 3.160 -23.158 1.00 93.50 356 SER A O 1
ATOM 2889 N N . ALA A 1 357 ? 5.866 3.811 -21.019 1.00 93.88 357 ALA A N 1
ATOM 2890 C CA . ALA A 1 357 ? 5.779 2.472 -20.465 1.00 93.88 357 ALA A CA 1
ATOM 2891 C C . ALA A 1 357 ? 4.815 2.407 -19.289 1.00 93.88 357 ALA A C 1
ATOM 2893 O O . ALA A 1 357 ? 4.391 3.413 -18.724 1.00 93.88 357 ALA A O 1
ATOM 2894 N N . SER A 1 358 ? 4.472 1.188 -18.906 1.00 95.69 358 SER A N 1
ATOM 2895 C CA . SER A 1 358 ? 3.723 0.916 -17.696 1.00 95.69 358 SER A CA 1
ATOM 2896 C C . SER A 1 358 ? 4.265 -0.314 -16.992 1.00 95.69 358 SER A C 1
ATOM 2898 O O . SER A 1 358 ? 4.668 -1.283 -17.635 1.00 95.69 358 SER A O 1
ATOM 2900 N N . ILE A 1 359 ? 4.229 -0.265 -15.668 1.00 95.25 359 ILE A N 1
ATOM 2901 C CA .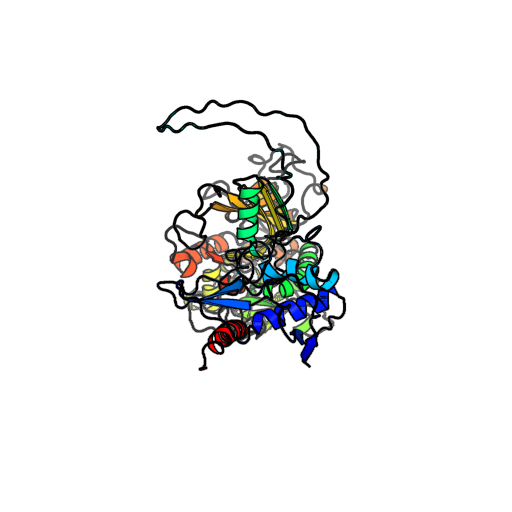 ILE A 1 359 ? 4.544 -1.368 -14.775 1.00 95.25 359 ILE A CA 1
ATOM 2902 C C . ILE A 1 359 ? 3.243 -1.769 -14.091 1.00 95.25 359 ILE A C 1
ATOM 2904 O O . ILE A 1 359 ? 2.578 -0.932 -13.478 1.00 95.25 359 ILE A O 1
ATOM 2908 N N . THR A 1 360 ? 2.854 -3.032 -14.233 1.00 97.00 360 THR A N 1
ATOM 2909 C CA . THR A 1 360 ? 1.692 -3.592 -13.530 1.00 97.00 360 THR A CA 1
ATOM 2910 C C . THR A 1 360 ? 2.098 -3.973 -12.113 1.00 97.00 360 THR A C 1
ATOM 2912 O O . THR A 1 360 ? 3.147 -4.587 -11.924 1.00 97.00 360 THR A O 1
ATOM 2915 N N . CYS A 1 361 ? 1.289 -3.584 -11.129 1.00 95.19 361 CYS A N 1
ATOM 2916 C CA . CYS A 1 361 ? 1.558 -3.808 -9.712 1.00 95.19 361 CYS A CA 1
ATOM 2917 C C . CYS A 1 361 ? 0.466 -4.679 -9.082 1.00 95.19 361 CYS A C 1
ATOM 2919 O O . CYS A 1 361 ? -0.720 -4.506 -9.378 1.00 95.19 361 CYS A O 1
ATOM 2921 N N . GLY A 1 362 ? 0.862 -5.568 -8.172 1.00 95.19 362 GLY A N 1
ATOM 2922 C CA . GLY A 1 362 ? -0.048 -6.463 -7.459 1.00 95.19 362 GLY A CA 1
ATOM 2923 C C . GLY A 1 362 ? -0.856 -5.778 -6.353 1.00 95.19 362 GLY A C 1
ATOM 2924 O O . GLY A 1 362 ? -1.905 -6.302 -5.974 1.00 95.19 362 GLY A O 1
ATOM 2925 N N . GLY A 1 363 ? -0.402 -4.617 -5.865 1.00 96.88 363 GLY A N 1
ATOM 2926 C CA . GLY A 1 363 ? -1.066 -3.834 -4.823 1.00 96.88 363 GLY A CA 1
ATOM 2927 C C . GLY A 1 363 ? -0.451 -2.448 -4.606 1.00 96.88 363 GLY A C 1
ATOM 2928 O O . GLY A 1 363 ? 0.607 -2.124 -5.153 1.00 96.88 363 GLY A O 1
ATOM 2929 N N . ILE A 1 364 ? -1.116 -1.632 -3.789 1.00 97.81 364 ILE A N 1
ATOM 2930 C CA . ILE A 1 364 ? -0.636 -0.317 -3.355 1.00 97.81 364 ILE A CA 1
ATOM 2931 C C . ILE A 1 364 ? -1.053 -0.035 -1.910 1.00 97.81 364 ILE A C 1
ATOM 2933 O O . ILE A 1 364 ? -2.226 -0.159 -1.568 1.00 97.81 364 ILE A O 1
ATOM 2937 N N . TYR A 1 365 ? -0.116 0.394 -1.070 1.00 98.25 365 TYR A N 1
ATOM 2938 C CA . TYR A 1 365 ? -0.450 1.046 0.193 1.00 98.25 365 TYR A CA 1
ATOM 2939 C C . TYR A 1 365 ? -0.749 2.520 -0.060 1.00 98.25 365 TYR A C 1
ATOM 2941 O O . TYR A 1 365 ? 0.037 3.189 -0.728 1.00 98.25 365 TYR A O 1
ATOM 2949 N N . ILE A 1 366 ? -1.847 3.035 0.489 1.00 97.56 366 ILE A N 1
ATOM 2950 C CA . ILE A 1 366 ? -2.169 4.467 0.496 1.00 97.56 366 ILE A CA 1
ATOM 2951 C C . ILE A 1 366 ? -2.493 4.869 1.935 1.00 97.56 366 ILE A C 1
ATOM 2953 O O . ILE A 1 366 ? -3.540 4.502 2.471 1.00 97.56 366 ILE A O 1
ATOM 2957 N N . GLY A 1 367 ? -1.599 5.634 2.561 1.00 96.56 367 GLY A N 1
ATOM 2958 C CA . GLY A 1 367 ? -1.709 6.019 3.966 1.00 96.56 367 GLY A CA 1
ATOM 2959 C C . GLY A 1 367 ? -1.804 4.794 4.876 1.00 96.56 367 GLY A C 1
ATOM 2960 O O . GLY A 1 367 ? -0.837 4.045 5.023 1.00 96.56 367 GLY A O 1
ATOM 2961 N N . SER A 1 368 ? -2.973 4.572 5.477 1.00 97.75 368 SER A N 1
ATOM 2962 C CA . SER A 1 368 ? -3.217 3.475 6.418 1.00 97.75 368 SER A CA 1
ATOM 2963 C C . SER A 1 368 ? -3.587 2.133 5.780 1.00 97.75 368 SER A C 1
ATOM 2965 O O . SER A 1 368 ? -3.559 1.131 6.487 1.00 97.75 368 SER A O 1
ATOM 2967 N N . GLU A 1 369 ? -3.949 2.079 4.497 1.00 98.12 369 GLU A N 1
ATOM 2968 C CA . GLU A 1 369 ? -4.630 0.911 3.912 1.00 98.12 369 GLU A CA 1
ATOM 2969 C C . GLU A 1 369 ? -3.848 0.274 2.758 1.00 98.12 369 GLU A C 1
ATOM 2971 O O . GLU A 1 369 ? -3.244 0.980 1.948 1.00 98.12 369 GLU A O 1
ATOM 2976 N N . LEU A 1 370 ? -3.909 -1.058 2.657 1.00 98.25 370 LEU A N 1
ATOM 2977 C CA . LEU A 1 370 ? -3.453 -1.837 1.510 1.00 98.25 370 LEU A CA 1
ATOM 2978 C C . LEU A 1 370 ? -4.617 -2.075 0.547 1.00 98.25 370 LEU A C 1
ATOM 2980 O O . LEU A 1 370 ? -5.619 -2.701 0.905 1.00 98.25 370 LEU A O 1
ATOM 2984 N N . ILE A 1 371 ? -4.441 -1.644 -0.697 1.00 98.25 371 ILE A N 1
ATOM 2985 C CA . ILE A 1 371 ? -5.434 -1.705 -1.767 1.00 98.25 371 ILE A CA 1
ATOM 2986 C C . ILE A 1 371 ? -4.953 -2.646 -2.873 1.00 98.25 371 ILE A C 1
ATOM 2988 O O . ILE A 1 371 ? -3.826 -2.527 -3.361 1.00 98.25 371 ILE A O 1
ATOM 2992 N N . LEU A 1 372 ? -5.822 -3.565 -3.289 1.00 98.06 372 LEU A N 1
ATOM 2993 C CA . LEU A 1 372 ? -5.532 -4.644 -4.233 1.00 98.06 372 LEU A CA 1
ATOM 2994 C C . LEU A 1 372 ? -6.529 -4.662 -5.407 1.00 98.06 372 LEU A C 1
ATOM 2996 O O . LEU A 1 372 ? -7.652 -4.170 -5.282 1.00 98.06 372 LEU A O 1
ATOM 3000 N N . PRO A 1 373 ? -6.170 -5.267 -6.556 1.00 97.50 373 PRO A N 1
ATOM 3001 C CA . PRO A 1 373 ? -7.157 -5.679 -7.551 1.00 97.50 373 PRO A CA 1
ATOM 3002 C C . PRO A 1 373 ? -8.205 -6.607 -6.923 1.00 97.50 373 PRO A C 1
ATOM 3004 O O . PRO A 1 373 ? -7.849 -7.525 -6.192 1.00 97.50 373 PRO A O 1
ATOM 3007 N N . GLY A 1 374 ? -9.481 -6.367 -7.215 1.00 96.75 374 GLY A N 1
ATOM 3008 C CA . GLY A 1 374 ? -10.630 -7.008 -6.572 1.00 96.75 374 GLY A CA 1
ATOM 3009 C C . GLY A 1 374 ? -11.321 -6.108 -5.547 1.00 96.75 374 GLY A C 1
ATOM 3010 O O . GLY A 1 374 ? -12.546 -6.169 -5.436 1.00 96.75 374 GLY A O 1
ATOM 3011 N N . ASP A 1 375 ? -10.573 -5.219 -4.882 1.00 98.31 375 ASP A N 1
ATOM 3012 C CA . ASP A 1 375 ? -11.134 -4.338 -3.860 1.00 98.31 375 ASP A CA 1
ATOM 3013 C C . ASP A 1 375 ? -12.103 -3.310 -4.450 1.00 98.31 375 ASP A C 1
ATOM 3015 O O . ASP A 1 375 ? -11.888 -2.754 -5.531 1.00 98.31 375 ASP A O 1
ATOM 3019 N N . VAL A 1 376 ? -13.129 -2.977 -3.677 1.00 98.50 376 VAL A N 1
ATOM 3020 C CA . VAL A 1 376 ? -13.997 -1.823 -3.884 1.00 98.50 376 VAL A CA 1
ATOM 3021 C C . VAL A 1 376 ? -13.515 -0.667 -3.018 1.00 98.50 376 VAL A C 1
ATOM 3023 O O . VAL A 1 376 ? -13.407 -0.787 -1.797 1.00 98.50 376 VAL A O 1
ATOM 3026 N N . VAL A 1 377 ? -13.248 0.475 -3.648 1.00 98.38 377 VAL A N 1
ATOM 3027 C CA . VAL A 1 377 ? -12.775 1.699 -2.990 1.00 98.38 377 VAL A CA 1
ATOM 3028 C C . VAL A 1 377 ? -13.707 2.872 -3.251 1.00 98.38 377 VAL A C 1
ATOM 3030 O O . VAL A 1 377 ? -14.375 2.932 -4.281 1.00 98.38 377 VAL A O 1
ATOM 3033 N N . ARG A 1 378 ? -13.718 3.835 -2.331 1.00 97.88 378 ARG A N 1
ATOM 3034 C CA . ARG A 1 378 ? -14.456 5.098 -2.460 1.00 97.88 378 ARG A CA 1
ATOM 3035 C C . ARG A 1 378 ? -13.637 6.108 -3.252 1.00 97.88 378 ARG A C 1
ATOM 3037 O O . ARG A 1 378 ? -12.415 6.172 -3.088 1.00 97.88 378 ARG A O 1
ATOM 3044 N N . LEU A 1 379 ? -14.292 6.908 -4.090 1.00 97.00 379 LEU A N 1
ATOM 3045 C CA . LEU A 1 379 ? -13.615 7.926 -4.894 1.00 97.00 379 LEU A CA 1
ATOM 3046 C C . LEU A 1 379 ? -13.881 9.337 -4.387 1.00 97.00 379 LEU A C 1
ATOM 3048 O O . LEU A 1 379 ? -14.951 9.642 -3.864 1.00 97.00 379 LEU A O 1
ATOM 3052 N N . THR A 1 380 ? -12.912 10.220 -4.609 1.00 94.19 380 THR A N 1
ATOM 3053 C CA . THR A 1 380 ? -13.078 11.639 -4.315 1.00 94.19 380 THR A CA 1
ATOM 3054 C C . THR A 1 380 ? -14.233 12.233 -5.123 1.00 94.19 380 THR A C 1
ATOM 3056 O O . THR A 1 380 ? -14.411 11.893 -6.301 1.00 94.19 380 THR A O 1
ATOM 3059 N N . PRO A 1 381 ? -15.015 13.155 -4.542 1.00 88.94 381 PRO A N 1
ATOM 3060 C CA . PRO A 1 381 ? -16.055 13.858 -5.283 1.00 88.94 381 PRO A CA 1
ATOM 3061 C C . PRO A 1 381 ? -15.461 14.627 -6.479 1.00 88.94 381 PRO A C 1
ATOM 3063 O O . PRO A 1 381 ? -14.266 14.935 -6.512 1.00 88.94 381 PRO A O 1
ATOM 3066 N N . GLN A 1 382 ? -16.264 14.918 -7.507 1.00 79.81 382 GLN A N 1
ATOM 3067 C CA . GLN A 1 382 ? -15.800 15.755 -8.628 1.00 79.81 382 GLN A CA 1
ATOM 3068 C C . GLN A 1 382 ? -15.652 17.228 -8.228 1.00 79.81 382 GLN A C 1
ATOM 3070 O O . GLN A 1 382 ? -14.770 17.921 -8.729 1.00 79.81 382 GLN A O 1
ATOM 3075 N N . THR A 1 383 ? -16.490 17.702 -7.306 1.00 78.50 383 THR A N 1
ATOM 3076 C CA . THR A 1 383 ? -16.438 19.065 -6.775 1.00 78.50 383 THR A CA 1
ATOM 3077 C C . THR A 1 383 ? -15.723 19.080 -5.426 1.00 78.50 383 THR A C 1
ATOM 3079 O O . THR A 1 383 ? -15.849 18.146 -4.638 1.00 78.50 383 THR A O 1
ATOM 3082 N N . ARG A 1 384 ? -14.981 20.154 -5.121 1.00 67.44 384 ARG A N 1
ATOM 3083 C CA . ARG A 1 384 ? -14.188 20.270 -3.876 1.00 67.44 384 ARG A CA 1
ATOM 3084 C C . ARG A 1 384 ? -15.006 20.132 -2.581 1.00 67.44 384 ARG A C 1
ATOM 3086 O O . ARG A 1 384 ? -14.432 19.827 -1.546 1.00 67.44 384 ARG A O 1
ATOM 3093 N N . HIS A 1 385 ? -16.318 20.345 -2.645 1.00 71.25 385 HIS A N 1
ATOM 3094 C CA . HIS A 1 385 ? -17.248 20.227 -1.515 1.00 71.25 385 HIS A CA 1
ATOM 3095 C C . HIS A 1 385 ? -18.375 19.221 -1.793 1.00 71.25 385 HIS A C 1
ATOM 3097 O O . HIS A 1 385 ? -19.444 19.292 -1.192 1.00 71.25 385 HIS A O 1
ATOM 3103 N N . GLY A 1 386 ? -18.169 18.323 -2.759 1.00 78.50 386 GLY A N 1
ATOM 3104 C CA . GLY A 1 386 ? -19.157 17.321 -3.130 1.00 78.50 386 GLY A CA 1
ATOM 3105 C C . GLY A 1 386 ? -19.288 16.214 -2.088 1.00 78.50 386 GLY A C 1
ATOM 3106 O O . GLY A 1 386 ? -18.409 15.998 -1.258 1.00 78.50 386 GLY A O 1
ATOM 3107 N N . THR A 1 387 ? -20.387 15.468 -2.165 1.00 88.94 387 THR A N 1
ATOM 3108 C CA . THR A 1 387 ? -20.550 14.241 -1.378 1.00 88.94 387 THR A CA 1
ATOM 3109 C C . THR A 1 387 ? -19.863 13.077 -2.089 1.00 88.94 387 THR A C 1
ATOM 3111 O O . THR A 1 387 ? -19.855 13.001 -3.319 1.00 88.94 387 THR A O 1
ATOM 3114 N N . VAL A 1 388 ? -19.280 12.158 -1.319 1.00 94.62 388 VAL A N 1
ATOM 3115 C CA . VAL A 1 388 ? -18.750 10.897 -1.850 1.00 94.62 388 VAL A CA 1
ATOM 3116 C C . VAL A 1 388 ? -19.920 10.018 -2.274 1.00 94.62 388 VAL A C 1
ATOM 3118 O O . VAL A 1 388 ? -20.661 9.526 -1.426 1.00 94.62 388 VAL A O 1
ATOM 3121 N N . VAL A 1 389 ? -20.079 9.848 -3.584 1.00 96.00 389 VAL A N 1
ATOM 3122 C CA . VAL A 1 389 ? -21.170 9.073 -4.204 1.00 96.00 389 VAL A CA 1
ATOM 3123 C C . VAL A 1 389 ? -20.666 7.965 -5.127 1.00 96.00 389 VAL A C 1
ATOM 3125 O O . VAL A 1 389 ? -21.450 7.131 -5.565 1.00 96.00 389 VAL A O 1
ATOM 3128 N N . ASP A 1 390 ? -19.360 7.926 -5.404 1.00 96.81 390 ASP A N 1
ATOM 3129 C CA . ASP A 1 390 ? -18.775 6.978 -6.348 1.00 96.81 390 ASP A CA 1
ATOM 3130 C C . ASP A 1 390 ? -17.893 5.942 -5.659 1.00 96.81 390 ASP A C 1
ATOM 3132 O O . ASP A 1 390 ? -17.141 6.242 -4.723 1.00 96.81 390 ASP A O 1
ATOM 3136 N N . CYS A 1 391 ? -17.914 4.739 -6.218 1.00 98.00 391 CYS A N 1
ATOM 3137 C CA . CYS A 1 391 ? -17.033 3.639 -5.874 1.00 98.00 391 CYS A CA 1
ATOM 3138 C C . CYS A 1 391 ? -16.367 3.060 -7.129 1.00 98.00 391 CYS A C 1
ATOM 3140 O O . CYS A 1 391 ? -16.864 3.188 -8.249 1.00 98.00 391 CYS A O 1
ATOM 3142 N N . LEU A 1 392 ? -15.234 2.393 -6.934 1.00 98.50 392 LEU A N 1
ATOM 3143 C CA . LEU A 1 392 ? -14.489 1.702 -7.978 1.00 98.50 392 LEU A CA 1
ATOM 3144 C C . LEU A 1 392 ? -14.142 0.297 -7.507 1.00 98.50 392 LEU A C 1
ATOM 3146 O O . LEU A 1 392 ? -13.435 0.156 -6.515 1.00 98.50 392 LEU A O 1
ATOM 3150 N N . GLN A 1 393 ? -14.577 -0.723 -8.241 1.00 98.25 393 GLN A N 1
ATOM 3151 C CA . GLN A 1 393 ? -14.038 -2.071 -8.104 1.00 98.25 393 GLN A CA 1
ATOM 3152 C C . GLN A 1 393 ? -12.775 -2.188 -8.952 1.00 98.25 393 GLN A C 1
ATOM 3154 O O . GLN A 1 393 ? -12.833 -2.116 -10.182 1.00 98.25 393 GLN A O 1
ATOM 3159 N N . ILE A 1 394 ? -11.628 -2.337 -8.304 1.00 98.50 394 ILE A N 1
ATOM 3160 C CA . ILE A 1 394 ? -10.318 -2.255 -8.940 1.00 98.50 394 ILE A CA 1
ATOM 3161 C C . ILE A 1 394 ? -10.053 -3.510 -9.766 1.00 98.50 394 ILE A C 1
ATOM 3163 O O . ILE A 1 394 ? -10.181 -4.629 -9.284 1.00 98.50 394 ILE A O 1
ATOM 3167 N N . THR A 1 395 ? -9.610 -3.325 -11.005 1.00 97.94 395 THR A N 1
ATOM 3168 C CA . THR A 1 395 ? -9.175 -4.411 -11.892 1.00 97.94 395 THR A CA 1
ATOM 3169 C C . THR A 1 395 ? -7.667 -4.406 -12.117 1.00 97.94 395 THR A C 1
ATOM 3171 O O . THR A 1 395 ? -7.089 -5.451 -12.384 1.00 97.94 395 THR A O 1
ATOM 3174 N N . SER A 1 396 ? -7.004 -3.245 -12.041 1.00 97.88 396 SER A N 1
ATOM 3175 C CA . SER A 1 396 ? -5.544 -3.171 -12.174 1.00 97.88 396 SER A CA 1
ATOM 3176 C C . SER A 1 396 ? -4.959 -1.904 -11.562 1.00 97.88 396 SER A C 1
ATOM 3178 O O . SER A 1 396 ? -5.547 -0.827 -11.696 1.00 97.88 396 SER A O 1
ATOM 3180 N N . ILE A 1 397 ? -3.748 -2.017 -11.023 1.00 98.44 397 ILE A N 1
ATOM 3181 C CA . ILE A 1 397 ? -2.926 -0.903 -10.543 1.00 98.44 397 ILE A CA 1
ATOM 3182 C C . ILE A 1 397 ? -1.685 -0.834 -11.436 1.00 98.44 397 ILE A C 1
ATOM 3184 O O . ILE A 1 397 ? -1.026 -1.850 -11.660 1.00 98.44 397 ILE A O 1
ATOM 3188 N N . LYS A 1 398 ? -1.391 0.343 -11.998 1.00 97.56 398 LYS A N 1
ATOM 3189 C CA . LYS A 1 398 ? -0.259 0.529 -12.914 1.00 97.56 398 LYS A CA 1
ATOM 3190 C C . LYS A 1 398 ? 0.514 1.803 -12.618 1.00 97.56 398 LYS A C 1
ATOM 3192 O O . LYS A 1 398 ? -0.065 2.888 -12.613 1.00 97.56 398 LYS A O 1
ATOM 3197 N N . LEU A 1 399 ? 1.828 1.687 -12.488 1.00 95.25 399 LEU A N 1
ATOM 3198 C CA . LEU A 1 399 ? 2.741 2.822 -12.582 1.00 95.25 399 LEU A CA 1
ATOM 3199 C C . LEU A 1 399 ? 2.979 3.127 -14.061 1.00 95.25 399 LEU A C 1
ATOM 3201 O O . LEU A 1 399 ? 3.381 2.254 -14.818 1.00 95.25 399 LEU A O 1
ATOM 3205 N N . THR A 1 400 ? 2.681 4.345 -14.495 1.00 92.00 400 THR A N 1
ATOM 3206 C CA . THR A 1 400 ? 2.891 4.810 -15.871 1.00 92.00 400 THR A CA 1
ATOM 3207 C C . THR A 1 400 ? 4.114 5.706 -15.914 1.00 92.00 400 THR A C 1
ATOM 3209 O O . THR A 1 400 ? 4.200 6.646 -15.127 1.00 92.00 400 THR A O 1
ATOM 3212 N N . LEU A 1 401 ? 5.021 5.413 -16.841 1.00 89.25 401 LEU A N 1
ATOM 3213 C CA . LEU A 1 401 ? 6.214 6.192 -17.139 1.00 89.25 401 LEU A CA 1
ATOM 3214 C C . LEU A 1 401 ? 5.997 6.884 -18.485 1.00 89.25 401 LEU A C 1
ATOM 3216 O O . LEU A 1 401 ? 5.649 6.232 -19.472 1.00 89.25 401 LEU A O 1
ATOM 3220 N N . SER A 1 402 ? 6.177 8.196 -18.523 1.00 87.31 402 SER A N 1
ATOM 3221 C CA . SER A 1 402 ? 5.949 9.023 -19.712 1.00 87.31 402 SER A CA 1
ATOM 3222 C C . SER A 1 402 ? 7.068 10.038 -19.888 1.00 87.31 402 SER A C 1
ATOM 3224 O O . SER A 1 402 ? 7.777 10.355 -18.933 1.00 87.31 402 SER A O 1
ATOM 3226 N N . ASN A 1 403 ? 7.217 10.545 -21.111 1.00 84.81 403 ASN A N 1
ATOM 3227 C CA . ASN A 1 403 ? 8.263 11.498 -21.491 1.00 84.81 403 ASN A CA 1
ATOM 3228 C C . ASN A 1 403 ? 9.684 10.936 -21.268 1.00 84.81 403 ASN A C 1
ATOM 3230 O O . ASN A 1 403 ? 10.599 11.665 -20.880 1.00 84.81 403 ASN A O 1
ATOM 3234 N N . LEU A 1 404 ? 9.866 9.624 -21.489 1.00 84.56 404 LEU A N 1
ATOM 3235 C CA . LEU A 1 404 ? 11.161 8.939 -21.336 1.00 84.56 404 LEU A CA 1
ATOM 3236 C C . LEU A 1 404 ? 12.219 9.449 -22.328 1.00 84.56 404 LEU A C 1
ATOM 3238 O O . LEU A 1 404 ? 13.412 9.312 -22.089 1.00 84.56 404 LEU A O 1
ATOM 3242 N N . ASP A 1 405 ? 11.790 10.036 -23.440 1.00 85.94 405 ASP A N 1
ATOM 3243 C CA . ASP A 1 405 ? 12.628 10.656 -24.463 1.00 85.94 405 ASP A CA 1
ATOM 3244 C C . ASP A 1 405 ? 13.245 11.984 -24.037 1.00 85.94 405 ASP A C 1
ATOM 3246 O O . ASP A 1 405 ? 14.340 12.315 -24.488 1.00 85.94 405 ASP A O 1
ATOM 3250 N N . THR A 1 406 ? 12.570 12.712 -23.152 1.00 81.38 406 THR A N 1
ATOM 3251 C CA . THR A 1 406 ? 13.074 13.968 -22.580 1.00 81.38 406 THR A CA 1
ATOM 3252 C C . THR A 1 406 ? 13.835 13.774 -21.272 1.00 81.38 406 THR A C 1
ATOM 3254 O O . THR A 1 406 ? 14.379 14.737 -20.737 1.00 81.38 406 THR A O 1
ATOM 3257 N N . ALA A 1 407 ? 13.842 12.549 -20.741 1.00 74.31 407 ALA A N 1
ATOM 3258 C CA . ALA A 1 407 ? 14.421 12.265 -19.444 1.00 74.31 407 ALA A CA 1
ATOM 3259 C C . ALA A 1 407 ? 15.943 12.102 -19.504 1.00 74.31 407 ALA A C 1
ATOM 3261 O O . ALA A 1 407 ? 16.489 11.634 -20.508 1.00 74.31 407 ALA A O 1
ATOM 3262 N N . SER A 1 408 ? 16.620 12.459 -18.412 1.00 68.00 408 SER A N 1
ATOM 3263 C CA . SER A 1 408 ? 18.053 12.217 -18.269 1.00 68.00 408 SER A CA 1
ATOM 3264 C C . SER A 1 408 ? 18.378 10.720 -18.287 1.00 68.00 408 SER A C 1
ATOM 3266 O O . SER A 1 408 ? 17.544 9.848 -18.013 1.00 68.00 408 SER A O 1
ATOM 3268 N N . ASP A 1 409 ? 19.630 10.423 -18.622 1.00 67.25 409 ASP A N 1
ATOM 3269 C CA . ASP A 1 409 ? 20.178 9.083 -18.489 1.00 67.25 409 ASP A CA 1
ATOM 3270 C C . ASP A 1 409 ? 20.584 8.759 -17.043 1.00 67.25 409 ASP A C 1
ATOM 3272 O O . ASP A 1 409 ? 20.913 7.608 -16.786 1.00 67.25 409 ASP A O 1
ATOM 3276 N N . ASP A 1 410 ? 20.535 9.707 -16.108 1.00 65.88 410 ASP A N 1
ATOM 3277 C CA . ASP A 1 410 ? 20.734 9.472 -14.676 1.00 65.88 410 ASP A CA 1
ATOM 3278 C C . ASP A 1 410 ? 19.447 9.810 -13.908 1.00 65.88 410 ASP A C 1
ATOM 3280 O O . ASP A 1 410 ? 18.997 10.954 -13.900 1.00 65.88 410 ASP A O 1
ATOM 3284 N N . ASP A 1 411 ? 18.842 8.807 -13.272 1.00 61.16 411 ASP A N 1
ATOM 3285 C CA . ASP A 1 411 ? 17.589 8.967 -12.527 1.00 61.16 411 ASP A CA 1
ATOM 3286 C C . ASP A 1 411 ? 17.803 9.751 -11.202 1.00 61.16 411 ASP A C 1
ATOM 3288 O O . ASP A 1 411 ? 16.831 10.201 -10.589 1.00 61.16 411 ASP A O 1
ATOM 3292 N N . TYR A 1 412 ? 19.059 9.984 -10.785 1.00 57.81 412 TYR A N 1
ATOM 3293 C CA . TYR A 1 412 ? 19.434 10.674 -9.541 1.00 57.81 412 TYR A CA 1
ATOM 3294 C C . TYR A 1 412 ? 19.966 12.104 -9.738 1.00 57.81 412 TYR A C 1
ATOM 3296 O O . TYR A 1 412 ? 20.132 12.837 -8.757 1.00 57.81 412 TYR A O 1
ATOM 3304 N N . ASP A 1 413 ? 20.192 12.547 -10.978 1.00 55.81 413 ASP A N 1
ATOM 3305 C CA . ASP A 1 413 ? 20.839 13.835 -11.280 1.00 55.81 413 ASP A CA 1
ATOM 3306 C C . ASP A 1 413 ? 19.944 15.074 -11.074 1.00 55.81 413 ASP A C 1
ATOM 3308 O O . ASP A 1 413 ? 20.403 16.212 -11.202 1.00 55.81 413 ASP A O 1
ATOM 3312 N N . ARG A 1 414 ? 18.664 14.862 -10.735 1.00 58.69 414 ARG A N 1
ATOM 3313 C CA . ARG A 1 414 ? 17.620 15.891 -10.558 1.00 58.69 414 ARG A CA 1
ATOM 3314 C C . ARG A 1 414 ? 17.449 16.835 -11.763 1.00 58.69 414 ARG A C 1
ATOM 3316 O O . ARG A 1 414 ? 16.815 17.878 -11.604 1.00 58.69 414 ARG A O 1
ATOM 3323 N N . ALA A 1 415 ? 17.970 16.499 -12.945 1.00 61.38 415 ALA A N 1
ATOM 3324 C CA . ALA A 1 415 ? 17.980 17.386 -14.105 1.00 61.38 415 ALA A CA 1
ATOM 3325 C C . ALA A 1 415 ? 16.623 17.399 -14.827 1.00 61.38 415 ALA A C 1
ATOM 3327 O O . ALA A 1 415 ? 15.876 18.371 -14.735 1.00 61.38 415 ALA A O 1
ATOM 3328 N N . HIS A 1 416 ? 16.285 16.312 -15.527 1.00 60.97 416 HIS A N 1
ATOM 3329 C CA . HIS A 1 416 ? 15.015 16.157 -16.246 1.00 60.97 416 HIS A CA 1
ATOM 3330 C C . HIS A 1 416 ? 14.457 14.750 -15.990 1.00 60.97 416 HIS A C 1
ATOM 3332 O O . HIS A 1 416 ? 14.753 13.833 -16.752 1.00 60.97 416 HIS A O 1
ATOM 3338 N N . PRO A 1 417 ? 13.695 14.519 -14.909 1.00 68.44 417 PRO A N 1
ATOM 3339 C CA . PRO A 1 417 ? 13.122 13.201 -14.647 1.00 68.44 417 PRO A CA 1
ATOM 3340 C C . PRO A 1 417 ? 11.954 12.902 -15.600 1.00 68.44 417 PRO A C 1
ATOM 3342 O O . PRO A 1 417 ? 11.183 13.797 -15.959 1.00 68.44 417 PRO A O 1
ATOM 3345 N N . TYR A 1 418 ? 11.772 11.630 -15.971 1.00 74.38 418 TYR A N 1
ATOM 3346 C CA . TYR A 1 418 ? 10.536 11.198 -16.630 1.00 74.38 418 TYR A CA 1
ATOM 3347 C C . TYR A 1 418 ? 9.338 11.343 -15.687 1.00 74.38 418 TYR A C 1
ATOM 3349 O O . TYR A 1 418 ? 9.452 11.337 -14.459 1.00 74.38 418 TYR A O 1
ATOM 3357 N N . SER A 1 419 ? 8.147 11.466 -16.270 1.00 79.69 419 SER A N 1
ATOM 3358 C CA . SER A 1 419 ? 6.913 11.609 -15.504 1.00 79.69 419 SER A CA 1
ATOM 3359 C C . SER A 1 419 ? 6.383 10.245 -15.071 1.00 79.69 419 SER A C 1
ATOM 3361 O O . SER A 1 419 ? 5.976 9.431 -15.904 1.00 79.69 419 SER A O 1
ATOM 3363 N N . SER A 1 420 ? 6.353 10.036 -13.756 1.00 85.44 420 SER A N 1
ATOM 3364 C CA . SER A 1 420 ? 5.821 8.843 -13.096 1.00 85.44 420 SER A CA 1
ATOM 3365 C C . SER A 1 420 ? 4.436 9.124 -12.522 1.00 85.44 420 SER A C 1
ATOM 3367 O O . SER A 1 420 ? 4.245 10.060 -11.747 1.00 85.44 420 SER A O 1
ATOM 3369 N N . THR A 1 421 ? 3.430 8.337 -12.902 1.00 88.00 421 THR A N 1
ATOM 3370 C CA . THR A 1 421 ? 2.062 8.486 -12.381 1.00 88.00 421 THR A CA 1
ATOM 3371 C C . THR A 1 421 ? 1.414 7.136 -12.141 1.00 88.00 421 THR A C 1
ATOM 3373 O O . THR A 1 421 ? 1.338 6.300 -13.042 1.00 88.00 421 THR A O 1
ATOM 3376 N N . VAL A 1 422 ? 0.887 6.932 -10.935 1.00 94.12 422 VAL A N 1
ATOM 3377 C CA . VAL A 1 422 ? 0.130 5.724 -10.605 1.00 94.12 422 VAL A CA 1
ATOM 3378 C C . VAL A 1 422 ? -1.331 5.888 -11.001 1.00 94.12 422 VAL A C 1
ATOM 3380 O O . VAL A 1 422 ? -2.029 6.790 -10.529 1.00 94.12 422 VAL A O 1
ATOM 3383 N N . HIS A 1 423 ? -1.795 4.968 -11.837 1.00 96.25 423 HIS A N 1
ATOM 3384 C CA . HIS A 1 423 ? -3.169 4.864 -12.290 1.00 96.25 423 HIS A CA 1
ATOM 3385 C C . HIS A 1 423 ? -3.830 3.603 -11.737 1.00 96.25 423 HIS A C 1
ATOM 3387 O O . HIS A 1 423 ? -3.277 2.504 -11.806 1.00 96.25 423 HIS A O 1
ATOM 3393 N N . ILE A 1 424 ? -5.058 3.759 -11.256 1.00 98.25 424 ILE A N 1
ATOM 3394 C CA . ILE A 1 424 ? -5.935 2.677 -10.818 1.00 98.25 424 ILE A CA 1
ATOM 3395 C C . ILE A 1 424 ? -7.064 2.576 -11.839 1.00 98.25 424 ILE A C 1
ATOM 3397 O O . ILE A 1 424 ? -7.669 3.576 -12.224 1.00 98.25 424 ILE A O 1
ATOM 3401 N N . THR A 1 425 ? -7.300 1.370 -12.344 1.00 98.56 425 THR A N 1
ATOM 3402 C CA . THR A 1 425 ? -8.353 1.085 -13.327 1.00 98.56 425 THR A CA 1
ATOM 3403 C C . THR A 1 425 ? -9.354 0.117 -12.724 1.00 98.56 425 THR A C 1
ATOM 3405 O O . THR A 1 425 ? -8.950 -0.787 -11.992 1.00 98.56 425 THR A O 1
ATOM 3408 N N . GLY A 1 426 ? -10.638 0.296 -13.025 1.00 98.25 426 GLY A N 1
ATOM 3409 C CA . GLY A 1 426 ? -11.683 -0.565 -12.492 1.00 98.25 426 GLY A CA 1
ATOM 3410 C C . GLY A 1 426 ? -13.081 -0.291 -13.036 1.00 98.25 426 GLY A C 1
ATOM 3411 O O . GLY A 1 426 ? -13.280 0.611 -13.857 1.00 98.25 426 GLY A O 1
ATOM 3412 N N . LYS A 1 427 ? -14.047 -1.074 -12.552 1.00 98.31 427 LYS A N 1
ATOM 3413 C CA . LYS A 1 427 ? -15.474 -0.891 -12.831 1.00 98.31 427 LYS A CA 1
ATOM 3414 C C . LYS A 1 427 ? -16.047 0.145 -11.865 1.00 98.31 427 LYS A C 1
ATOM 3416 O O . LYS A 1 427 ? -15.912 0.002 -10.651 1.00 98.31 427 LYS A O 1
ATOM 3421 N N . GLY A 1 428 ? -16.595 1.225 -12.408 1.00 97.75 428 GLY A N 1
ATOM 3422 C CA . GLY A 1 428 ? -17.062 2.384 -11.655 1.00 97.75 428 GLY A CA 1
ATOM 3423 C C . GLY A 1 428 ? -18.563 2.331 -11.398 1.00 97.75 428 GLY A C 1
ATOM 3424 O O . GLY A 1 428 ? -19.340 2.070 -12.318 1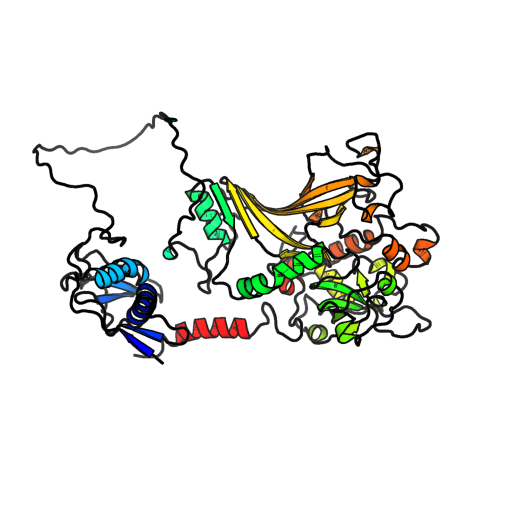.00 97.75 428 GLY A O 1
ATOM 3425 N N . TYR A 1 429 ? -18.953 2.643 -10.168 1.00 97.94 429 TYR A N 1
ATOM 3426 C CA . TYR A 1 429 ? -20.338 2.650 -9.707 1.00 97.94 429 TYR A CA 1
ATOM 3427 C C . TYR A 1 429 ? -20.638 3.966 -8.995 1.00 97.94 429 TYR A C 1
ATOM 3429 O O . TYR A 1 429 ? -19.758 4.535 -8.351 1.00 97.94 429 TYR A O 1
ATOM 3437 N N . THR A 1 430 ? -21.872 4.444 -9.092 1.00 97.00 430 THR A N 1
ATOM 3438 C CA . THR A 1 430 ? -22.319 5.662 -8.411 1.00 97.00 430 THR A CA 1
ATOM 3439 C C . THR A 1 430 ? -23.736 5.498 -7.884 1.00 97.00 430 THR A C 1
ATOM 3441 O O . THR A 1 430 ? -24.535 4.799 -8.504 1.00 97.00 430 THR A O 1
ATOM 3444 N N . CYS A 1 431 ? -24.048 6.125 -6.752 1.00 95.38 431 CYS A N 1
ATOM 3445 C CA . CYS A 1 431 ? -25.420 6.236 -6.246 1.00 95.38 431 CYS A CA 1
ATOM 3446 C C . CYS A 1 431 ? -26.104 7.554 -6.663 1.00 95.38 431 CYS A C 1
ATOM 3448 O O . CYS A 1 431 ? -27.189 7.866 -6.181 1.00 95.38 431 CYS A O 1
ATOM 3450 N N . ASP A 1 432 ? -25.478 8.330 -7.555 1.00 93.94 432 ASP A N 1
ATOM 3451 C CA . ASP A 1 432 ? -26.039 9.553 -8.133 1.00 93.94 432 ASP A CA 1
ATOM 3452 C C . ASP A 1 432 ? -26.482 9.318 -9.587 1.00 93.94 432 ASP A C 1
ATOM 3454 O O . ASP A 1 432 ? -25.659 9.137 -10.491 1.00 93.94 432 ASP A O 1
ATOM 3458 N N . VAL A 1 433 ? -27.796 9.368 -9.824 1.00 94.75 433 VAL A N 1
ATOM 3459 C CA . VAL A 1 433 ? -28.412 9.166 -11.145 1.00 94.75 433 VAL A CA 1
ATOM 3460 C C . VAL A 1 433 ? -27.892 10.136 -12.208 1.00 94.75 433 VAL A C 1
ATOM 3462 O O . VAL A 1 433 ? -27.785 9.763 -13.375 1.00 94.75 433 VAL A O 1
ATOM 3465 N N . LEU A 1 434 ? -27.516 11.366 -11.834 1.00 93.31 434 LEU A N 1
ATOM 3466 C CA . LEU A 1 434 ? -27.020 12.367 -12.786 1.00 93.31 434 LEU A CA 1
ATOM 3467 C C . LEU A 1 434 ? -25.639 12.009 -13.340 1.00 93.31 434 LEU A C 1
ATOM 3469 O O . LEU A 1 434 ? -25.210 12.552 -14.358 1.00 93.31 434 LEU A O 1
ATOM 3473 N N . ARG A 1 435 ? -24.941 11.097 -12.663 1.00 91.81 435 ARG A N 1
ATOM 3474 C CA . ARG A 1 435 ? -23.599 10.637 -13.015 1.00 91.81 435 ARG A CA 1
ATOM 3475 C C . ARG A 1 435 ? -23.598 9.274 -13.688 1.00 91.81 435 ARG A C 1
ATOM 3477 O O . ARG A 1 435 ? -22.574 8.881 -14.247 1.00 91.81 435 ARG A O 1
ATOM 3484 N N . GLY A 1 436 ? -24.719 8.563 -13.623 1.00 93.62 436 GLY A N 1
ATOM 3485 C CA . GLY A 1 436 ? -24.903 7.289 -14.290 1.00 93.62 436 GLY A CA 1
ATOM 3486 C C . GLY A 1 436 ? -24.728 7.421 -15.799 1.00 93.62 436 GLY A C 1
ATOM 3487 O O . GLY A 1 436 ? -25.264 8.324 -16.436 1.00 93.62 436 GLY A O 1
ATOM 3488 N N . HIS A 1 437 ? -23.993 6.482 -16.389 1.00 93.44 437 HIS A N 1
ATOM 3489 C CA . HIS A 1 437 ? -23.913 6.333 -17.837 1.00 93.44 437 HIS A CA 1
ATOM 3490 C C . HIS A 1 437 ? -25.296 6.031 -18.439 1.00 93.44 437 HIS A C 1
ATOM 3492 O O . HIS A 1 437 ? -25.635 6.508 -19.521 1.00 93.44 437 HIS A O 1
ATOM 3498 N N . THR A 1 438 ? -26.111 5.263 -17.714 1.00 89.62 438 THR A N 1
ATOM 3499 C CA . THR A 1 438 ? -27.510 4.982 -18.041 1.00 89.62 438 THR A CA 1
ATOM 3500 C C . THR A 1 438 ? -28.437 5.742 -17.102 1.00 89.62 438 THR A C 1
ATOM 3502 O O . THR A 1 438 ? -28.087 6.010 -15.959 1.00 89.62 438 THR A O 1
ATOM 3505 N N . LYS A 1 439 ? -29.663 6.033 -17.553 1.00 90.38 439 LYS A N 1
ATOM 3506 C CA . LYS A 1 439 ? -30.714 6.577 -16.672 1.00 90.38 439 LYS A CA 1
ATOM 3507 C C . LYS A 1 439 ? -31.319 5.516 -15.749 1.00 90.38 439 LYS A C 1
ATOM 3509 O O . LYS A 1 439 ? -31.867 5.847 -14.706 1.00 90.38 439 LYS A O 1
ATOM 3514 N N . PHE A 1 440 ? -31.217 4.245 -16.132 1.00 92.94 440 PHE A N 1
ATOM 3515 C CA . PHE A 1 440 ? -31.758 3.127 -15.366 1.00 92.94 440 PHE A CA 1
ATOM 3516 C C . PHE A 1 440 ? -30.720 2.573 -14.389 1.00 92.94 440 PHE A C 1
ATOM 3518 O O . PHE A 1 440 ? -29.555 2.438 -14.792 1.00 92.94 440 PHE A O 1
ATOM 3525 N N . PRO A 1 441 ? -31.133 2.233 -13.156 1.00 96.12 441 PRO A N 1
ATOM 3526 C CA . PRO A 1 441 ? -30.256 1.622 -12.173 1.00 96.12 441 PRO A CA 1
ATOM 3527 C C . PRO A 1 441 ? -29.873 0.194 -12.579 1.00 96.12 441 PRO A C 1
ATOM 3529 O O . PRO A 1 441 ? -30.567 -0.498 -13.331 1.00 96.12 441 PRO A O 1
ATOM 3532 N N . LEU A 1 442 ? -28.733 -0.246 -12.067 1.00 96.19 442 LEU A N 1
ATOM 3533 C CA . LEU A 1 442 ? -28.209 -1.594 -12.192 1.00 96.19 442 LEU A CA 1
ATOM 3534 C C . LEU A 1 442 ? -29.031 -2.567 -11.344 1.00 96.19 442 LEU A C 1
ATOM 3536 O O . LEU A 1 442 ? -29.494 -2.247 -10.251 1.00 96.19 442 LEU A O 1
ATOM 3540 N N . ARG A 1 443 ? -29.144 -3.807 -11.824 1.00 95.00 443 ARG A N 1
ATOM 3541 C CA . ARG A 1 443 ? -29.670 -4.915 -11.019 1.00 95.00 443 ARG A CA 1
ATOM 3542 C C . ARG A 1 443 ? -28.651 -5.304 -9.946 1.00 95.00 443 ARG A C 1
ATOM 3544 O O . ARG A 1 443 ? -27.450 -5.190 -10.177 1.00 95.00 443 ARG A O 1
ATOM 3551 N N . ALA A 1 444 ? -29.119 -5.863 -8.830 1.00 91.62 444 ALA A N 1
ATOM 3552 C CA . ALA A 1 444 ? -28.263 -6.312 -7.726 1.00 91.62 444 ALA A CA 1
ATOM 3553 C C . ALA A 1 444 ? -27.153 -7.298 -8.146 1.00 91.62 444 ALA A C 1
ATOM 3555 O O . ALA A 1 444 ? -26.076 -7.305 -7.564 1.00 91.62 444 ALA A O 1
ATOM 3556 N N . SER A 1 445 ? -27.380 -8.098 -9.192 1.00 92.62 445 SER A N 1
ATOM 3557 C CA . SER A 1 445 ? -26.385 -9.022 -9.756 1.00 92.62 445 SER A CA 1
ATOM 3558 C C . SER A 1 445 ? -25.296 -8.346 -10.601 1.00 92.62 445 SER A C 1
ATOM 3560 O O . SER A 1 445 ? -24.394 -9.022 -11.087 1.00 92.62 445 SER A O 1
ATOM 3562 N N . SER A 1 446 ? -25.412 -7.043 -10.862 1.00 93.19 446 SER A N 1
ATOM 3563 C CA . SER A 1 446 ? -24.568 -6.292 -11.801 1.00 93.19 446 SER A CA 1
ATOM 3564 C C . SER A 1 446 ? -23.582 -5.350 -11.108 1.00 93.19 446 SER A C 1
ATOM 3566 O O . SER A 1 446 ? -22.879 -4.605 -11.788 1.00 93.19 446 SER A O 1
ATOM 3568 N N . TYR A 1 447 ? -23.518 -5.374 -9.777 1.00 95.12 447 TYR A N 1
ATOM 3569 C CA . TYR A 1 447 ? -22.536 -4.638 -8.990 1.00 95.12 447 TYR A CA 1
ATOM 3570 C C . TYR A 1 447 ? -22.047 -5.484 -7.796 1.00 95.12 447 TYR A C 1
ATOM 3572 O O . TYR A 1 447 ? -22.727 -6.427 -7.391 1.00 95.12 447 TYR A O 1
ATOM 3580 N N . PRO A 1 448 ? -20.867 -5.183 -7.223 1.00 95.56 448 PRO A N 1
ATOM 3581 C CA . PRO A 1 448 ? -20.325 -5.917 -6.080 1.00 95.56 448 PRO A CA 1
ATOM 3582 C C . PRO A 1 448 ? -21.245 -5.913 -4.855 1.00 95.56 448 PRO A C 1
ATOM 3584 O O . PRO A 1 448 ? -21.675 -4.849 -4.414 1.00 95.56 448 PRO A O 1
ATOM 3587 N N . THR A 1 449 ? -21.454 -7.077 -4.232 1.00 94.31 449 THR A N 1
ATOM 3588 C CA . THR A 1 449 ? -22.338 -7.247 -3.059 1.00 94.31 449 THR A CA 1
ATOM 3589 C C . THR A 1 449 ? -22.035 -6.270 -1.918 1.00 94.31 449 THR A C 1
ATOM 3591 O O . THR A 1 449 ? -22.954 -5.808 -1.248 1.00 94.31 449 THR A O 1
ATOM 3594 N N . ILE A 1 450 ? -20.766 -5.886 -1.735 1.00 95.31 450 ILE A N 1
ATOM 3595 C CA . ILE A 1 450 ? -20.327 -4.918 -0.716 1.00 95.31 450 ILE A CA 1
ATOM 3596 C C . ILE A 1 450 ? -21.015 -3.542 -0.833 1.00 95.31 450 ILE A C 1
ATOM 3598 O O . ILE A 1 450 ? -21.126 -2.826 0.158 1.00 95.31 450 ILE A O 1
ATOM 3602 N N . LEU A 1 451 ? -21.529 -3.176 -2.014 1.00 95.75 451 LEU A N 1
ATOM 3603 C CA . LEU A 1 451 ? -22.244 -1.916 -2.248 1.00 95.75 451 LEU A CA 1
ATOM 3604 C C . LEU A 1 451 ? -23.710 -1.943 -1.785 1.00 95.75 451 LEU A C 1
ATOM 3606 O O . LEU A 1 451 ? -24.302 -0.884 -1.570 1.00 95.75 451 LEU A O 1
ATOM 3610 N N . ALA A 1 452 ? -24.304 -3.127 -1.612 1.00 92.31 452 ALA A N 1
ATOM 3611 C CA . ALA A 1 452 ? -25.749 -3.285 -1.432 1.00 92.31 452 ALA A CA 1
ATOM 3612 C C . ALA A 1 452 ? -26.309 -2.600 -0.171 1.00 92.31 452 ALA A C 1
ATOM 3614 O O . ALA A 1 452 ? -27.474 -2.226 -0.147 1.00 92.31 452 ALA A O 1
ATOM 3615 N N . ASN A 1 453 ? -25.499 -2.414 0.876 1.00 90.62 453 ASN A N 1
ATOM 3616 C CA . ASN A 1 453 ? -25.942 -1.795 2.133 1.00 90.62 453 ASN A CA 1
ATOM 3617 C C . ASN A 1 453 ? -25.733 -0.272 2.202 1.00 90.62 453 ASN A C 1
ATOM 3619 O O . ASN A 1 453 ? -25.999 0.318 3.247 1.00 90.62 453 ASN A O 1
ATOM 3623 N N . TYR A 1 454 ? -25.229 0.352 1.135 1.00 93.62 454 TYR A N 1
ATOM 3624 C CA . TYR A 1 454 ? -24.855 1.772 1.136 1.00 93.62 454 TYR A CA 1
ATOM 3625 C C . TYR A 1 454 ? -25.841 2.685 0.400 1.00 93.62 454 TYR A C 1
ATOM 3627 O O . TYR A 1 454 ? -25.906 3.881 0.701 1.00 93.62 454 TYR A O 1
ATOM 3635 N N . ALA A 1 455 ? -26.589 2.142 -0.561 1.00 93.44 455 ALA A N 1
ATOM 3636 C CA . ALA A 1 455 ? -27.608 2.848 -1.329 1.00 93.44 455 ALA A CA 1
ATOM 3637 C C . ALA A 1 455 ? -28.624 1.850 -1.899 1.00 93.44 455 ALA A C 1
ATOM 3639 O O . ALA A 1 455 ? -28.269 0.698 -2.153 1.00 93.44 455 ALA A O 1
ATOM 3640 N N . ASP A 1 456 ? -29.851 2.319 -2.125 1.00 92.12 456 ASP A N 1
ATOM 3641 C CA . ASP A 1 456 ? -30.937 1.507 -2.688 1.00 92.12 456 ASP A CA 1
ATOM 3642 C C . ASP A 1 456 ? -30.717 1.211 -4.178 1.00 92.12 456 ASP A C 1
ATOM 3644 O O . ASP A 1 456 ? -31.028 0.124 -4.661 1.00 92.12 456 ASP A O 1
ATOM 3648 N N . GLU A 1 457 ? -30.139 2.171 -4.902 1.00 95.69 457 GLU A N 1
ATOM 3649 C CA . GLU A 1 457 ? -29.914 2.097 -6.341 1.00 95.69 457 GLU A CA 1
ATOM 3650 C C . GLU A 1 457 ? -28.480 2.492 -6.702 1.00 95.69 457 GLU A C 1
ATOM 3652 O O . GLU A 1 457 ? -27.866 3.371 -6.087 1.00 95.69 457 GLU A O 1
ATOM 3657 N N . TRP A 1 458 ? -27.953 1.830 -7.731 1.00 97.31 458 TRP A N 1
ATOM 3658 C CA . TRP A 1 458 ? -26.605 2.036 -8.246 1.00 97.31 458 TRP A CA 1
ATOM 3659 C C . TRP A 1 458 ? -26.629 2.167 -9.760 1.00 97.31 458 TRP A C 1
ATOM 3661 O O . TRP A 1 458 ? -27.333 1.427 -10.436 1.00 97.31 458 TRP A O 1
ATOM 3671 N N . TRP A 1 459 ? -25.799 3.042 -10.309 1.00 97.50 459 TRP A N 1
ATOM 3672 C CA . TRP A 1 459 ? -25.596 3.213 -11.744 1.00 97.50 459 TRP A CA 1
ATOM 3673 C C . TRP A 1 459 ? -24.141 2.927 -12.105 1.00 97.50 459 TRP A C 1
ATOM 3675 O O . TRP A 1 459 ? -23.234 3.125 -11.294 1.00 97.50 459 TRP A O 1
ATOM 3685 N N . SER A 1 460 ? -23.899 2.476 -13.337 1.00 96.94 460 SER A N 1
ATOM 3686 C CA . SER A 1 460 ? -22.531 2.358 -13.846 1.00 96.94 460 SER A CA 1
ATOM 3687 C C . SER A 1 460 ? -22.007 3.725 -14.276 1.00 96.94 460 SER A C 1
ATOM 3689 O O . SER A 1 460 ? -22.741 4.511 -14.869 1.00 96.94 460 SER A O 1
ATOM 3691 N N . LEU A 1 461 ? -20.728 4.000 -14.022 1.00 96.50 461 LEU A N 1
ATOM 3692 C CA . LEU A 1 461 ? -20.042 5.215 -14.484 1.00 96.50 461 LEU A CA 1
ATOM 3693 C C . LEU A 1 461 ? -19.519 5.105 -15.928 1.00 96.50 461 LEU A C 1
ATOM 3695 O O . LEU A 1 461 ? -18.891 6.037 -16.428 1.00 96.50 461 LEU A O 1
ATOM 3699 N N . HIS A 1 462 ? -19.707 3.962 -16.589 1.00 95.69 462 HIS A N 1
ATOM 3700 C CA . HIS A 1 462 ? -19.170 3.688 -17.920 1.00 95.69 462 HIS A CA 1
ATOM 3701 C C . HIS A 1 462 ? -20.035 2.661 -18.674 1.00 95.69 462 HIS A C 1
ATOM 3703 O O . HIS A 1 462 ? -20.961 2.073 -18.123 1.00 95.69 462 HIS A O 1
ATOM 3709 N N . GLU A 1 463 ? -19.723 2.420 -19.946 1.00 95.06 463 GLU A N 1
ATOM 3710 C CA . GLU A 1 463 ? -20.340 1.343 -20.739 1.00 95.06 463 GLU A CA 1
ATOM 3711 C C . GLU A 1 463 ? -19.927 -0.052 -20.217 1.00 95.06 463 GLU A C 1
ATOM 3713 O O . GLU A 1 463 ? -18.802 -0.186 -19.724 1.00 95.06 463 GLU A O 1
ATOM 3718 N N . PRO A 1 464 ? -20.752 -1.110 -20.359 1.00 88.81 464 PRO A N 1
ATOM 3719 C CA . PRO A 1 464 ? -20.491 -2.438 -19.776 1.00 88.81 464 PRO A CA 1
ATOM 3720 C C . PRO A 1 464 ? -19.089 -3.017 -20.043 1.00 88.81 464 PRO A C 1
ATOM 3722 O O . PRO A 1 464 ? -18.420 -3.493 -19.117 1.00 88.81 464 PRO A O 1
ATOM 3725 N N . ASP A 1 465 ? -18.595 -2.888 -21.277 1.00 91.75 465 ASP A N 1
ATOM 3726 C CA . ASP A 1 465 ? -17.302 -3.439 -21.715 1.00 91.75 465 ASP A CA 1
ATOM 3727 C C . ASP A 1 465 ? -16.106 -2.519 -21.428 1.00 91.75 465 ASP A C 1
ATOM 3729 O O . ASP A 1 465 ? -14.953 -2.874 -21.679 1.00 91.75 465 ASP A O 1
ATOM 3733 N N . LYS A 1 466 ? -16.354 -1.335 -20.862 1.00 96.12 466 LYS A N 1
ATOM 3734 C CA . LYS A 1 466 ? -15.322 -0.348 -20.527 1.00 96.12 466 LYS A CA 1
ATOM 3735 C C . LYS A 1 466 ? -14.991 -0.368 -19.035 1.00 96.12 466 LYS A C 1
ATOM 3737 O O . LYS A 1 466 ? -15.648 -1.028 -18.234 1.00 96.12 466 LYS A O 1
ATOM 3742 N N . SER A 1 467 ? -13.936 0.348 -18.675 1.00 96.81 467 SER A N 1
ATOM 3743 C CA . SER A 1 467 ? -13.512 0.593 -17.297 1.00 96.81 467 SER A CA 1
ATOM 3744 C C . SER A 1 467 ? -13.064 2.044 -17.188 1.00 96.81 467 SER A C 1
ATOM 3746 O O . SER A 1 467 ? -12.640 2.639 -18.182 1.00 96.81 467 SER A O 1
ATOM 3748 N N . ILE A 1 468 ? -13.116 2.611 -15.987 1.00 97.00 468 ILE A N 1
ATOM 3749 C CA . ILE A 1 468 ? -12.577 3.949 -15.731 1.00 97.00 468 ILE A CA 1
ATOM 3750 C C . ILE A 1 468 ? -11.144 3.846 -15.219 1.00 97.00 468 ILE A C 1
ATOM 3752 O O . ILE A 1 468 ? -10.804 2.932 -14.467 1.00 97.00 468 ILE A O 1
ATOM 3756 N N . ARG A 1 469 ? -10.300 4.794 -15.631 1.00 97.00 469 ARG A N 1
ATOM 3757 C CA . ARG A 1 469 ? -8.926 4.957 -15.151 1.00 97.00 469 ARG A CA 1
ATOM 3758 C C . ARG A 1 469 ? -8.829 6.273 -14.392 1.00 97.00 469 ARG A C 1
ATOM 3760 O O . ARG A 1 469 ? -9.171 7.320 -14.931 1.00 97.00 469 ARG A O 1
ATOM 3767 N N . ILE A 1 470 ? -8.330 6.213 -13.165 1.00 95.75 470 ILE A N 1
ATOM 3768 C CA . ILE A 1 470 ? -8.152 7.368 -12.283 1.00 95.75 470 ILE A CA 1
ATOM 3769 C C . ILE A 1 470 ? -6.718 7.409 -11.745 1.00 95.75 470 ILE A C 1
ATOM 3771 O O . ILE A 1 470 ? -6.091 6.356 -11.612 1.00 95.75 470 ILE A O 1
ATOM 3775 N N . PRO A 1 471 ? -6.172 8.585 -11.409 1.00 94.69 471 PRO A N 1
ATOM 3776 C CA . PRO A 1 471 ? -4.938 8.652 -10.638 1.00 94.69 471 PRO A CA 1
ATOM 3777 C C . PRO A 1 471 ? -5.172 8.180 -9.193 1.00 94.69 471 PRO A C 1
ATOM 3779 O O . PRO A 1 471 ? -6.257 8.371 -8.638 1.00 94.69 471 PRO A O 1
ATOM 3782 N N . PHE A 1 472 ? -4.153 7.584 -8.566 1.00 94.81 472 PHE A N 1
ATOM 3783 C CA . PHE A 1 472 ? -4.285 6.933 -7.250 1.00 94.81 472 PHE A CA 1
ATOM 3784 C C . PHE A 1 472 ? -4.822 7.854 -6.140 1.00 94.81 472 PHE A C 1
ATOM 3786 O O . PHE A 1 472 ? -5.604 7.420 -5.301 1.00 94.81 472 PHE A O 1
ATOM 3793 N N . HIS A 1 473 ? -4.470 9.144 -6.161 1.00 90.94 473 HIS A N 1
ATOM 3794 C CA . HIS A 1 473 ? -4.881 10.113 -5.138 1.00 90.94 473 HIS A CA 1
ATOM 3795 C C . HIS A 1 473 ? -6.394 10.403 -5.139 1.00 90.94 473 HIS A C 1
ATOM 3797 O O . HIS A 1 473 ? -6.904 11.021 -4.205 1.00 90.94 473 HIS A O 1
ATOM 3803 N N . ARG A 1 474 ? -7.135 9.954 -6.167 1.00 94.69 474 ARG A N 1
ATOM 3804 C CA . ARG A 1 474 ? -8.606 9.984 -6.187 1.00 94.69 474 ARG A CA 1
ATOM 3805 C C . ARG A 1 474 ? -9.227 8.910 -5.288 1.00 94.69 474 ARG A C 1
ATOM 3807 O O . ARG A 1 474 ? -10.431 8.952 -5.072 1.00 94.69 474 ARG A O 1
ATOM 3814 N N . VAL A 1 475 ? -8.447 7.964 -4.768 1.00 96.94 475 VAL A N 1
ATOM 3815 C CA . VAL A 1 475 ? -8.931 6.931 -3.849 1.00 96.94 475 VAL A CA 1
ATOM 3816 C C . VAL A 1 475 ? -8.987 7.467 -2.417 1.00 96.94 475 VAL A C 1
ATOM 3818 O O . VAL A 1 475 ? -8.002 7.990 -1.882 1.00 96.94 475 VAL A O 1
ATOM 3821 N N . MET A 1 476 ? -10.152 7.325 -1.785 1.00 95.81 476 MET A N 1
ATOM 3822 C CA . MET A 1 476 ? -10.415 7.738 -0.400 1.00 95.81 476 MET A CA 1
ATOM 3823 C C . MET A 1 476 ? -10.413 6.569 0.596 1.00 95.81 476 MET A C 1
ATOM 3825 O O . MET A 1 476 ? -10.887 6.712 1.715 1.00 95.81 476 MET A O 1
ATOM 3829 N N . GLY A 1 477 ? -9.901 5.410 0.192 1.00 95.75 477 GLY A N 1
ATOM 3830 C CA . GLY A 1 477 ? -9.853 4.202 1.015 1.00 95.75 477 GLY A CA 1
ATOM 3831 C C . GLY A 1 477 ? -10.878 3.152 0.597 1.00 95.75 477 GLY A C 1
ATOM 3832 O O . GLY A 1 477 ? -11.792 3.405 -0.201 1.00 95.75 477 GLY A O 1
ATOM 3833 N N . ARG A 1 478 ? -10.702 1.948 1.131 1.00 96.75 478 ARG A N 1
ATOM 3834 C CA . ARG A 1 478 ? -11.568 0.793 0.918 1.00 96.75 478 ARG A CA 1
ATOM 3835 C C . ARG A 1 478 ? -12.985 1.080 1.377 1.00 96.75 478 ARG A C 1
ATOM 3837 O O . ARG A 1 478 ? -13.228 1.855 2.305 1.00 96.75 478 ARG A O 1
ATOM 3844 N N . LEU A 1 479 ? -13.933 0.450 0.706 1.00 97.00 479 LEU A N 1
ATOM 3845 C CA . LEU A 1 479 ? -15.268 0.252 1.234 1.00 97.00 479 LEU A CA 1
ATOM 3846 C C . LEU A 1 479 ? -15.249 -0.983 2.144 1.00 97.00 479 LEU A C 1
ATOM 3848 O O . LEU A 1 479 ? -14.523 -1.931 1.871 1.00 97.00 479 LEU A O 1
ATOM 3852 N N . PHE A 1 480 ? -16.013 -0.974 3.226 1.00 96.38 480 PHE A N 1
ATOM 3853 C CA . PHE A 1 480 ? -16.110 -2.122 4.127 1.00 96.38 480 PHE A CA 1
ATOM 3854 C C . PHE A 1 480 ? -17.502 -2.729 4.025 1.00 96.38 480 PHE A C 1
ATOM 3856 O O . PHE A 1 480 ? -18.444 -2.078 3.587 1.00 96.38 480 PHE A O 1
ATOM 3863 N N . GLU A 1 481 ? -17.655 -3.981 4.420 1.00 95.06 481 GLU A N 1
ATOM 3864 C CA . GLU A 1 481 ? -18.939 -4.662 4.418 1.00 95.06 481 GLU A CA 1
ATOM 3865 C C . GLU A 1 481 ? -19.930 -3.899 5.308 1.00 95.06 481 GLU A C 1
ATOM 3867 O O . GLU A 1 481 ? -19.669 -3.631 6.485 1.00 95.06 481 GLU A O 1
ATOM 3872 N N . GLY A 1 482 ? -21.084 -3.524 4.747 1.00 92.88 482 GLY A N 1
ATOM 3873 C CA . GLY A 1 482 ? -22.022 -2.627 5.427 1.00 92.88 482 GLY A CA 1
ATOM 3874 C C . GLY A 1 482 ? -22.538 -3.184 6.756 1.00 92.88 482 GLY A C 1
ATOM 3875 O O . GLY A 1 482 ? -22.699 -2.439 7.721 1.00 92.88 482 GLY A O 1
ATOM 3876 N N . VAL A 1 483 ? -22.704 -4.504 6.845 1.00 90.25 483 VAL A N 1
ATOM 3877 C CA . VAL A 1 483 ? -23.071 -5.201 8.088 1.00 90.25 483 VAL A CA 1
ATOM 3878 C C . VAL A 1 483 ? -22.041 -4.994 9.206 1.00 90.25 483 VAL A C 1
ATOM 3880 O O . VAL A 1 483 ? -22.423 -4.806 10.359 1.00 90.25 483 VAL A O 1
ATOM 3883 N N . VAL A 1 484 ? -20.746 -4.942 8.875 1.00 92.12 484 VAL A N 1
ATOM 3884 C CA . VAL A 1 484 ? -19.670 -4.660 9.836 1.00 92.12 484 VAL A CA 1
ATOM 3885 C C . VAL A 1 484 ? -19.658 -3.177 10.193 1.00 92.12 484 VAL A C 1
ATOM 3887 O O . VAL A 1 484 ? -19.563 -2.822 11.368 1.00 92.12 484 VAL A O 1
ATOM 3890 N N . MET A 1 485 ? -19.851 -2.301 9.208 1.00 92.00 485 MET A N 1
ATOM 3891 C CA . MET A 1 485 ? -19.897 -0.851 9.416 1.00 92.00 485 MET A CA 1
ATOM 3892 C C . MET A 1 485 ? -20.957 -0.423 10.431 1.00 92.00 485 MET A C 1
ATOM 3894 O O . MET A 1 485 ? -20.676 0.413 11.287 1.00 92.00 485 MET A O 1
ATOM 3898 N N . VAL A 1 486 ? -22.145 -1.032 10.406 1.00 87.50 486 VAL A N 1
ATOM 3899 C CA . VAL A 1 486 ? -23.201 -0.762 11.401 1.00 87.50 486 VAL A CA 1
ATOM 3900 C C . VAL A 1 486 ? -22.729 -1.060 12.832 1.00 87.50 486 VAL A C 1
ATOM 3902 O O . VAL A 1 486 ? -23.187 -0.423 13.778 1.00 87.50 486 VAL A O 1
ATOM 3905 N N . THR A 1 487 ? -21.791 -1.989 13.022 1.00 86.31 487 THR A N 1
ATOM 3906 C CA . THR A 1 487 ? -21.222 -2.281 14.349 1.00 86.31 487 THR A CA 1
ATOM 3907 C C . THR A 1 487 ? -20.083 -1.340 14.732 1.00 86.31 487 THR A C 1
ATOM 3909 O O . THR A 1 487 ? -19.901 -1.033 15.911 1.00 86.31 487 THR A O 1
ATOM 3912 N N . TRP A 1 488 ? -19.319 -0.861 13.749 1.00 89.31 488 TRP A N 1
ATOM 3913 C CA . TRP A 1 488 ? -18.157 -0.005 13.971 1.00 89.31 488 TRP A CA 1
ATOM 3914 C C . TRP A 1 488 ? -18.490 1.472 14.086 1.00 89.31 488 TRP A C 1
ATOM 3916 O O . TRP A 1 488 ? -17.696 2.221 14.646 1.00 89.31 488 TRP A O 1
ATOM 3926 N N . LEU A 1 489 ? -19.624 1.924 13.566 1.00 86.69 489 LEU A N 1
ATOM 3927 C CA . LEU A 1 489 ? -19.997 3.323 13.695 1.00 86.69 489 LEU A CA 1
ATOM 3928 C C . LEU A 1 489 ? -20.467 3.623 15.131 1.00 86.69 489 LEU A C 1
ATOM 3930 O O . LEU A 1 489 ? -21.330 2.907 15.664 1.00 86.69 489 LEU A O 1
ATOM 3934 N N . PRO A 1 490 ? -19.928 4.686 15.765 1.00 81.25 490 PRO A N 1
ATOM 3935 C CA . PRO A 1 490 ? -20.418 5.187 17.042 1.00 81.25 490 PRO A CA 1
ATOM 3936 C C . PRO A 1 490 ? -21.947 5.300 17.083 1.00 81.25 490 PRO A C 1
ATOM 3938 O O . PRO A 1 490 ? -22.586 5.686 16.104 1.00 81.25 490 PRO A O 1
ATOM 3941 N N . GLN A 1 491 ? -22.552 4.938 18.220 1.00 78.62 491 GLN A N 1
ATOM 3942 C CA . GLN A 1 491 ? -24.014 4.902 18.370 1.00 78.62 491 GLN A CA 1
ATOM 3943 C C . GLN A 1 491 ? -24.684 6.247 18.072 1.00 78.62 491 GLN A C 1
ATOM 3945 O O . GLN A 1 491 ? -25.798 6.260 17.563 1.00 78.62 491 GLN A O 1
ATOM 3950 N N . ASP A 1 492 ? -24.026 7.366 18.378 1.00 77.69 492 ASP A N 1
ATOM 3951 C CA . ASP A 1 492 ? -24.535 8.707 18.088 1.00 77.69 492 ASP A CA 1
ATOM 3952 C C . ASP A 1 492 ? -24.686 8.957 16.587 1.00 77.69 492 ASP A C 1
ATOM 3954 O O . ASP A 1 492 ? -25.697 9.514 16.184 1.00 77.69 492 ASP A O 1
ATOM 3958 N N . LEU A 1 493 ? -23.760 8.466 15.757 1.00 75.75 493 LEU A N 1
ATOM 3959 C CA . LEU A 1 493 ? -23.877 8.568 14.298 1.00 75.75 493 LEU A CA 1
ATOM 3960 C C . LEU A 1 493 ? -24.989 7.674 13.728 1.00 75.75 493 LEU A C 1
ATOM 3962 O O . LEU A 1 493 ? -25.557 7.988 12.688 1.00 75.75 493 LEU A O 1
ATOM 3966 N N . ARG A 1 494 ? -25.319 6.574 14.414 1.00 75.31 494 ARG A N 1
ATOM 3967 C CA . ARG A 1 494 ? -26.335 5.609 13.965 1.00 75.31 494 ARG A CA 1
ATOM 3968 C C . ARG A 1 494 ? -27.771 6.006 14.286 1.00 75.31 494 ARG A C 1
ATOM 3970 O O . ARG A 1 494 ? -28.686 5.448 13.690 1.00 75.31 494 ARG A O 1
ATOM 3977 N N . LYS A 1 495 ? -27.979 6.921 15.239 1.00 76.62 495 LYS A N 1
ATOM 3978 C CA . LYS A 1 495 ? -29.326 7.398 15.597 1.00 76.62 495 LYS A CA 1
ATOM 3979 C C . LYS A 1 495 ? -29.989 8.128 14.433 1.00 76.62 495 LYS A C 1
ATOM 3981 O O . LYS A 1 495 ? -31.170 7.910 14.189 1.00 76.62 495 LYS A O 1
ATOM 3986 N N . ASP A 1 496 ? -29.213 8.938 13.721 1.00 74.44 496 ASP A N 1
ATOM 3987 C CA . ASP A 1 496 ? -29.706 9.758 12.614 1.00 74.44 496 ASP A CA 1
ATOM 3988 C C . ASP A 1 496 ? -29.622 9.014 11.268 1.00 74.44 496 ASP A C 1
ATOM 3990 O O . ASP A 1 496 ? -30.453 9.217 10.385 1.00 74.44 496 ASP A O 1
ATOM 3994 N N . GLU A 1 497 ? -28.644 8.113 11.113 1.00 79.00 497 GLU A N 1
ATOM 3995 C CA . GLU A 1 497 ? -28.411 7.333 9.893 1.00 79.00 497 GLU A CA 1
ATOM 3996 C C . GLU A 1 497 ? -28.242 5.838 10.231 1.00 79.00 497 GLU A C 1
ATOM 3998 O O . GLU A 1 497 ? -27.130 5.385 10.514 1.00 79.00 497 GLU A O 1
ATOM 4003 N N . PRO A 1 498 ? -29.323 5.030 10.204 1.00 77.94 498 PRO A N 1
ATOM 4004 C CA . PRO A 1 498 ? -29.247 3.618 10.590 1.00 77.94 498 PRO A CA 1
ATOM 4005 C C . PRO A 1 498 ? -28.454 2.760 9.590 1.00 77.94 498 PRO A C 1
ATOM 4007 O O . PRO A 1 498 ? -27.934 1.706 9.955 1.00 77.94 498 PRO A O 1
ATOM 4010 N N . GLN A 1 499 ? -28.352 3.205 8.334 1.00 84.25 499 GLN A N 1
ATOM 4011 C CA . GLN A 1 499 ? -27.549 2.565 7.293 1.00 84.25 499 GLN A CA 1
ATOM 4012 C C . GLN A 1 499 ? -26.206 3.283 7.114 1.00 84.25 499 GLN A C 1
ATOM 4014 O O . GLN A 1 499 ? -26.178 4.517 7.119 1.00 84.25 499 GLN A O 1
ATOM 4019 N N . PRO A 1 500 ? -25.109 2.547 6.864 1.00 91.31 500 PRO A N 1
ATOM 4020 C CA . PRO A 1 500 ? -23.816 3.159 6.612 1.00 91.31 500 PRO A CA 1
ATOM 4021 C C . PRO A 1 500 ? -23.838 3.953 5.300 1.00 91.31 500 PRO A C 1
ATOM 4023 O O . PRO A 1 500 ? -24.334 3.493 4.274 1.00 91.31 500 PRO A O 1
ATOM 4026 N N . LYS A 1 501 ? -23.247 5.147 5.313 1.00 92.12 501 LYS A N 1
ATOM 4027 C CA . LYS A 1 501 ? -23.049 5.990 4.128 1.00 92.12 501 LYS A CA 1
ATOM 4028 C C . LYS A 1 501 ? -21.590 6.011 3.676 1.00 92.12 501 LYS A C 1
ATOM 4030 O O . LYS A 1 501 ? -20.663 5.869 4.473 1.00 92.12 501 LYS A O 1
ATOM 4035 N N . LEU A 1 502 ? -21.372 6.271 2.384 1.00 94.31 502 LEU A N 1
ATOM 4036 C CA . LEU A 1 502 ? -20.028 6.340 1.787 1.00 94.31 502 LEU A CA 1
ATOM 4037 C C . LEU A 1 502 ? -19.138 7.432 2.417 1.00 94.31 502 LEU A C 1
ATOM 4039 O O . LEU A 1 502 ? -17.913 7.315 2.398 1.00 94.31 502 LEU A O 1
ATOM 4043 N N . ARG A 1 503 ? -19.754 8.469 3.006 1.00 91.44 503 ARG A N 1
ATOM 4044 C CA . ARG A 1 503 ? -19.077 9.601 3.662 1.00 91.44 503 ARG A CA 1
ATOM 4045 C C . ARG A 1 503 ? -18.397 9.275 4.997 1.00 91.44 503 ARG A C 1
ATOM 4047 O O . ARG A 1 503 ? -17.576 10.072 5.441 1.00 91.44 503 ARG A O 1
ATOM 4054 N N . HIS A 1 504 ? -18.720 8.166 5.663 1.00 92.38 504 HIS A N 1
ATOM 4055 C CA . HIS A 1 504 ? -18.134 7.883 6.981 1.00 92.38 504 HIS A CA 1
ATOM 4056 C C . HIS A 1 504 ? -16.613 7.684 6.898 1.00 92.38 504 HIS A C 1
ATOM 4058 O O . HIS A 1 504 ? -16.122 7.006 5.995 1.00 92.38 504 HIS A O 1
ATOM 4064 N N . GLY A 1 505 ? -15.854 8.271 7.825 1.00 93.00 505 GLY A N 1
ATOM 4065 C CA . GLY A 1 505 ? -14.387 8.257 7.856 1.00 93.00 505 GLY A CA 1
ATOM 4066 C C . GLY A 1 505 ? -13.715 9.217 6.866 1.00 93.00 505 GLY A C 1
ATOM 4067 O O . GLY A 1 505 ? -12.534 9.528 6.996 1.00 93.00 505 GLY A O 1
ATOM 4068 N N . ILE A 1 506 ? -14.451 9.750 5.886 1.00 93.38 506 ILE A N 1
ATOM 4069 C CA . ILE A 1 506 ? -13.870 10.569 4.815 1.00 93.38 506 ILE A CA 1
ATOM 4070 C C . ILE A 1 506 ? -13.312 11.888 5.347 1.00 93.38 506 ILE A C 1
ATOM 4072 O O . ILE A 1 506 ? -12.205 12.279 4.979 1.00 93.38 506 ILE A O 1
ATOM 4076 N N . ARG A 1 507 ? -14.030 12.554 6.259 1.00 92.69 507 ARG A N 1
ATOM 4077 C CA . ARG A 1 507 ? -13.537 13.805 6.841 1.00 92.69 507 ARG A CA 1
ATOM 4078 C C . ARG A 1 507 ? -12.275 13.587 7.678 1.00 92.69 507 ARG A C 1
ATOM 4080 O O . ARG A 1 507 ? -11.354 14.395 7.614 1.00 92.69 507 ARG A O 1
ATOM 4087 N N . GLY A 1 508 ? -12.229 12.490 8.436 1.00 94.75 508 GLY A N 1
ATOM 4088 C CA . GLY A 1 508 ? -11.037 12.088 9.181 1.00 94.75 508 GLY A CA 1
ATOM 4089 C C . GLY A 1 508 ? -9.849 11.840 8.255 1.00 94.75 508 GLY A C 1
ATOM 4090 O O . GLY A 1 508 ? -8.746 12.296 8.542 1.00 94.75 508 GLY A O 1
ATOM 4091 N N . LEU A 1 509 ? -10.066 11.185 7.112 1.00 95.81 509 LEU A N 1
ATOM 4092 C CA . LEU A 1 509 ? -9.020 10.972 6.113 1.00 95.81 509 LEU A CA 1
ATOM 4093 C C . LEU A 1 509 ? -8.471 12.283 5.539 1.00 95.81 509 LEU A C 1
ATOM 4095 O O . LEU A 1 509 ? -7.256 12.433 5.432 1.00 95.81 509 LEU A O 1
ATOM 4099 N N . GLU A 1 510 ? -9.344 13.210 5.141 1.00 94.38 510 GLU A N 1
ATOM 4100 C CA . GLU A 1 510 ? -8.933 14.509 4.591 1.00 94.38 510 GLU A CA 1
ATOM 4101 C C . GLU A 1 510 ? -8.084 15.291 5.593 1.00 94.38 510 GLU A C 1
ATOM 4103 O O . GLU A 1 510 ? -6.992 15.748 5.254 1.00 94.38 510 GLU A O 1
ATOM 4108 N N . ASP A 1 511 ? -8.552 15.387 6.839 1.00 96.06 511 ASP A N 1
ATOM 4109 C CA . ASP A 1 511 ? -7.834 16.088 7.901 1.00 96.06 511 ASP A CA 1
ATOM 4110 C C . ASP A 1 511 ? -6.496 15.399 8.216 1.00 96.06 511 ASP A C 1
ATOM 4112 O O . ASP A 1 511 ? -5.488 16.075 8.410 1.00 96.06 511 ASP A O 1
ATOM 4116 N N . ALA A 1 512 ? -6.443 14.065 8.177 1.00 96.62 512 ALA A N 1
ATOM 4117 C CA . ALA A 1 512 ? -5.206 13.322 8.394 1.00 96.62 512 ALA A CA 1
ATOM 4118 C C . ALA A 1 512 ? -4.191 13.493 7.255 1.00 96.62 512 ALA A C 1
ATOM 4120 O O . ALA A 1 512 ? -3.000 13.662 7.507 1.00 96.62 512 ALA A O 1
ATOM 4121 N N . ARG A 1 513 ? -4.642 13.506 5.996 1.00 93.75 513 ARG A N 1
ATOM 4122 C CA . ARG A 1 513 ? -3.772 13.797 4.844 1.00 93.75 513 ARG A CA 1
ATOM 4123 C C . ARG A 1 513 ? -3.244 15.228 4.897 1.00 93.75 513 ARG A C 1
ATOM 4125 O O . ARG A 1 513 ? -2.057 15.445 4.659 1.00 93.75 513 ARG A O 1
ATOM 4132 N N . ASN A 1 514 ? -4.094 16.188 5.263 1.00 93.62 514 ASN A N 1
ATOM 4133 C CA . ASN A 1 514 ? -3.680 17.572 5.484 1.00 93.62 514 ASN A CA 1
ATOM 4134 C C . ASN A 1 514 ? -2.657 17.670 6.622 1.00 93.62 514 ASN A C 1
ATOM 4136 O O . ASN A 1 514 ? -1.661 18.376 6.482 1.00 93.62 514 ASN A O 1
ATOM 4140 N N . TYR A 1 515 ? -2.852 16.938 7.721 1.00 95.31 515 TYR A N 1
ATOM 4141 C CA . TYR A 1 515 ? -1.873 16.865 8.802 1.00 95.31 515 TYR A CA 1
ATOM 4142 C C . TYR A 1 515 ? -0.531 16.316 8.300 1.00 95.31 515 TYR A C 1
ATOM 4144 O O . TYR A 1 515 ? 0.493 16.971 8.474 1.00 95.31 515 TYR A O 1
ATOM 4152 N N . SER A 1 516 ? -0.532 15.175 7.605 1.00 93.75 516 SER A N 1
ATOM 4153 C CA . SER A 1 516 ? 0.675 14.552 7.045 1.00 93.75 516 SER A CA 1
ATOM 4154 C C . SER A 1 516 ? 1.462 15.496 6.130 1.00 93.75 516 SER A C 1
ATOM 4156 O O . SER A 1 516 ? 2.668 15.647 6.305 1.00 93.75 516 SER A O 1
ATOM 4158 N N . VAL A 1 517 ? 0.794 16.191 5.201 1.00 89.56 517 VAL A N 1
ATOM 4159 C CA . VAL A 1 517 ? 1.455 17.126 4.266 1.00 89.56 517 VAL A CA 1
ATOM 4160 C C . VAL A 1 517 ? 2.177 18.260 4.998 1.00 89.56 517 VAL A C 1
ATOM 4162 O O . VAL A 1 517 ? 3.232 18.696 4.549 1.00 89.56 517 VAL A O 1
ATOM 4165 N N . ASN A 1 518 ? 1.630 18.717 6.126 1.00 90.56 518 ASN A N 1
ATOM 4166 C CA . ASN A 1 518 ? 2.173 19.845 6.882 1.00 90.56 518 ASN A CA 1
ATOM 4167 C C . ASN A 1 518 ? 3.148 19.445 7.998 1.00 90.56 518 ASN A C 1
ATOM 4169 O O . ASN A 1 518 ? 3.813 20.323 8.539 1.00 90.56 518 ASN A O 1
ATOM 4173 N N . ASN A 1 519 ? 3.225 18.161 8.367 1.00 91.50 519 ASN A N 1
ATOM 4174 C CA . ASN A 1 519 ? 4.016 17.709 9.518 1.00 91.50 519 ASN A CA 1
ATOM 4175 C C . ASN A 1 519 ? 5.054 16.637 9.172 1.00 91.50 519 ASN A C 1
ATOM 4177 O O . ASN A 1 519 ? 6.035 16.498 9.898 1.00 91.50 519 ASN A O 1
ATOM 4181 N N . TYR A 1 520 ? 4.882 15.868 8.094 1.00 88.88 520 TYR A N 1
ATOM 4182 C CA . TYR A 1 520 ? 5.835 14.814 7.762 1.00 88.88 520 TYR A CA 1
ATOM 4183 C C . TYR A 1 520 ? 7.047 15.385 7.031 1.00 88.88 520 TYR A C 1
ATOM 4185 O O . TYR A 1 520 ? 6.907 15.932 5.936 1.00 88.88 520 TYR A O 1
ATOM 4193 N N . ILE A 1 521 ? 8.247 15.218 7.596 1.00 85.06 521 ILE A N 1
ATOM 4194 C CA . ILE A 1 521 ? 9.484 15.786 7.038 1.00 85.06 521 ILE A CA 1
ATOM 4195 C C . ILE A 1 521 ? 9.701 15.314 5.593 1.00 85.06 521 ILE A C 1
ATOM 4197 O O . ILE A 1 521 ? 10.054 16.123 4.735 1.00 85.06 521 ILE A O 1
ATOM 4201 N N . LYS A 1 522 ? 9.402 14.041 5.289 1.00 80.38 522 LYS A N 1
ATOM 4202 C CA . LYS A 1 522 ? 9.532 13.489 3.928 1.00 80.38 522 LYS A CA 1
ATOM 4203 C C . LYS A 1 522 ? 8.525 14.088 2.929 1.00 80.38 522 LYS A C 1
ATOM 4205 O O . LYS A 1 522 ? 8.819 14.144 1.739 1.00 80.38 522 LYS A O 1
ATOM 4210 N N . CYS A 1 523 ? 7.371 14.584 3.390 1.00 77.06 523 CYS A N 1
ATOM 4211 C CA . CYS A 1 523 ? 6.422 15.332 2.555 1.00 77.06 523 CYS A CA 1
ATOM 4212 C C . CYS A 1 523 ? 6.854 16.797 2.371 1.00 77.06 523 CYS A C 1
ATOM 4214 O O . CYS A 1 523 ? 6.836 17.305 1.252 1.00 77.06 523 CYS A O 1
ATOM 4216 N N . ILE A 1 524 ? 7.269 17.466 3.453 1.00 72.50 524 ILE A N 1
ATOM 4217 C CA . ILE A 1 524 ? 7.630 18.896 3.460 1.00 72.50 524 ILE A CA 1
ATOM 4218 C C . ILE A 1 524 ? 8.900 19.170 2.646 1.00 72.50 524 ILE A C 1
ATOM 4220 O O . ILE A 1 524 ? 9.007 20.219 2.010 1.00 72.50 524 ILE A O 1
ATOM 4224 N N . ALA A 1 525 ? 9.851 18.227 2.634 1.00 59.91 525 ALA A N 1
AT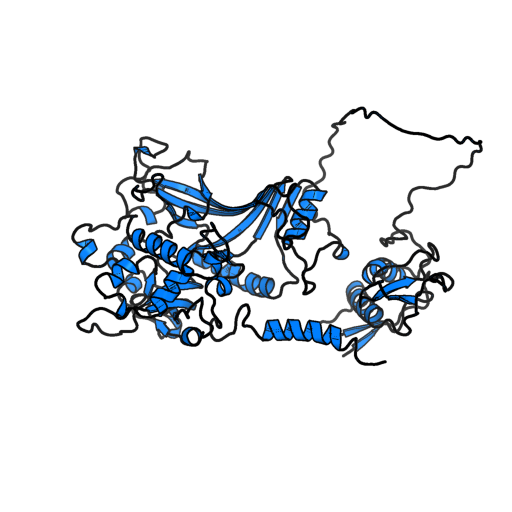OM 4225 C CA . ALA A 1 525 ? 11.137 18.361 1.945 1.00 59.91 525 ALA A CA 1
ATOM 4226 C C . ALA A 1 525 ? 11.015 18.688 0.442 1.00 59.91 525 ALA A C 1
ATOM 4228 O O . ALA A 1 525 ? 11.967 19.187 -0.160 1.00 59.91 525 ALA A O 1
ATOM 4229 N N . TYR A 1 526 ? 9.847 18.457 -0.165 1.00 61.53 526 TYR A N 1
ATOM 4230 C CA . TYR A 1 526 ? 9.584 18.732 -1.572 1.00 61.53 526 TYR A CA 1
ATOM 4231 C C . TYR A 1 526 ? 8.452 19.754 -1.723 1.00 61.53 526 TYR A C 1
ATOM 4233 O O . TYR A 1 526 ? 7.273 19.403 -1.796 1.00 61.53 526 TYR A O 1
ATOM 4241 N N . ALA A 1 527 ? 8.817 21.038 -1.803 1.00 54.22 527 ALA A N 1
ATOM 4242 C CA . ALA A 1 527 ? 7.870 22.145 -1.932 1.00 54.22 527 ALA A CA 1
ATOM 4243 C C . ALA A 1 527 ? 6.830 21.898 -3.047 1.00 54.22 527 ALA A C 1
ATOM 4245 O O . ALA A 1 527 ? 7.169 21.602 -4.195 1.00 54.22 527 ALA A O 1
ATOM 4246 N N . GLY A 1 528 ? 5.544 22.010 -2.697 1.00 62.25 528 GLY A N 1
ATOM 4247 C CA . GLY A 1 528 ? 4.420 21.801 -3.617 1.00 62.25 528 GLY A CA 1
ATOM 4248 C C . GLY A 1 528 ? 4.039 20.336 -3.875 1.00 62.25 528 GLY A C 1
ATOM 4249 O O . GLY A 1 528 ? 3.146 20.086 -4.687 1.00 62.25 528 GLY A O 1
ATOM 4250 N N . LYS A 1 529 ? 4.674 19.357 -3.214 1.00 68.69 529 LYS A N 1
ATOM 4251 C CA . LYS A 1 529 ? 4.264 17.945 -3.261 1.00 68.69 529 LYS A CA 1
ATOM 4252 C C . LYS A 1 529 ? 3.338 17.615 -2.089 1.00 68.69 529 LYS A C 1
ATOM 4254 O O . LYS A 1 529 ? 3.533 18.080 -0.974 1.00 68.69 529 LYS A O 1
ATOM 4259 N N . CYS A 1 530 ? 2.316 16.800 -2.354 1.00 80.06 530 CYS A N 1
ATOM 4260 C CA . CYS A 1 530 ? 1.313 16.402 -1.354 1.00 80.06 530 CYS A CA 1
ATOM 4261 C C . CYS A 1 530 ? 1.413 14.927 -0.946 1.00 80.06 530 CYS A C 1
ATOM 4263 O O . CYS A 1 530 ? 0.566 14.456 -0.195 1.00 80.06 530 CYS A O 1
ATOM 4265 N N . TRP A 1 531 ? 2.382 14.189 -1.491 1.00 86.88 531 TRP A N 1
ATOM 4266 C CA . TRP A 1 531 ? 2.531 12.752 -1.286 1.00 86.88 531 TRP A CA 1
ATOM 4267 C C . TRP A 1 531 ? 4.004 12.370 -1.247 1.00 86.88 531 TRP A C 1
ATOM 4269 O O . TRP A 1 531 ? 4.769 12.813 -2.105 1.00 86.88 531 TRP A O 1
ATOM 4279 N N . PHE A 1 532 ? 4.359 11.500 -0.307 1.00 88.56 532 PHE A N 1
ATOM 4280 C CA . PHE A 1 532 ? 5.643 10.810 -0.282 1.00 88.56 532 PHE A CA 1
ATOM 4281 C C . PHE A 1 532 ? 5.492 9.416 -0.907 1.00 88.56 532 PHE A C 1
ATOM 4283 O O . PHE A 1 532 ? 4.679 8.607 -0.452 1.00 88.56 532 PHE A O 1
ATOM 4290 N N . TRP A 1 533 ? 6.245 9.153 -1.977 1.00 88.88 533 TRP A N 1
ATOM 4291 C CA . TRP A 1 533 ? 6.356 7.825 -2.576 1.00 88.88 533 TRP A CA 1
ATOM 4292 C C . TRP A 1 533 ? 7.520 7.102 -1.904 1.00 88.88 533 TRP A C 1
ATOM 4294 O O . TRP A 1 533 ? 8.667 7.467 -2.136 1.00 88.88 533 TRP A O 1
ATOM 4304 N N . ALA A 1 534 ? 7.210 6.108 -1.078 1.00 85.81 534 ALA A N 1
ATOM 4305 C CA . ALA A 1 534 ? 8.208 5.244 -0.461 1.00 85.81 534 ALA A CA 1
ATOM 4306 C C . ALA A 1 534 ? 8.430 3.986 -1.309 1.00 85.81 534 ALA A C 1
ATOM 4308 O O . ALA A 1 534 ? 7.469 3.433 -1.866 1.00 85.81 534 ALA A O 1
ATOM 4309 N N . ASP A 1 535 ? 9.664 3.497 -1.346 1.00 80.44 535 ASP A N 1
ATOM 4310 C CA . ASP A 1 535 ? 10.027 2.263 -2.037 1.00 80.44 535 ASP A CA 1
ATOM 4311 C C . ASP A 1 535 ? 9.514 1.034 -1.290 1.00 80.44 535 ASP A C 1
ATOM 4313 O O . ASP A 1 535 ? 9.004 0.099 -1.911 1.00 80.44 535 ASP A O 1
ATOM 4317 N N . THR A 1 536 ? 9.558 1.070 0.045 1.00 84.50 536 THR A N 1
ATOM 4318 C CA . THR A 1 536 ? 9.053 -0.006 0.907 1.00 84.50 536 THR A CA 1
ATOM 4319 C C . THR A 1 536 ? 7.993 0.489 1.883 1.00 84.50 536 THR A C 1
ATOM 4321 O O . THR A 1 536 ? 7.891 1.676 2.208 1.00 84.50 536 THR A O 1
ATOM 4324 N N . ARG A 1 537 ? 7.186 -0.445 2.402 1.00 90.00 537 ARG A N 1
ATOM 4325 C CA . ARG A 1 537 ? 6.193 -0.105 3.427 1.00 90.00 537 ARG A CA 1
ATOM 4326 C C . ARG A 1 537 ? 6.858 0.294 4.748 1.00 90.00 537 ARG A C 1
ATOM 4328 O O . ARG A 1 537 ? 6.342 1.174 5.429 1.00 90.00 537 ARG A O 1
ATOM 4335 N N . ALA A 1 538 ? 7.997 -0.312 5.085 1.00 88.56 538 ALA A N 1
ATOM 4336 C CA . ALA A 1 538 ? 8.779 0.054 6.262 1.00 88.56 538 ALA A CA 1
ATOM 4337 C C . ALA A 1 538 ? 9.274 1.507 6.179 1.00 88.56 538 ALA A C 1
ATOM 4339 O O . ALA A 1 538 ? 9.130 2.257 7.140 1.00 88.56 538 ALA A O 1
ATOM 4340 N N . GLU A 1 539 ? 9.757 1.938 5.010 1.00 85.31 539 GLU A N 1
ATOM 4341 C CA . GLU A 1 539 ? 10.186 3.321 4.779 1.00 85.31 539 GLU A CA 1
ATOM 4342 C C . GLU A 1 539 ? 9.027 4.325 4.887 1.00 85.31 539 GLU A C 1
ATOM 4344 O O . GLU A 1 539 ? 9.198 5.405 5.462 1.00 85.31 539 GLU A O 1
ATOM 4349 N N . ALA A 1 540 ? 7.845 3.970 4.366 1.00 88.06 540 ALA A N 1
ATOM 4350 C CA . ALA A 1 540 ? 6.644 4.804 4.459 1.00 88.06 540 ALA A CA 1
ATOM 4351 C C . ALA A 1 540 ? 6.206 5.054 5.911 1.00 88.06 540 ALA A C 1
ATOM 4353 O O . ALA A 1 540 ? 5.633 6.098 6.216 1.00 88.06 540 ALA A O 1
ATOM 4354 N N . LEU A 1 541 ? 6.436 4.073 6.787 1.00 90.25 541 LEU A N 1
ATOM 4355 C CA . LEU A 1 541 ? 6.056 4.110 8.200 1.00 90.25 541 LEU A CA 1
ATOM 4356 C C . LEU A 1 541 ? 7.194 4.582 9.114 1.00 90.25 541 LEU A C 1
ATOM 4358 O O . LEU A 1 541 ? 6.942 4.897 10.273 1.00 90.25 541 LEU A O 1
ATOM 4362 N N . ASP A 1 542 ? 8.418 4.629 8.590 1.00 86.12 542 ASP A N 1
ATOM 4363 C CA . ASP A 1 542 ? 9.650 4.969 9.302 1.00 86.12 542 ASP A CA 1
ATOM 4364 C C . ASP A 1 542 ? 9.821 4.179 10.617 1.00 86.12 542 ASP A C 1
ATOM 4366 O O . ASP A 1 542 ? 10.050 4.735 11.697 1.00 86.12 542 ASP A O 1
ATOM 4370 N N . VAL A 1 543 ? 9.652 2.856 10.513 1.00 84.19 543 VAL A N 1
ATOM 4371 C CA . VAL A 1 543 ? 9.780 1.894 11.621 1.00 84.19 543 VAL A CA 1
ATOM 4372 C C . VAL A 1 543 ? 11.179 1.278 11.668 1.00 84.19 543 VAL A C 1
ATOM 4374 O O . VAL A 1 543 ? 11.751 0.963 10.628 1.00 84.19 543 VAL A O 1
ATOM 4377 N N . GLU A 1 544 ? 11.719 1.087 12.878 1.00 81.56 544 GLU A N 1
ATOM 4378 C CA . GLU A 1 544 ? 13.017 0.415 13.081 1.00 81.56 544 GLU A CA 1
ATOM 4379 C C . GLU A 1 544 ? 12.884 -1.097 12.908 1.00 81.56 544 GLU A C 1
ATOM 4381 O O . GLU A 1 544 ? 13.756 -1.740 12.332 1.00 81.56 544 GLU A O 1
ATOM 4386 N N . THR A 1 545 ? 11.784 -1.661 13.410 1.00 78.19 545 THR A N 1
ATOM 4387 C CA . THR A 1 545 ? 11.553 -3.102 13.473 1.00 78.19 545 THR A CA 1
ATOM 4388 C C . THR A 1 545 ? 10.171 -3.473 12.958 1.00 78.19 545 THR A C 1
ATOM 4390 O O . THR A 1 545 ? 9.219 -2.724 13.166 1.00 78.19 545 THR A O 1
ATOM 4393 N N . ILE A 1 546 ? 10.060 -4.646 12.333 1.00 78.00 546 ILE A N 1
ATOM 4394 C CA . ILE A 1 546 ? 8.798 -5.345 12.071 1.00 78.00 546 ILE A CA 1
ATOM 4395 C C . ILE A 1 546 ? 8.976 -6.777 12.560 1.00 78.00 546 ILE A C 1
ATOM 4397 O O . ILE A 1 546 ? 9.887 -7.478 12.125 1.00 78.00 546 ILE A O 1
ATOM 4401 N N . ASN A 1 547 ? 8.103 -7.224 13.460 1.00 80.38 547 ASN A N 1
ATOM 4402 C CA . ASN A 1 547 ? 8.210 -8.556 14.055 1.00 80.38 547 ASN A CA 1
ATOM 4403 C C . ASN A 1 547 ? 9.541 -8.801 14.772 1.00 80.38 547 ASN A C 1
ATOM 4405 O O . ASN A 1 547 ? 10.127 -9.868 14.656 1.00 80.38 547 ASN A O 1
ATOM 4409 N N . ASP A 1 548 ? 10.013 -7.778 15.492 1.00 78.25 548 ASP A N 1
ATOM 4410 C CA . ASP A 1 548 ? 11.278 -7.783 16.239 1.00 78.25 548 ASP A CA 1
ATOM 4411 C C . ASP A 1 548 ? 12.543 -7.928 15.358 1.00 78.25 548 ASP A C 1
ATOM 4413 O O . ASP A 1 548 ? 13.660 -7.994 15.872 1.00 78.25 548 ASP A O 1
ATOM 4417 N N . HIS A 1 549 ? 12.392 -7.889 14.029 1.00 76.19 549 HIS A N 1
ATOM 4418 C CA . HIS A 1 549 ? 13.489 -7.828 13.064 1.00 76.19 549 HIS A CA 1
ATOM 4419 C C . HIS A 1 549 ? 13.693 -6.394 12.590 1.00 76.19 549 HIS A C 1
ATOM 4421 O O . HIS A 1 549 ? 12.718 -5.716 12.267 1.00 76.19 549 HIS A O 1
ATOM 4427 N N . LYS A 1 550 ? 14.945 -5.927 12.545 1.00 78.25 550 LYS A N 1
ATOM 4428 C CA . LYS A 1 550 ? 15.273 -4.601 12.006 1.00 78.25 550 LYS A CA 1
ATOM 4429 C C . LYS A 1 550 ? 14.968 -4.544 10.506 1.00 78.25 550 LYS A C 1
ATOM 4431 O O . LYS A 1 550 ? 15.159 -5.540 9.818 1.00 78.25 550 LYS A O 1
ATOM 4436 N N . VAL A 1 551 ? 14.472 -3.409 10.010 1.00 77.06 551 VAL A N 1
ATOM 4437 C CA . VAL A 1 551 ? 14.029 -3.263 8.611 1.00 77.06 551 VAL A CA 1
ATOM 4438 C C . VAL A 1 551 ? 14.509 -1.966 7.961 1.00 77.06 551 VAL A C 1
ATOM 4440 O O . VAL A 1 551 ? 14.757 -0.960 8.628 1.00 77.06 551 VAL A O 1
ATOM 4443 N N . GLY A 1 552 ? 14.589 -1.969 6.628 1.00 71.19 552 GLY A N 1
ATOM 4444 C CA . GLY A 1 552 ? 14.942 -0.789 5.839 1.00 71.19 552 GLY A CA 1
ATOM 4445 C C . GLY A 1 552 ? 16.333 -0.264 6.190 1.00 71.19 552 GLY A C 1
ATOM 4446 O O . GLY A 1 552 ? 17.283 -1.033 6.300 1.00 71.19 552 GLY A O 1
ATOM 4447 N N . SER A 1 553 ? 16.451 1.046 6.417 1.00 64.31 553 SER A N 1
ATOM 4448 C CA . SER A 1 553 ? 17.718 1.688 6.799 1.00 64.31 553 SER A CA 1
ATOM 4449 C C . SER A 1 553 ? 18.255 1.260 8.167 1.00 64.31 553 SER A C 1
ATOM 4451 O O . SER A 1 553 ? 19.367 1.637 8.515 1.00 64.31 553 SER A O 1
ATOM 4453 N N . TRP A 1 554 ? 17.465 0.533 8.961 1.00 65.19 554 TRP A N 1
ATOM 4454 C CA . TRP A 1 554 ? 17.853 0.074 10.291 1.00 65.19 554 TRP A CA 1
ATOM 4455 C C . TRP A 1 554 ? 18.403 -1.349 10.288 1.00 65.19 554 TRP A C 1
ATOM 4457 O O . TRP A 1 554 ? 18.956 -1.773 11.299 1.00 65.19 554 TRP A O 1
ATOM 4467 N N . ASP A 1 555 ? 18.254 -2.105 9.199 1.00 67.31 555 ASP A N 1
ATOM 4468 C CA . ASP A 1 555 ? 18.772 -3.468 9.128 1.00 67.31 555 ASP A CA 1
ATOM 4469 C C . ASP A 1 555 ? 20.306 -3.467 9.018 1.00 67.31 555 ASP A C 1
ATOM 4471 O O . ASP A 1 555 ? 20.897 -3.328 7.946 1.00 67.31 555 ASP A O 1
ATOM 4475 N N . GLU A 1 556 ? 20.961 -3.659 10.164 1.00 61.78 556 GLU A N 1
ATOM 4476 C CA . GLU A 1 556 ? 22.413 -3.800 10.263 1.00 61.78 556 GLU A CA 1
ATOM 4477 C C . GLU A 1 556 ? 22.943 -4.999 9.476 1.00 61.78 556 GLU A C 1
ATOM 4479 O O . GLU A 1 556 ? 24.132 -5.046 9.199 1.00 61.78 556 GLU A O 1
ATOM 4484 N N . THR A 1 557 ? 22.115 -5.980 9.114 1.00 56.72 557 THR A N 1
ATOM 4485 C CA . THR A 1 557 ? 22.525 -7.119 8.284 1.00 56.72 557 THR A CA 1
ATOM 4486 C C . THR A 1 557 ? 22.694 -6.683 6.836 1.00 56.72 557 THR A C 1
ATOM 4488 O O . THR A 1 557 ? 23.703 -7.030 6.228 1.00 56.72 557 THR A O 1
ATOM 4491 N N . LEU A 1 558 ? 21.789 -5.841 6.321 1.00 51.75 558 LEU A N 1
ATOM 4492 C CA . LEU A 1 558 ? 21.967 -5.155 5.037 1.00 51.75 558 LEU A CA 1
ATOM 4493 C C . LEU A 1 558 ? 23.179 -4.221 5.093 1.00 51.75 558 LEU A C 1
ATOM 4495 O O . LEU A 1 558 ? 23.984 -4.198 4.167 1.00 51.75 558 LEU A O 1
ATOM 4499 N N . GLU A 1 559 ? 23.385 -3.509 6.203 1.00 46.59 559 GLU A N 1
ATOM 4500 C CA . GLU A 1 559 ? 24.571 -2.667 6.392 1.00 46.59 559 GLU A CA 1
ATOM 4501 C C . GLU A 1 559 ? 25.865 -3.481 6.558 1.00 46.59 559 GLU A C 1
ATOM 4503 O O . GLU A 1 559 ? 26.909 -3.079 6.063 1.00 46.59 559 GLU A O 1
ATOM 4508 N N . GLN A 1 560 ? 25.829 -4.661 7.174 1.00 43.09 560 GLN A N 1
ATOM 4509 C CA . GLN A 1 560 ? 26.947 -5.598 7.273 1.00 43.09 560 GLN A CA 1
ATOM 4510 C C . GLN A 1 560 ? 27.190 -6.335 5.964 1.00 43.09 560 GLN A C 1
ATOM 4512 O O . GLN A 1 560 ? 28.319 -6.735 5.720 1.00 43.09 560 GLN A O 1
ATOM 4517 N N . GLU A 1 561 ? 26.188 -6.548 5.117 1.00 51.66 561 GLU A N 1
ATOM 4518 C CA . GLU A 1 561 ? 26.371 -7.064 3.762 1.00 51.66 561 GLU A CA 1
ATOM 4519 C C . GLU A 1 561 ? 26.939 -5.982 2.840 1.00 51.66 561 GLU A C 1
ATOM 4521 O O . GLU A 1 561 ? 27.893 -6.265 2.113 1.00 51.66 561 GLU A O 1
ATOM 4526 N N . ARG A 1 562 ? 26.475 -4.731 2.965 1.00 50.12 562 ARG A N 1
ATOM 4527 C CA . ARG A 1 562 ? 27.084 -3.531 2.361 1.00 50.12 562 ARG A CA 1
ATOM 4528 C C . ARG A 1 562 ? 28.527 -3.346 2.812 1.00 50.12 562 ARG A C 1
ATOM 4530 O O . ARG A 1 562 ? 29.422 -3.240 1.973 1.00 50.12 562 ARG A O 1
ATOM 4537 N N . ASN A 1 563 ? 28.772 -3.425 4.117 1.00 43.22 563 ASN A N 1
ATOM 4538 C CA . ASN A 1 563 ? 30.095 -3.334 4.715 1.00 43.22 563 ASN A CA 1
ATOM 4539 C C . ASN A 1 563 ? 30.934 -4.561 4.385 1.00 43.22 563 ASN A C 1
ATOM 4541 O O . ASN A 1 563 ? 32.088 -4.372 4.077 1.00 43.22 563 ASN A O 1
ATOM 4545 N N . LYS A 1 564 ? 30.413 -5.791 4.304 1.00 39.78 564 LYS A N 1
ATOM 4546 C CA . LYS A 1 564 ? 31.169 -6.968 3.823 1.00 39.78 564 LYS A CA 1
ATOM 4547 C C . LYS A 1 564 ? 31.473 -6.867 2.333 1.00 39.78 564 LYS A C 1
ATOM 4549 O O . LYS A 1 564 ? 32.516 -7.347 1.900 1.00 39.78 564 LYS A O 1
ATOM 4554 N N . ALA A 1 565 ? 30.606 -6.263 1.524 1.00 44.03 565 ALA A N 1
ATOM 4555 C CA . ALA A 1 565 ? 30.868 -5.984 0.114 1.00 44.03 565 ALA A CA 1
ATOM 4556 C C . ALA A 1 565 ? 31.929 -4.878 -0.052 1.00 44.03 565 ALA A C 1
ATOM 4558 O O . ALA A 1 565 ? 32.820 -5.002 -0.899 1.00 44.03 565 ALA A O 1
ATOM 4559 N N . GLN A 1 566 ? 31.904 -3.846 0.799 1.00 37.78 566 GLN A N 1
ATOM 4560 C CA . GLN A 1 566 ? 32.935 -2.806 0.898 1.00 37.78 566 GLN A CA 1
ATOM 4561 C C . GLN A 1 566 ? 34.239 -3.306 1.541 1.00 37.78 566 GLN A C 1
ATOM 4563 O O . GLN A 1 566 ? 35.312 -2.970 1.062 1.00 37.78 566 GLN A O 1
ATOM 4568 N N . GLU A 1 567 ? 34.195 -4.183 2.535 1.00 31.89 567 GLU A N 1
ATOM 4569 C CA . GLU A 1 567 ? 35.333 -4.833 3.191 1.00 31.89 567 GLU A CA 1
ATOM 4570 C C . GLU A 1 567 ? 35.956 -5.852 2.246 1.00 31.89 567 GLU A C 1
ATOM 4572 O O . GLU A 1 567 ? 37.165 -5.889 2.119 1.00 31.89 567 GLU A O 1
ATOM 4577 N N . ARG A 1 568 ? 35.183 -6.604 1.454 1.00 38.34 568 ARG A N 1
ATOM 4578 C CA . ARG A 1 568 ? 35.727 -7.406 0.339 1.00 38.34 568 ARG A CA 1
ATOM 4579 C C . ARG A 1 568 ? 36.363 -6.533 -0.751 1.00 38.34 568 ARG A C 1
ATOM 4581 O O . ARG A 1 568 ? 37.231 -7.023 -1.476 1.00 38.34 568 ARG A O 1
ATOM 4588 N N . LYS A 1 569 ? 35.959 -5.262 -0.883 1.00 35.44 569 LYS A N 1
ATOM 4589 C CA . LYS A 1 569 ? 36.643 -4.251 -1.714 1.00 35.44 569 LYS A CA 1
ATOM 4590 C C . LYS A 1 569 ? 37.899 -3.687 -1.026 1.00 35.44 569 LYS A C 1
ATOM 4592 O O . LYS A 1 569 ? 38.873 -3.449 -1.729 1.00 35.44 569 LYS A O 1
ATOM 4597 N N . LEU A 1 570 ? 37.911 -3.511 0.298 1.00 31.09 570 LEU A N 1
ATOM 4598 C CA . LEU A 1 570 ? 39.016 -2.928 1.080 1.00 31.09 570 LEU A CA 1
ATOM 4599 C C . LEU A 1 570 ? 40.101 -3.948 1.473 1.00 31.09 570 LEU A C 1
ATOM 4601 O O . LEU A 1 570 ? 41.277 -3.610 1.462 1.00 31.09 570 LEU A O 1
ATOM 4605 N N . ILE A 1 571 ? 39.747 -5.213 1.709 1.00 31.41 571 ILE A N 1
ATOM 4606 C CA . ILE A 1 571 ? 40.667 -6.352 1.898 1.00 31.41 571 ILE A CA 1
ATOM 4607 C C . ILE A 1 571 ? 41.479 -6.602 0.614 1.00 31.41 571 ILE A C 1
ATOM 4609 O O . ILE A 1 571 ? 42.593 -7.106 0.674 1.00 31.41 571 ILE A O 1
ATOM 4613 N N . LYS A 1 572 ? 40.983 -6.161 -0.552 1.00 32.84 572 LYS A N 1
ATOM 4614 C CA . LYS A 1 572 ? 41.753 -6.106 -1.809 1.00 32.84 572 LYS A CA 1
ATOM 4615 C C . LYS A 1 572 ? 42.767 -4.942 -1.871 1.00 32.84 572 LYS A C 1
ATOM 4617 O O . LYS A 1 572 ? 43.410 -4.788 -2.906 1.00 32.84 572 LYS A O 1
ATOM 4622 N N . ILE A 1 573 ? 42.888 -4.126 -0.815 1.00 32.62 573 ILE A N 1
ATOM 4623 C CA . ILE A 1 573 ? 43.793 -2.961 -0.691 1.00 32.62 573 ILE A CA 1
ATOM 4624 C C . ILE A 1 573 ? 44.677 -3.071 0.577 1.00 32.62 573 ILE A C 1
ATOM 4626 O O . ILE A 1 573 ? 45.273 -2.089 1.001 1.00 32.62 573 ILE A O 1
ATOM 4630 N N . LEU A 1 574 ? 44.810 -4.250 1.198 1.00 23.06 574 LEU A N 1
ATOM 4631 C CA . LEU A 1 574 ? 45.839 -4.466 2.226 1.00 23.06 574 LEU A CA 1
ATOM 4632 C C . LEU A 1 574 ? 47.100 -5.072 1.600 1.00 23.06 574 LEU A C 1
ATOM 4634 O O . LEU A 1 574 ? 47.017 -5.899 0.696 1.00 23.06 574 LEU A O 1
ATOM 4638 N N . GLU A 1 575 ? 48.235 -4.547 2.056 1.00 29.09 575 GLU A N 1
ATOM 4639 C CA . GLU A 1 575 ? 49.523 -4.428 1.369 1.00 29.09 575 GLU A CA 1
ATOM 4640 C C . GLU A 1 575 ? 50.109 -5.710 0.760 1.00 29.09 575 GLU A C 1
ATOM 4642 O O . GLU A 1 575 ? 50.077 -6.797 1.341 1.00 29.09 575 GLU A O 1
ATOM 4647 N N . GLY A 1 576 ? 50.710 -5.490 -0.412 1.00 33.25 576 GLY A N 1
ATOM 4648 C CA . GLY A 1 576 ? 51.512 -6.390 -1.230 1.00 33.25 576 GLY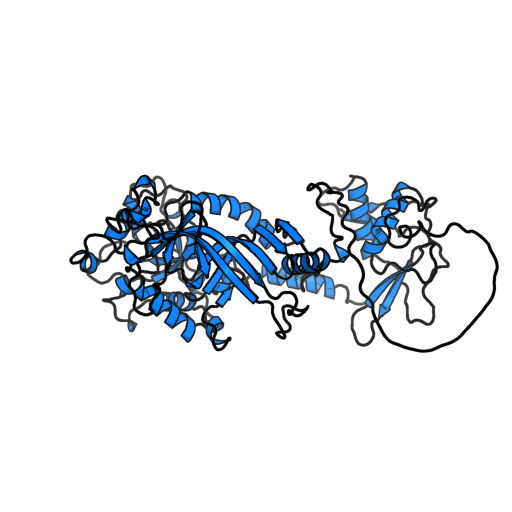 A CA 1
ATOM 4649 C C . GLY A 1 576 ? 51.925 -5.663 -2.499 1.00 33.25 576 GLY A C 1
ATOM 4650 O O . GLY A 1 576 ? 51.178 -5.788 -3.496 1.00 33.25 576 GLY A O 1
#

InterPro domains:
  IPR018839 Cryptic loci regulator 2, C-terminal [PF10383] (361-481)
  IPR031915 Cryptic loci regulator 2, N-terminal [PF16761] (55-121)
  IPR038986 Cryptic loci regulator 2 [PTHR38046] (34-565)

Foldseek 3Di:
DEAEDEDDQQAQFALPQAPDPPPAKDWDPPPFVLFQVLQQVLCVVVVVDDPPYGGGYPDQHPNKTKIWHDDPPDPDIFIWITGHPLGSVDTDRDSLLCNLVRNCCRVPRHPDLPPRPHPRSVPDDDDDDDDDDDDDDDDDDDDDDDDDDDDDDDDDDDDDDDDDPDPPVPFDAPPLRQGPQVLVQQVCCVVVQWDKWWDDRPVDPVSVVCVVPVVVLLVVVLVDAPFFADALFKKKFAPDPDDDPDATQIFIWGFQAGAPDDDDLCQQADDDDDPDDLVRQFTKTQQFDQLVDPDQVSRLDIDRDGNNGIGHLLQVCQSCVPPDPVSHDVSNLLLLLLQQEKEFAAQTIWTDGPPKIKTWTQWMDHRRGIGGQQFKFWFADPDPPDDGFKIWRFHTKMWMWAPNVQADSDCPPPPRHTDIFIKTKGWMKGLDCVQAPDNDFDDCVLDDVQCVQAHVTMGTNDDPVGIDMDTPVRTQGTRHRFVSVLSVRDPVVCVVPVTDHPCRSSVVSVVSLVSNCVPHPQNVVDPPGSHHYDHDSCSSSNHQDRPSAGDDPNHVVVVVSVVVSVVVVCVVVPDD

Mean predicted aligned error: 16.58 Å

Radius of gyration: 31.6 Å; Cα contacts (8 Å, |Δi|>4): 995; chains: 1; bounding box: 87×53×92 Å

pLDDT: mean 80.89, std 20.67, range [23.06, 98.56]

Secondary structure (DSSP, 8-state):
-EEEE---S-----TT----TTS--EE-S--HHHHHHHHHHHHHHTT---TT-EEEESSPPTT-EEEEEEPTTSS-EEEEEE--TT-TT--BSSHHHHHHHHHHHHHHTTS--TT--STTTS--SS---------------------------------TT------GGGS-B-TTS-B-HHHHHHHHHHHHSEEEEE---TT-HHHHHHHHHHHHHHHHHHHS-TTSPPTT-EEEEE--SS--SS---EEEEEEEE--SSPPPGGGGTSPPPPSS-HHHHSEEEEEPPPTTSS--GGGG--EEE-GGGEEEGGGHHHHHTTS-GGGS-HHHHHHHHTTTEEEEEEEEEEEEETTEEEEEEEEEEETTEEE-TT-EEEE--SSTT----EEEEEEEEEEEEE-TTSS-S-TTSSSS--EEEEEEEEEEEES-GGG-SSSSPPPGGGS-GGGTTT-S--EESS-TT--EEEEGGGEEEE---HHHHHHHS-HHHHHH-SS--TTTTHHHHHHHHHHHHHH-HHHHTSTT---EE-SSHHHHHT-SEETTEE-GGG-HHHHHHHHHHHHHHHGGGS--

Sequence (576 aa):
MVEVLQVPDASDGNAGHRPDPHAGYFRIAFPENYLIFLGECWARHTGTYNPGRKYTLDRLPPGYVVYAKNRANSKHVDKYLYGHPAGSNKAYRSVNEFLPHFLHLMDFGGDDSAGCSCRFCGRSASTARSASTSKKRKTTHMATNHPVRPIDLTGQMDDPGKPRDVALSSLRTDEEGTPDIYRNLIDNLKRYGYVDQPIKETMSLDWRAENEVLPSQLDQYRQQEQWIPRLGEIVLYNKQRKERTGHPNFEAGVVTQVPTEKLNIYDAYTETPKQSNVTHSGFRVEPLPDPNGTDKALSKQHKYLPMRQIRPFIFWKEYLKKIPEEEWHPTIKNALTAMSTFTLIRKEHFKGRWPSASITCGGIYIGSELILPGDVVRLTPQTRHGTVVDCLQITSIKLTLSNLDTASDDDYDRAHPYSSTVHITGKGYTCDVLRGHTKFPLRASSYPTILANYADEWWSLHEPDKSIRIPFHRVMGRLFEGVVMVTWLPQDLRKDEPQPKLRHGIRGLEDARNYSVNNYIKCIAYAGKCWFWADTRAEALDVETINDHKVGSWDETLEQERNKAQERKLIKILEG

Solvent-accessible surface area (backbone atoms only — not comparable to full-atom values): 33159 Å² total; per-residue (Å²): 102,79,46,75,45,80,65,59,82,52,42,53,33,32,72,83,21,47,74,63,84,87,72,63,59,46,76,50,91,72,60,56,74,50,26,31,53,50,22,43,52,47,28,50,73,73,69,70,60,53,93,85,53,47,38,21,34,75,53,70,49,47,37,44,49,43,33,33,33,74,42,87,99,49,95,51,69,50,47,33,40,24,7,48,76,92,32,46,92,44,54,29,71,40,63,75,58,38,42,50,43,51,53,43,26,74,77,58,43,39,84,66,58,80,89,31,77,16,84,79,49,61,73,75,91,84,80,83,88,78,91,76,90,82,83,88,84,90,84,88,85,85,88,86,80,89,79,91,84,80,91,80,90,76,89,77,91,78,80,94,79,73,86,78,84,72,64,73,90,74,51,52,48,50,100,86,67,44,67,39,61,68,62,41,51,51,51,47,17,70,74,64,44,51,42,77,47,73,55,78,56,85,79,41,64,65,52,48,59,43,65,71,51,49,59,63,52,51,55,51,57,57,75,46,69,70,70,58,83,51,73,76,19,36,30,31,33,44,83,74,92,63,91,61,97,70,82,83,68,52,37,23,22,31,26,70,37,69,43,79,48,87,82,55,80,58,22,61,69,47,79,64,95,67,97,55,59,50,83,43,49,9,29,34,33,24,38,38,27,41,56,83,53,90,66,44,72,43,30,77,41,74,44,63,39,50,54,45,43,52,42,67,39,47,40,50,46,75,75,40,69,88,54,61,77,91,74,52,42,69,22,43,60,25,49,28,38,31,34,30,23,34,23,68,38,61,68,45,32,40,40,34,46,61,52,34,37,33,34,38,34,63,30,35,35,52,36,42,43,75,47,41,51,66,41,44,28,33,34,60,42,94,46,101,84,49,70,47,47,39,35,32,36,27,67,43,38,32,44,33,41,33,56,52,78,72,26,53,96,52,94,81,69,80,77,38,77,50,50,76,48,51,37,37,28,19,49,38,36,24,62,42,68,92,64,21,63,43,91,63,63,56,57,80,91,74,52,68,74,62,53,62,54,53,45,96,53,39,18,40,58,51,59,92,95,54,65,48,76,43,55,54,86,44,55,68,45,73,53,51,43,33,80,55,43,57,69,69,50,57,68,77,64,38,74,84,42,76,57,46,54,74,54,68,35,44,67,36,42,53,55,25,29,55,44,4,36,76,66,20,60,78,23,51,76,42,84,94,49,69,59,30,80,28,84,41,69,51,61,44,51,48,43,46,35,61,87,86,37,58,33,70,99,54,20,59,65,62,50,47,48,52,44,48,56,49,42,63,55,48,65,73,69,61,90,132